Protein AF-A0A242KCY5-F1 (afdb_monomer_lite)

Foldseek 3Di:
DDDDDDDDDDDPDQPPDDDQADDDQQQEAEEEEQEEQAPVCCAFPVPPLLCVLVVLVLVVQACHRYWYWYFYDFLHTPDIGATDRSNDPVVSVVVVVVVVPDHHYHGALVLNSLVVRVVRCVVNVGPQLRYEYEYHELQDHDGDPPDPVDDPVVSVVSLVVSLVPDRHAYEYENGGQPDFPPDHPVQPRRVSRVGHYYYYNDSVRSSVVSVVRVVVSVVSSSVVVVVVVVVVQPPWDKDKDKDFDDPDDPFQWFKKKKKWFDPWFKDDKDWDDDPDDDDPVCVVQWDWDDDIGMIMIMGGRDDDRMTMMIITGPNSDGTDMDMDIDGDDDDDDDDDDDDDPPPVVVVVVVVVVCVVVVVVVVVVVCVVDPDPDPPFDQAAQFKKKKAWPDDPPPDGDDIQIGGRVVQVVDQKDFQLNSDPDPVVNVLCVLSRQWMWHGDTDNKIWIAGADQKWKAKSNDTDDHPDTDIADQVIWMWIQDPVSRIIMIMHTDGDDD

Organism: NCBI:txid1834193

Structure (mmCIF, N/CA/C/O backbone):
data_AF-A0A242KCY5-F1
#
_entry.id   AF-A0A242KCY5-F1
#
loop_
_atom_site.group_PDB
_atom_site.id
_atom_site.type_symbol
_atom_site.label_atom_id
_atom_site.label_alt_id
_atom_site.label_comp_id
_atom_site.label_asym_id
_atom_site.label_entity_id
_atom_site.label_seq_id
_atom_site.pdbx_PDB_ins_code
_atom_site.Cartn_x
_atom_site.Cartn_y
_atom_site.Cartn_z
_atom_site.occupancy
_atom_site.B_iso_or_equiv
_atom_site.auth_seq_id
_atom_site.auth_comp_id
_atom_site.auth_asym_id
_atom_site.auth_atom_id
_atom_site.pdbx_PDB_model_num
ATOM 1 N N . MET A 1 1 ? -29.462 -37.135 43.477 1.00 29.47 1 MET A N 1
ATOM 2 C CA . MET A 1 1 ? -29.437 -36.916 42.010 1.00 29.47 1 MET A CA 1
ATOM 3 C C . MET A 1 1 ? -29.716 -35.438 41.770 1.00 29.47 1 MET A C 1
ATOM 5 O O . MET A 1 1 ? -30.781 -34.978 42.136 1.00 29.47 1 MET A O 1
ATOM 9 N N . LYS A 1 2 ? -28.659 -34.639 41.597 1.00 31.64 2 LYS A N 1
ATOM 10 C CA . LYS A 1 2 ? -28.134 -34.128 40.311 1.00 31.64 2 LYS A CA 1
ATOM 11 C C . LYS A 1 2 ? -29.051 -33.088 39.645 1.00 31.64 2 LYS A C 1
ATOM 13 O O . LYS A 1 2 ? -30.009 -33.477 38.989 1.00 31.64 2 LYS A O 1
ATOM 18 N N . LYS A 1 3 ? -28.644 -31.813 39.755 1.00 28.11 3 LYS A N 1
ATOM 19 C CA . LYS A 1 3 ? -28.398 -30.801 38.691 1.00 28.11 3 LYS A CA 1
ATOM 20 C C . LYS A 1 3 ? -28.599 -29.400 39.303 1.00 28.11 3 LYS A C 1
ATOM 22 O O . LYS A 1 3 ? -29.671 -29.093 39.797 1.00 28.11 3 LYS A O 1
ATOM 27 N N . ALA A 1 4 ? -27.500 -28.702 39.589 1.00 28.86 4 ALA A N 1
ATOM 28 C CA . ALA A 1 4 ? -26.883 -27.696 38.714 1.00 28.86 4 ALA A CA 1
ATOM 29 C C . ALA A 1 4 ? -27.650 -26.361 38.760 1.00 28.86 4 ALA A C 1
ATOM 31 O O . ALA A 1 4 ? -28.629 -26.178 38.048 1.00 28.86 4 ALA A O 1
ATOM 32 N N . ILE A 1 5 ? -27.179 -25.442 39.609 1.00 29.22 5 ILE A N 1
ATOM 33 C CA . ILE A 1 5 ? -27.509 -24.015 39.544 1.00 29.22 5 ILE A CA 1
ATOM 34 C C . ILE A 1 5 ? -26.246 -23.332 39.023 1.00 29.22 5 ILE A C 1
ATOM 36 O O . ILE A 1 5 ? -25.302 -23.078 39.764 1.00 29.22 5 ILE A O 1
ATOM 40 N N . ILE A 1 6 ? -26.225 -23.147 37.706 1.00 34.53 6 ILE A N 1
ATOM 41 C CA . ILE A 1 6 ? -25.375 -22.191 37.003 1.00 34.53 6 ILE A CA 1
ATOM 42 C C . ILE A 1 6 ? -26.113 -20.861 37.116 1.00 34.53 6 ILE A C 1
ATOM 44 O O . ILE A 1 6 ? -27.207 -20.730 36.574 1.00 34.53 6 ILE A O 1
ATOM 48 N N . VAL A 1 7 ? -25.548 -19.902 37.844 1.00 28.92 7 VAL A N 1
ATOM 49 C CA . VAL A 1 7 ? -26.008 -18.512 37.844 1.00 28.92 7 VAL A CA 1
ATOM 50 C C . VAL A 1 7 ? -24.774 -17.613 37.795 1.00 28.92 7 VAL A C 1
ATOM 52 O O . VAL A 1 7 ? -23.987 -17.575 38.734 1.00 28.92 7 VAL A O 1
ATOM 55 N N . LEU A 1 8 ? -24.696 -16.887 36.676 1.00 32.69 8 LEU A N 1
ATOM 56 C CA . LEU A 1 8 ? -24.181 -15.524 36.538 1.00 32.69 8 LEU A CA 1
ATOM 57 C C . LEU A 1 8 ? -22.659 -15.315 36.459 1.00 32.69 8 LEU A C 1
ATOM 59 O O . LEU A 1 8 ? -22.007 -15.030 37.456 1.00 32.69 8 LEU A O 1
ATOM 63 N N . LEU A 1 9 ? -22.134 -15.341 35.227 1.00 29.08 9 LEU A N 1
ATOM 64 C CA . LEU A 1 9 ? -20.937 -14.594 34.805 1.00 29.08 9 LEU A CA 1
ATOM 65 C C . LEU A 1 9 ? -20.892 -14.499 33.264 1.00 29.08 9 LEU A C 1
ATOM 67 O O . LEU A 1 9 ? -20.033 -15.065 32.603 1.00 29.08 9 LEU A O 1
ATOM 71 N N . PHE A 1 10 ? -21.871 -13.811 32.676 1.00 30.55 10 PHE A N 1
ATOM 72 C CA . PHE A 1 10 ? -21.869 -13.445 31.254 1.00 30.55 10 PHE A CA 1
ATOM 73 C C . PHE A 1 10 ? -22.370 -12.007 31.130 1.00 30.55 10 PHE A C 1
ATOM 75 O O . PHE A 1 10 ? -23.494 -11.775 30.713 1.00 30.55 10 PHE A O 1
ATOM 82 N N . LEU A 1 11 ? -21.581 -11.038 31.604 1.00 29.25 11 LEU A N 1
ATOM 83 C CA . LEU A 1 11 ? -21.897 -9.614 31.435 1.00 29.25 11 LEU A CA 1
ATOM 84 C C . LEU A 1 11 ? -20.661 -8.702 31.551 1.00 29.25 11 LEU A C 1
ATOM 86 O O . LEU A 1 11 ? -20.764 -7.603 32.070 1.00 29.25 11 LEU A O 1
ATOM 90 N N . ILE A 1 12 ? -19.481 -9.128 31.077 1.00 30.86 12 ILE A N 1
ATOM 91 C CA . ILE A 1 12 ? -18.349 -8.207 30.833 1.00 30.86 12 ILE A CA 1
ATOM 92 C C . ILE A 1 12 ? -17.521 -8.712 29.638 1.00 30.86 12 ILE A C 1
ATOM 94 O O . ILE A 1 12 ? -16.420 -9.226 29.795 1.00 30.86 12 ILE A O 1
ATOM 98 N N . SER A 1 13 ? -18.055 -8.607 28.422 1.00 29.14 13 SER A N 1
ATOM 99 C CA . SER A 1 13 ? -17.234 -8.722 27.201 1.00 29.14 13 SER A CA 1
ATOM 100 C C . SER A 1 13 ? -17.679 -7.773 26.083 1.00 29.14 13 SER A C 1
ATOM 102 O O . SER A 1 13 ? -17.344 -7.989 24.925 1.00 29.14 13 SER A O 1
ATOM 104 N N . GLY A 1 14 ? -18.452 -6.732 26.409 1.00 29.77 14 GLY A N 1
ATOM 105 C CA . GLY A 1 14 ? -19.090 -5.858 25.417 1.00 29.77 14 GLY A CA 1
ATOM 106 C C . GLY A 1 14 ? -18.670 -4.388 25.431 1.00 29.77 14 GLY A C 1
ATOM 107 O O . GLY A 1 14 ? -19.328 -3.606 24.758 1.00 29.77 14 GLY A O 1
ATOM 108 N N . LEU A 1 15 ? -17.635 -3.987 26.183 1.00 29.45 15 LEU A N 1
ATOM 109 C CA . LEU A 1 15 ? -17.351 -2.563 26.454 1.00 29.45 15 LEU A CA 1
ATOM 110 C C . LEU A 1 15 ? -15.911 -2.097 26.170 1.00 29.45 15 LEU A C 1
ATOM 112 O O . LEU A 1 15 ? -15.441 -1.149 26.785 1.00 29.45 15 LEU A O 1
ATOM 116 N N . ILE A 1 16 ? -15.211 -2.710 25.211 1.00 31.08 16 ILE A N 1
ATOM 117 C CA . ILE A 1 16 ? -14.013 -2.090 24.609 1.00 31.08 16 ILE A CA 1
ATOM 118 C C . ILE A 1 16 ? -14.018 -2.351 23.100 1.00 31.08 16 ILE A C 1
ATOM 120 O O . ILE A 1 16 ? -13.174 -3.068 22.585 1.00 31.08 16 ILE A O 1
ATOM 124 N N . PHE A 1 17 ? -15.016 -1.837 22.385 1.00 35.50 17 PHE A N 1
ATOM 125 C CA . PHE A 1 17 ? -14.915 -1.682 20.932 1.00 35.50 17 PHE A CA 1
ATOM 126 C C . PHE A 1 17 ? -15.649 -0.410 20.521 1.00 35.50 17 PHE A C 1
ATOM 128 O O . PHE A 1 17 ? -16.877 -0.345 20.612 1.00 35.50 17 PHE A O 1
ATOM 135 N N . GLY A 1 18 ? -14.843 0.561 20.094 1.00 28.75 18 GLY A N 1
ATOM 136 C CA . GLY A 1 18 ? -15.222 1.882 19.605 1.00 28.75 18 GLY A CA 1
ATOM 137 C C . GLY A 1 18 ? -14.532 2.982 20.425 1.00 28.75 18 GLY A C 1
ATOM 138 O O . GLY A 1 18 ? -14.720 3.046 21.632 1.00 28.75 18 GLY A O 1
ATOM 139 N N . ASN A 1 19 ? -13.661 3.853 19.918 1.00 31.23 19 ASN A N 1
ATOM 140 C CA . ASN A 1 19 ? -13.266 4.190 18.557 1.00 31.23 19 ASN A CA 1
ATOM 141 C C . ASN A 1 19 ? -11.768 4.548 18.633 1.00 31.23 19 ASN A C 1
ATOM 143 O O . ASN A 1 19 ? -11.410 5.572 19.222 1.00 31.23 19 ASN A O 1
ATOM 147 N N . GLU A 1 20 ? -10.894 3.704 18.088 1.00 29.19 20 GLU A N 1
ATOM 148 C CA . GLU A 1 20 ? -9.458 3.976 17.953 1.00 29.19 20 GLU A CA 1
ATOM 149 C C . GLU A 1 20 ? -9.177 4.083 16.452 1.00 29.19 20 GLU A C 1
ATOM 151 O O . GLU A 1 20 ? -8.888 3.107 15.766 1.00 29.19 20 GLU A O 1
ATOM 156 N N . TRP A 1 21 ? -9.409 5.278 15.909 1.00 31.58 21 TRP A N 1
ATOM 157 C CA . TRP A 1 21 ? -9.176 5.569 14.502 1.00 31.58 21 TRP A CA 1
ATOM 158 C C . TRP A 1 21 ? -7.682 5.829 14.290 1.00 31.58 21 TRP A C 1
ATOM 160 O O . TRP A 1 21 ? -7.151 6.854 14.706 1.00 31.58 21 TRP A O 1
ATOM 170 N N . ALA A 1 22 ? -7.038 4.847 13.658 1.00 32.59 22 ALA A N 1
ATOM 171 C CA . ALA A 1 22 ? -5.852 4.931 12.808 1.00 32.59 22 ALA A CA 1
ATOM 172 C C . ALA A 1 22 ? -4.741 5.919 13.223 1.00 32.59 22 ALA A C 1
ATOM 174 O O . ALA A 1 22 ? -4.645 7.026 12.696 1.00 32.59 22 ALA A O 1
ATOM 175 N N . TYR A 1 23 ? -3.798 5.442 14.037 1.00 29.39 23 TYR A N 1
ATOM 176 C CA . TYR A 1 23 ? -2.428 5.961 14.034 1.00 29.39 23 TYR A CA 1
ATOM 177 C C . TYR A 1 23 ? -1.451 4.798 13.801 1.00 29.39 23 TYR A C 1
ATOM 179 O O . TYR A 1 23 ? -1.226 3.976 14.685 1.00 29.39 23 TYR A O 1
ATOM 187 N N . GLY A 1 24 ? -0.915 4.721 12.578 1.00 34.47 24 GLY A N 1
ATOM 188 C CA . GLY A 1 24 ? 0.384 4.104 12.296 1.00 34.47 24 GLY A CA 1
ATOM 189 C C . GLY A 1 24 ? 0.500 2.577 12.211 1.00 34.47 24 GLY A C 1
ATOM 190 O O . GLY A 1 24 ? 1.532 2.056 12.616 1.00 34.47 24 GLY A O 1
ATOM 191 N N . GLU A 1 25 ? -0.464 1.841 11.646 1.00 38.53 25 GLU A N 1
ATOM 192 C CA . GLU A 1 25 ? -0.026 0.655 10.891 1.00 38.53 25 GLU A CA 1
ATOM 193 C C . GLU A 1 25 ? 0.548 1.160 9.565 1.00 38.53 25 GLU A C 1
ATOM 195 O O . GLU A 1 25 ? -0.145 1.876 8.836 1.00 38.53 25 GLU A O 1
ATOM 200 N N . GLU A 1 26 ? 1.804 0.822 9.253 1.00 51.66 26 GLU A N 1
ATOM 201 C CA . GLU A 1 26 ? 2.276 0.928 7.874 1.00 51.66 26 GLU A CA 1
ATOM 202 C C . GLU A 1 26 ? 1.287 0.179 6.988 1.00 51.66 26 GLU A C 1
ATOM 204 O O . GLU A 1 26 ? 1.040 -1.019 7.165 1.00 51.66 26 GLU A O 1
ATOM 209 N N . LYS A 1 27 ? 0.637 0.932 6.101 1.00 66.44 27 LYS A N 1
ATOM 210 C CA . LYS A 1 27 ? -0.438 0.405 5.275 1.00 66.44 27 LYS A CA 1
ATOM 211 C C . LYS A 1 27 ? 0.188 -0.468 4.218 1.00 66.44 27 LYS A C 1
ATOM 213 O O . LYS A 1 27 ? 0.854 0.034 3.325 1.00 66.44 27 LYS A O 1
ATOM 218 N N . GLU A 1 28 ? -0.054 -1.758 4.361 1.00 86.00 28 GLU A N 1
ATOM 219 C CA . GLU A 1 28 ? 0.325 -2.768 3.393 1.00 86.00 28 GLU A CA 1
ATOM 220 C C . GLU A 1 28 ? -0.273 -2.445 2.021 1.00 86.00 28 GLU A C 1
ATOM 222 O O . GLU A 1 28 ? -1.485 -2.259 1.880 1.00 86.00 28 GLU A O 1
ATOM 227 N N . GLN A 1 29 ? 0.603 -2.364 1.023 1.00 91.00 29 GLN A N 1
ATOM 228 C CA . GLN A 1 29 ? 0.244 -2.203 -0.380 1.00 91.00 29 GLN A CA 1
ATOM 229 C C . GLN A 1 29 ? 0.784 -3.363 -1.202 1.00 91.00 29 GLN A C 1
ATOM 231 O O . GLN A 1 29 ? 1.897 -3.840 -0.970 1.00 91.00 29 GLN A O 1
ATOM 236 N N . ASP A 1 30 ? 0.010 -3.754 -2.210 1.00 95.12 30 ASP A N 1
ATOM 237 C CA . ASP A 1 30 ? 0.448 -4.689 -3.240 1.00 95.12 30 ASP A CA 1
ATOM 238 C C . ASP A 1 30 ? 0.868 -3.901 -4.478 1.00 95.12 30 ASP A C 1
ATOM 240 O O . ASP A 1 30 ? 0.030 -3.320 -5.168 1.00 95.12 30 ASP A O 1
ATOM 244 N N . ILE A 1 31 ? 2.167 -3.851 -4.753 1.00 96.19 31 ILE A N 1
ATOM 245 C CA . ILE A 1 31 ? 2.740 -2.998 -5.795 1.00 96.19 31 ILE A CA 1
ATOM 246 C C . ILE A 1 31 ? 3.339 -3.884 -6.878 1.00 96.19 31 ILE A C 1
ATOM 248 O O . ILE A 1 31 ? 4.342 -4.562 -6.657 1.00 96.19 31 ILE A O 1
ATOM 252 N N . LEU A 1 32 ? 2.732 -3.872 -8.061 1.00 98.00 32 LEU A N 1
ATOM 253 C CA . LEU A 1 32 ? 3.216 -4.645 -9.197 1.00 98.00 32 LEU A CA 1
ATOM 254 C C . LEU A 1 32 ? 3.741 -3.725 -10.294 1.00 98.00 32 LEU A C 1
ATOM 256 O O . LEU A 1 32 ? 2.988 -2.956 -10.891 1.00 98.00 32 LEU A O 1
ATOM 260 N N . PHE A 1 33 ? 5.033 -3.831 -10.579 1.00 98.38 33 PHE A N 1
ATOM 261 C CA . PHE A 1 33 ? 5.656 -3.121 -11.688 1.00 98.38 33 PHE A CA 1
ATOM 262 C C . PHE A 1 33 ? 5.494 -3.906 -12.986 1.00 98.38 33 PHE A C 1
ATOM 264 O O . PHE A 1 33 ? 5.706 -5.114 -13.021 1.00 98.38 33 PHE A O 1
ATOM 271 N N . VAL A 1 34 ? 5.145 -3.228 -14.069 1.00 97.81 34 VAL A N 1
ATOM 272 C CA . VAL A 1 34 ? 5.122 -3.801 -15.418 1.00 97.81 34 VAL A CA 1
ATOM 273 C C . VAL A 1 34 ? 6.062 -2.949 -16.239 1.00 97.81 34 VAL A C 1
ATOM 275 O O . VAL A 1 34 ? 5.734 -1.811 -16.537 1.00 97.81 34 VAL A O 1
ATOM 278 N N . ALA A 1 35 ? 7.255 -3.446 -16.526 1.00 96.50 35 ALA A N 1
ATOM 279 C CA . ALA A 1 35 ? 8.325 -2.635 -17.069 1.00 96.50 35 ALA A CA 1
ATOM 280 C C . ALA A 1 35 ? 8.751 -3.097 -18.457 1.00 96.50 35 ALA A C 1
ATOM 282 O O . ALA A 1 35 ? 9.028 -4.275 -18.694 1.00 96.50 35 ALA A O 1
ATOM 283 N N . ASP A 1 36 ? 8.778 -2.129 -19.358 1.00 93.62 36 ASP A N 1
ATOM 284 C CA . ASP A 1 36 ? 9.214 -2.269 -20.730 1.00 93.62 36 ASP A CA 1
ATOM 285 C C . ASP A 1 36 ? 10.736 -2.439 -20.774 1.00 93.62 36 ASP A C 1
ATOM 287 O O . ASP A 1 36 ? 11.491 -1.638 -20.221 1.00 93.62 36 ASP A O 1
ATOM 291 N N . VAL A 1 37 ? 11.183 -3.518 -21.409 1.00 92.75 37 VAL A N 1
ATOM 292 C CA . VAL A 1 37 ? 12.595 -3.818 -21.692 1.00 92.75 37 VAL A CA 1
ATOM 293 C C . VAL A 1 37 ? 12.823 -3.978 -23.197 1.00 92.75 37 VAL A C 1
ATOM 295 O O . VAL A 1 37 ? 13.724 -4.702 -23.630 1.00 92.75 37 VAL A O 1
ATOM 298 N N . SER A 1 38 ? 11.981 -3.344 -24.014 1.00 89.44 38 SER A N 1
ATOM 299 C CA . SER A 1 38 ? 12.097 -3.352 -25.469 1.00 89.44 38 SER A CA 1
ATOM 300 C C . SER A 1 38 ? 13.307 -2.556 -25.964 1.00 89.44 38 SER A C 1
ATOM 302 O O . SER A 1 38 ? 13.937 -1.774 -25.253 1.00 89.44 38 SER A O 1
ATOM 304 N N . TYR A 1 39 ? 13.663 -2.769 -27.228 1.00 88.19 39 TYR A N 1
ATOM 305 C CA . TYR A 1 39 ? 14.836 -2.161 -27.850 1.00 88.19 39 TYR A CA 1
ATOM 306 C C . TYR A 1 39 ? 14.817 -0.621 -27.850 1.00 88.19 39 TYR A C 1
ATOM 308 O O . TYR A 1 39 ? 15.882 -0.015 -27.752 1.00 88.19 39 TYR A O 1
ATOM 316 N N . SER A 1 40 ? 13.649 0.026 -27.933 1.00 84.88 40 SER A N 1
ATOM 317 C CA . SER A 1 40 ? 13.551 1.494 -27.912 1.00 84.88 40 SER A CA 1
ATOM 318 C C . SER A 1 40 ? 13.983 2.090 -26.569 1.00 84.88 40 SER A C 1
ATOM 320 O O . SER A 1 40 ? 14.586 3.168 -26.553 1.00 84.88 40 SER A O 1
ATOM 322 N N . MET A 1 41 ? 13.821 1.352 -25.466 1.00 87.50 41 MET A N 1
ATOM 323 C CA . MET A 1 41 ? 14.323 1.746 -24.146 1.00 87.50 41 MET A CA 1
ATOM 324 C C . MET A 1 41 ? 15.841 1.950 -24.141 1.00 87.50 41 MET A C 1
ATOM 326 O O . MET A 1 41 ? 16.329 2.834 -23.454 1.00 87.50 41 MET A O 1
ATOM 330 N N . ALA A 1 42 ? 16.598 1.224 -24.974 1.00 88.06 42 ALA A N 1
ATOM 331 C CA . ALA A 1 42 ? 18.045 1.425 -25.089 1.00 88.06 42 ALA A CA 1
ATOM 332 C C . ALA A 1 42 ? 18.428 2.816 -25.633 1.00 88.06 42 ALA A C 1
ATOM 334 O O . ALA A 1 42 ? 19.571 3.238 -25.476 1.00 88.06 42 ALA A O 1
ATOM 335 N N . SER A 1 43 ? 17.495 3.503 -26.303 1.00 86.31 43 SER A N 1
ATOM 336 C CA . SER A 1 43 ? 17.679 4.877 -26.783 1.00 86.31 43 SER A CA 1
ATOM 337 C C . SER A 1 43 ? 17.065 5.933 -25.865 1.00 86.31 43 SER A C 1
ATOM 339 O O . SER A 1 43 ? 17.657 6.995 -25.714 1.00 86.31 43 SER A O 1
ATOM 341 N N . HIS A 1 44 ? 15.903 5.659 -25.264 1.00 87.12 44 HIS A N 1
ATOM 342 C CA . HIS A 1 44 ? 15.191 6.616 -24.406 1.00 87.12 44 HIS A CA 1
ATOM 343 C C . HIS A 1 44 ? 15.668 6.612 -22.955 1.00 87.12 44 HIS A C 1
ATOM 345 O O . HIS A 1 44 ? 15.473 7.605 -22.262 1.00 87.12 44 HIS A O 1
ATOM 351 N N . ASP A 1 45 ? 16.255 5.506 -22.509 1.00 90.44 45 ASP A N 1
ATOM 352 C CA . ASP A 1 45 ? 16.731 5.289 -21.147 1.00 90.44 45 ASP A CA 1
ATOM 353 C C . ASP A 1 45 ? 17.998 4.403 -21.156 1.00 90.44 45 ASP A C 1
ATOM 355 O O . ASP A 1 45 ? 17.969 3.239 -20.732 1.00 90.44 45 ASP A O 1
ATOM 359 N N . PRO A 1 46 ? 19.119 4.900 -21.713 1.00 88.31 46 PRO A N 1
ATOM 360 C CA . PRO A 1 46 ? 20.351 4.122 -21.861 1.00 88.31 46 PRO A CA 1
ATOM 361 C C . PRO A 1 46 ? 20.911 3.622 -20.521 1.00 88.31 46 PRO A C 1
ATOM 363 O O . PRO A 1 46 ? 21.442 2.509 -20.453 1.00 88.31 46 PRO A O 1
ATOM 366 N N . GLU A 1 47 ? 20.753 4.409 -19.455 1.00 91.06 47 GLU A N 1
ATOM 367 C CA . GLU A 1 47 ? 21.237 4.101 -18.103 1.00 91.06 47 GLU A CA 1
ATOM 368 C C . GLU A 1 47 ? 20.210 3.330 -17.251 1.00 91.06 47 GLU A C 1
ATOM 370 O O . GLU A 1 47 ? 20.503 2.917 -16.122 1.00 91.06 47 GLU A O 1
ATOM 375 N N . LYS A 1 48 ? 19.024 3.047 -17.808 1.00 93.38 48 LYS A N 1
ATOM 376 C CA . LYS A 1 48 ? 17.943 2.283 -17.166 1.00 93.38 48 LYS A CA 1
ATOM 377 C C . LYS A 1 48 ? 17.420 2.945 -15.883 1.00 93.38 48 LYS A C 1
ATOM 379 O O . LYS A 1 48 ? 17.086 2.257 -14.905 1.00 93.38 48 LYS A O 1
ATOM 384 N N . HIS A 1 49 ? 17.361 4.272 -15.882 1.00 93.94 49 HIS A N 1
ATOM 385 C CA . HIS A 1 49 ? 16.835 5.118 -14.817 1.00 93.94 49 HIS A CA 1
ATOM 386 C C . HIS A 1 49 ? 15.381 4.804 -14.479 1.00 93.94 49 HIS A C 1
ATOM 388 O O . HIS A 1 49 ? 14.995 4.922 -13.317 1.00 93.94 49 HIS A O 1
ATOM 394 N N . ILE A 1 50 ? 14.575 4.317 -15.427 1.00 93.31 50 ILE A N 1
ATOM 395 C CA . ILE A 1 50 ? 13.175 3.963 -15.173 1.00 93.31 50 ILE A CA 1
ATOM 396 C C . ILE A 1 50 ? 13.029 2.924 -14.044 1.00 93.31 50 ILE A C 1
ATOM 398 O O . ILE A 1 50 ? 12.043 2.937 -13.302 1.00 93.31 50 ILE A O 1
ATOM 402 N N . PHE A 1 51 ? 14.033 2.057 -13.841 1.00 95.62 51 PHE A N 1
ATOM 403 C CA . PHE A 1 51 ? 14.034 1.069 -12.757 1.00 95.62 51 PHE A CA 1
ATOM 404 C C . PHE A 1 51 ? 14.335 1.659 -11.376 1.00 95.62 51 PHE A C 1
ATOM 406 O O . PHE A 1 51 ? 14.110 0.981 -10.370 1.00 95.62 51 PHE A O 1
ATOM 413 N N . GLU A 1 52 ? 14.760 2.920 -11.277 1.00 94.75 52 GLU A N 1
ATOM 414 C CA . GLU A 1 52 ? 14.840 3.625 -9.993 1.00 94.75 52 GLU A CA 1
ATOM 415 C C . GLU A 1 52 ? 13.467 3.724 -9.319 1.00 94.75 52 GLU A C 1
ATOM 417 O O . GLU A 1 52 ? 13.393 3.753 -8.093 1.00 94.75 52 GLU A O 1
ATOM 422 N N . ALA A 1 53 ? 12.368 3.675 -10.082 1.00 95.88 53 ALA A N 1
ATOM 423 C CA . ALA A 1 53 ? 11.022 3.562 -9.523 1.00 95.88 53 ALA A CA 1
ATOM 424 C C . ALA A 1 53 ? 10.852 2.297 -8.661 1.00 95.88 53 ALA A C 1
ATOM 426 O O . ALA A 1 53 ? 10.293 2.355 -7.561 1.00 95.88 53 ALA A O 1
ATOM 427 N N . ILE A 1 54 ? 11.375 1.164 -9.144 1.00 96.00 54 ILE A N 1
ATOM 428 C CA . ILE A 1 54 ? 11.363 -0.120 -8.431 1.00 96.00 54 ILE A CA 1
ATOM 429 C C . ILE A 1 54 ? 12.258 -0.023 -7.198 1.00 96.00 54 ILE A C 1
ATOM 431 O O . ILE A 1 54 ? 11.835 -0.388 -6.102 1.00 96.00 54 ILE A O 1
ATOM 435 N N . GLN A 1 55 ? 13.463 0.530 -7.357 1.00 95.62 55 GLN A N 1
ATOM 436 C CA . GLN A 1 55 ? 14.407 0.707 -6.257 1.00 95.62 55 GLN A CA 1
ATOM 437 C C . GLN A 1 55 ? 13.841 1.605 -5.149 1.00 95.62 55 GLN A C 1
ATOM 439 O O . GLN A 1 55 ? 13.968 1.278 -3.970 1.00 95.62 55 GLN A O 1
ATOM 444 N N . LEU A 1 56 ? 13.181 2.708 -5.504 1.00 94.62 56 LEU A N 1
ATOM 445 C CA . LEU A 1 56 ? 12.620 3.664 -4.555 1.00 94.62 56 LEU A CA 1
ATOM 446 C C . LEU A 1 56 ? 11.487 3.049 -3.725 1.00 94.62 56 LEU A C 1
ATOM 448 O O . LEU A 1 56 ? 11.533 3.111 -2.493 1.00 94.62 56 LEU A O 1
ATOM 452 N N . LEU A 1 57 ? 10.483 2.431 -4.362 1.00 94.06 57 LEU A N 1
ATOM 453 C CA . LEU A 1 57 ? 9.392 1.793 -3.608 1.00 94.06 57 LEU A CA 1
ATOM 454 C C . LEU A 1 57 ? 9.855 0.522 -2.898 1.00 94.06 57 LEU A C 1
ATOM 456 O O . LEU A 1 57 ? 9.379 0.243 -1.798 1.00 94.06 57 LEU A O 1
ATOM 460 N N . GLY A 1 58 ? 10.811 -0.209 -3.472 1.00 92.94 58 GLY A N 1
ATOM 461 C CA . GLY A 1 58 ? 11.483 -1.320 -2.805 1.00 92.94 58 GLY A CA 1
ATOM 462 C C . GLY A 1 58 ? 12.150 -0.872 -1.512 1.00 92.94 58 GLY A C 1
ATOM 463 O O . GLY A 1 58 ? 11.888 -1.449 -0.462 1.00 92.94 58 GLY A O 1
ATOM 464 N N . SER A 1 59 ? 12.910 0.223 -1.558 1.00 92.31 59 SER A N 1
ATOM 465 C CA . SER A 1 59 ? 13.603 0.778 -0.390 1.00 92.31 59 SER A CA 1
ATOM 466 C C . SER A 1 59 ? 12.629 1.231 0.697 1.00 92.31 59 SER A C 1
ATOM 468 O O . SER A 1 59 ? 12.855 0.965 1.873 1.00 92.31 59 SER A O 1
ATOM 470 N N . LYS A 1 60 ? 11.507 1.856 0.313 1.00 88.75 60 LYS A N 1
ATOM 471 C CA . LYS A 1 60 ? 10.423 2.225 1.245 1.00 88.75 60 LYS A CA 1
ATOM 472 C C . LYS A 1 60 ? 9.704 1.027 1.861 1.00 88.75 60 LYS A C 1
ATOM 474 O O . LYS A 1 60 ? 9.010 1.191 2.855 1.00 88.75 60 LYS A O 1
ATOM 479 N N . SER A 1 61 ? 9.815 -0.141 1.239 1.00 89.19 61 SER A N 1
ATOM 480 C CA . SER A 1 61 ? 9.136 -1.360 1.675 1.00 89.19 61 SER A CA 1
ATOM 481 C C . SER A 1 61 ? 9.993 -2.211 2.609 1.00 89.19 61 SER A C 1
ATOM 483 O O . SER A 1 61 ? 9.467 -3.114 3.259 1.00 89.19 61 SER A O 1
ATOM 485 N N . ILE A 1 62 ? 11.287 -1.891 2.734 1.00 86.38 62 ILE A N 1
ATOM 486 C CA . ILE A 1 62 ? 12.186 -2.517 3.704 1.00 86.38 62 ILE A CA 1
ATOM 487 C C . ILE A 1 62 ? 11.664 -2.239 5.116 1.00 86.38 62 ILE A C 1
ATOM 489 O O . ILE A 1 62 ? 11.343 -1.105 5.458 1.00 86.38 62 ILE A O 1
ATOM 493 N N . ASN A 1 63 ? 11.607 -3.285 5.944 1.00 77.62 63 ASN A N 1
ATOM 494 C CA . ASN A 1 63 ? 11.002 -3.281 7.284 1.00 77.62 63 ASN A CA 1
ATOM 495 C C . ASN A 1 63 ? 9.494 -2.978 7.329 1.00 77.62 63 ASN A C 1
ATOM 497 O O . ASN A 1 63 ? 8.934 -2.921 8.426 1.00 77.62 63 ASN A O 1
ATOM 501 N N . GLY A 1 64 ? 8.845 -2.849 6.171 1.00 81.38 64 GLY A N 1
ATOM 502 C CA . GLY A 1 64 ? 7.410 -2.657 6.063 1.00 81.38 64 GLY A CA 1
ATOM 503 C C . GLY A 1 64 ? 6.645 -3.914 5.682 1.00 81.38 64 GLY A C 1
ATOM 504 O O . GLY A 1 64 ? 7.188 -5.018 5.622 1.00 81.38 64 GLY A O 1
ATOM 505 N N . LYS A 1 65 ? 5.342 -3.741 5.443 1.00 85.50 65 LYS A N 1
ATOM 506 C CA . LYS A 1 65 ? 4.423 -4.831 5.065 1.00 85.50 65 LYS A CA 1
ATOM 507 C C . LYS A 1 65 ? 4.108 -4.886 3.569 1.00 85.50 65 LYS A C 1
ATOM 509 O O . LYS A 1 65 ? 3.347 -5.747 3.150 1.00 85.50 65 LYS A O 1
ATOM 514 N N . ASN A 1 66 ? 4.641 -3.968 2.765 1.00 90.69 66 ASN A N 1
ATOM 515 C CA . ASN A 1 66 ? 4.339 -3.923 1.335 1.00 90.69 66 ASN A CA 1
ATOM 516 C C . ASN A 1 66 ? 4.819 -5.196 0.631 1.00 90.69 66 ASN A C 1
ATOM 518 O O . ASN A 1 66 ? 5.933 -5.676 0.868 1.00 90.69 66 ASN A O 1
ATOM 522 N N . ARG A 1 67 ? 3.996 -5.704 -0.288 1.00 93.81 67 ARG A N 1
ATOM 523 C CA . ARG A 1 67 ? 4.373 -6.795 -1.186 1.00 93.81 67 ARG A CA 1
ATOM 524 C C . ARG A 1 67 ? 4.636 -6.225 -2.565 1.00 93.81 67 ARG A C 1
ATOM 526 O O . ARG A 1 67 ? 3.786 -5.548 -3.139 1.00 93.81 67 ARG A O 1
ATOM 533 N N . LEU A 1 68 ? 5.819 -6.493 -3.093 1.00 95.50 68 LEU A N 1
ATOM 534 C CA . LEU A 1 68 ? 6.242 -6.018 -4.401 1.00 95.50 68 LEU A CA 1
ATOM 535 C C . LEU A 1 68 ? 6.335 -7.190 -5.366 1.00 95.50 68 LEU A C 1
ATOM 537 O O . LEU A 1 68 ? 6.623 -8.315 -4.964 1.00 95.50 68 LEU A O 1
ATOM 541 N N . GLY A 1 69 ? 6.114 -6.919 -6.641 1.00 96.75 69 GLY A N 1
ATOM 542 C CA . GLY A 1 69 ? 6.371 -7.843 -7.737 1.00 96.75 69 GLY A CA 1
ATOM 543 C C . GLY A 1 69 ? 6.722 -7.066 -8.996 1.00 96.75 69 GLY A C 1
ATOM 544 O O . GLY A 1 69 ? 6.540 -5.846 -9.055 1.00 96.75 69 GLY A O 1
ATOM 545 N N . TYR A 1 70 ? 7.203 -7.765 -10.018 1.00 97.75 70 TYR A N 1
ATOM 546 C CA . TYR A 1 70 ? 7.498 -7.143 -11.303 1.00 97.75 70 TYR A CA 1
ATOM 547 C C . TYR A 1 70 ? 7.204 -8.078 -12.479 1.00 97.75 70 TYR A C 1
ATOM 549 O O . TYR A 1 70 ? 7.210 -9.300 -12.345 1.00 97.75 70 TYR A O 1
ATOM 557 N N . VAL A 1 71 ? 6.981 -7.486 -13.647 1.00 98.12 71 VAL A N 1
ATOM 558 C CA . VAL A 1 71 ? 6.906 -8.137 -14.955 1.00 98.12 71 VAL A CA 1
ATOM 559 C C . VAL A 1 71 ? 7.791 -7.336 -15.896 1.00 98.12 71 VAL A C 1
ATOM 561 O O . VAL A 1 71 ? 7.529 -6.159 -16.110 1.00 98.12 71 VAL A O 1
ATOM 564 N N . LEU A 1 72 ? 8.820 -7.957 -16.458 1.00 96.62 72 LEU A N 1
ATOM 565 C CA . LEU A 1 72 ? 9.653 -7.381 -17.509 1.00 96.62 72 LEU A CA 1
ATOM 566 C C . LEU A 1 72 ? 9.178 -7.931 -18.851 1.00 96.62 72 LEU A C 1
ATOM 568 O O . LEU A 1 72 ? 9.149 -9.155 -19.036 1.00 96.62 72 LEU A O 1
ATOM 572 N N . TYR A 1 73 ? 8.800 -7.050 -19.771 1.00 93.81 73 TYR A N 1
ATOM 573 C CA . TYR A 1 73 ? 8.226 -7.444 -21.054 1.00 93.81 73 TYR A CA 1
ATOM 574 C C . TYR A 1 73 ? 8.885 -6.734 -22.241 1.00 93.81 73 TYR A C 1
ATOM 576 O O . TYR A 1 73 ? 9.342 -5.599 -22.149 1.00 93.81 73 TYR A O 1
ATOM 584 N N . ASN A 1 74 ? 8.909 -7.437 -23.363 1.00 90.75 74 ASN A N 1
ATOM 585 C CA . ASN A 1 74 ? 9.182 -6.933 -24.706 1.00 90.75 74 ASN A CA 1
ATOM 586 C C . ASN A 1 74 ? 8.067 -7.487 -25.614 1.00 90.75 74 ASN A C 1
ATOM 588 O O . ASN A 1 74 ? 6.899 -7.372 -25.252 1.00 90.75 74 ASN A O 1
ATOM 592 N N . ASP A 1 75 ? 8.367 -8.154 -26.730 1.00 87.38 75 ASP A N 1
ATOM 593 C CA . ASP A 1 75 ? 7.396 -8.964 -27.483 1.00 87.38 75 ASP A CA 1
ATOM 594 C C . ASP A 1 75 ? 6.972 -10.270 -26.766 1.00 87.38 75 ASP A C 1
ATOM 596 O O . ASP A 1 75 ? 6.084 -10.993 -27.226 1.00 87.38 75 ASP A O 1
ATOM 600 N N . SER A 1 76 ? 7.595 -10.562 -25.624 1.00 89.56 76 SER A N 1
ATOM 601 C CA . SER A 1 76 ? 7.370 -11.702 -24.742 1.00 89.56 76 SER A CA 1
ATOM 602 C C . SER A 1 76 ? 7.525 -11.295 -23.265 1.00 89.56 76 SER A C 1
ATOM 604 O O . SER A 1 76 ? 7.881 -10.160 -22.943 1.00 89.56 76 SER A O 1
ATOM 606 N N . ILE A 1 77 ? 7.252 -12.216 -22.336 1.00 93.12 77 ILE A N 1
ATOM 607 C CA . ILE A 1 77 ? 7.614 -12.020 -20.925 1.00 93.12 77 ILE A CA 1
ATOM 608 C C . ILE A 1 77 ? 9.051 -12.491 -20.735 1.00 93.12 77 ILE A C 1
ATOM 610 O O . ILE A 1 77 ? 9.326 -13.689 -20.808 1.00 93.12 77 ILE A O 1
ATOM 614 N N . VAL A 1 78 ? 9.954 -11.546 -20.477 1.00 94.56 78 VAL A N 1
ATOM 615 C CA . VAL A 1 78 ? 11.373 -11.829 -20.228 1.00 94.56 78 VAL A CA 1
ATOM 616 C C . VAL A 1 78 ? 11.535 -12.446 -18.845 1.00 94.56 78 VAL A C 1
ATOM 618 O O . VAL A 1 78 ? 12.234 -13.446 -18.677 1.00 94.56 78 VAL A O 1
ATOM 621 N N . LYS A 1 79 ? 10.892 -11.838 -17.845 1.00 95.38 79 LYS A N 1
ATOM 622 C CA . LYS A 1 79 ? 10.938 -12.298 -16.460 1.00 95.38 79 LYS A CA 1
ATOM 623 C C . LYS A 1 79 ? 9.757 -11.756 -15.675 1.00 95.38 79 LYS A C 1
ATOM 625 O O . LYS A 1 79 ? 9.343 -10.621 -15.887 1.00 95.38 79 LYS A O 1
ATOM 630 N N . ASP A 1 80 ? 9.256 -12.536 -14.733 1.00 96.69 80 ASP A N 1
ATOM 631 C CA . ASP A 1 80 ? 8.235 -12.096 -13.798 1.00 96.69 80 ASP A CA 1
ATOM 632 C C . ASP A 1 80 ? 8.496 -12.615 -12.386 1.00 96.69 80 ASP A C 1
ATOM 634 O O . ASP A 1 80 ? 9.125 -13.654 -12.181 1.00 96.69 80 ASP A O 1
ATOM 638 N N . GLN A 1 81 ? 8.000 -11.862 -11.413 1.00 95.50 81 GLN A N 1
ATOM 639 C CA . GLN A 1 81 ? 8.120 -12.149 -9.997 1.00 95.50 81 GLN A CA 1
ATOM 640 C C . GLN A 1 81 ? 6.781 -11.865 -9.321 1.00 95.50 81 GLN A C 1
ATOM 642 O O . GLN A 1 81 ? 6.251 -10.753 -9.387 1.00 95.50 81 GLN A O 1
ATOM 647 N N . ASN A 1 82 ? 6.239 -12.887 -8.656 1.00 96.62 82 ASN A N 1
ATOM 648 C CA . ASN A 1 82 ? 5.006 -12.761 -7.885 1.00 96.62 82 ASN A CA 1
ATOM 649 C C . ASN A 1 82 ? 5.179 -11.779 -6.718 1.00 96.62 82 ASN A C 1
ATOM 651 O O . ASN A 1 82 ? 6.292 -11.598 -6.219 1.00 96.62 82 ASN A O 1
ATOM 655 N N . LEU A 1 83 ? 4.058 -11.224 -6.236 1.00 95.62 83 LEU A N 1
ATOM 656 C CA . LEU A 1 83 ? 4.062 -10.354 -5.061 1.00 95.62 83 LEU A CA 1
ATOM 657 C C . LEU A 1 83 ? 4.685 -11.073 -3.858 1.00 95.62 83 LEU A C 1
ATOM 659 O O . LEU A 1 83 ? 4.216 -12.144 -3.460 1.00 95.62 83 LEU A O 1
ATOM 663 N N . THR A 1 84 ? 5.710 -10.464 -3.274 1.00 93.12 84 THR A N 1
ATOM 664 C CA . THR A 1 84 ? 6.392 -10.934 -2.067 1.00 93.12 84 THR A CA 1
ATOM 665 C C . THR A 1 84 ? 6.765 -9.755 -1.183 1.00 93.12 84 THR A C 1
ATOM 667 O O . THR A 1 84 ? 7.014 -8.655 -1.673 1.00 93.12 84 THR A O 1
ATOM 670 N N . GLU A 1 85 ? 6.823 -9.981 0.124 1.00 90.25 85 GLU A N 1
ATOM 671 C CA . GLU A 1 85 ? 7.349 -8.990 1.060 1.00 90.25 85 GLU A CA 1
ATOM 672 C C . GLU A 1 85 ? 8.829 -8.747 0.767 1.00 90.25 85 GLU A C 1
ATOM 674 O O . GLU A 1 85 ? 9.634 -9.685 0.751 1.00 90.25 85 GLU A O 1
ATOM 679 N N . LEU A 1 86 ? 9.183 -7.484 0.543 1.00 83.00 86 LEU A N 1
ATOM 680 C CA . LEU A 1 86 ? 10.565 -7.064 0.361 1.00 83.00 86 LEU A CA 1
ATOM 681 C C . LEU A 1 86 ? 11.063 -6.457 1.675 1.00 83.00 86 LEU A C 1
ATOM 683 O O . LEU A 1 86 ? 11.165 -5.247 1.831 1.00 83.00 86 LEU A O 1
ATOM 687 N N . ASN A 1 87 ? 11.347 -7.323 2.647 1.00 78.56 87 ASN A N 1
ATOM 688 C CA . ASN A 1 87 ? 11.705 -6.921 4.011 1.00 78.56 87 ASN A CA 1
ATOM 689 C C . ASN A 1 87 ? 13.220 -6.840 4.269 1.00 78.56 87 ASN A C 1
ATOM 691 O O . ASN A 1 87 ? 13.629 -6.524 5.385 1.00 78.56 87 ASN A O 1
ATOM 695 N N . LYS A 1 88 ? 14.047 -7.126 3.258 1.00 85.31 88 LYS A N 1
ATOM 696 C CA . LYS A 1 88 ? 15.510 -7.175 3.355 1.00 85.31 88 LYS A CA 1
ATOM 697 C C . LYS A 1 88 ? 16.169 -6.390 2.220 1.00 85.31 88 LYS A C 1
ATOM 699 O O . LYS A 1 88 ? 15.803 -6.634 1.068 1.00 85.31 88 LYS A O 1
ATOM 704 N N . PRO A 1 89 ? 17.155 -5.522 2.513 1.00 90.38 89 PRO A N 1
ATOM 705 C CA . PRO A 1 89 ? 17.904 -4.798 1.486 1.00 90.38 89 PRO A CA 1
ATOM 706 C C . PRO A 1 89 ? 18.549 -5.726 0.450 1.00 90.38 89 PRO A C 1
ATOM 708 O O . PRO A 1 89 ? 18.471 -5.461 -0.742 1.00 90.38 89 PRO A O 1
ATOM 711 N N . GLU A 1 90 ? 19.086 -6.871 0.879 1.00 92.44 90 GLU A N 1
ATOM 712 C CA . GLU A 1 90 ? 19.818 -7.784 -0.007 1.00 92.44 90 GLU A CA 1
ATOM 713 C C . GLU A 1 90 ? 18.919 -8.392 -1.095 1.00 92.44 90 GLU A C 1
ATOM 715 O O . GLU A 1 90 ? 19.375 -8.688 -2.198 1.00 92.44 90 GLU A O 1
ATOM 720 N N . LEU A 1 91 ? 17.625 -8.570 -0.798 1.00 90.25 91 LEU A N 1
ATOM 721 C CA . LEU A 1 91 ? 16.655 -9.057 -1.778 1.00 90.25 91 LEU A CA 1
ATOM 722 C C . LEU A 1 91 ? 16.349 -7.986 -2.834 1.00 90.25 91 LEU A C 1
ATOM 724 O O . LEU A 1 91 ? 16.170 -8.325 -4.003 1.00 90.25 91 LEU A O 1
ATOM 728 N N . LEU A 1 92 ? 16.312 -6.709 -2.431 1.00 93.62 92 LEU A N 1
ATOM 729 C CA . LEU A 1 92 ? 16.161 -5.592 -3.363 1.00 93.62 92 LEU A CA 1
ATOM 730 C C . LEU A 1 92 ? 17.364 -5.515 -4.295 1.00 93.62 92 LEU A C 1
ATOM 732 O O . LEU A 1 92 ? 17.184 -5.420 -5.505 1.00 93.62 92 LEU A O 1
ATOM 736 N N . ASP A 1 93 ? 18.570 -5.598 -3.738 1.00 94.38 93 ASP A N 1
ATOM 737 C CA . ASP A 1 93 ? 19.807 -5.538 -4.514 1.00 94.38 93 ASP A CA 1
ATOM 738 C C . ASP A 1 93 ? 19.851 -6.664 -5.553 1.00 94.38 93 ASP A C 1
ATOM 740 O O . ASP A 1 93 ? 20.078 -6.399 -6.734 1.00 94.38 93 ASP A O 1
ATOM 744 N N . GLN A 1 94 ? 19.500 -7.895 -5.158 1.00 93.62 94 GLN A N 1
ATOM 745 C CA . GLN A 1 94 ? 19.396 -9.024 -6.085 1.00 93.62 94 GLN A CA 1
ATOM 746 C C . GLN A 1 94 ? 18.389 -8.753 -7.215 1.00 93.62 94 GLN A C 1
ATOM 748 O O . GLN A 1 94 ? 18.679 -9.015 -8.383 1.00 93.62 94 GLN A O 1
ATOM 753 N N . TRP A 1 95 ? 17.202 -8.227 -6.898 1.00 94.31 95 TRP A N 1
ATOM 754 C CA . TRP A 1 95 ? 16.214 -7.887 -7.926 1.00 94.31 95 TRP A CA 1
ATOM 755 C C . TRP A 1 95 ? 16.749 -6.837 -8.889 1.00 94.31 95 TRP A C 1
ATOM 757 O O . TRP A 1 95 ? 16.590 -6.980 -10.100 1.00 94.31 95 TRP A O 1
ATOM 767 N N . MET A 1 96 ? 17.397 -5.798 -8.366 1.00 95.44 96 MET A N 1
ATOM 768 C CA . MET A 1 96 ? 17.931 -4.716 -9.182 1.00 95.44 96 MET A CA 1
ATOM 769 C C . MET A 1 96 ? 19.069 -5.191 -10.088 1.00 95.44 96 MET A C 1
ATOM 771 O O . MET A 1 96 ? 19.106 -4.787 -11.250 1.00 95.44 96 MET A O 1
ATOM 775 N N . GLU A 1 97 ? 19.948 -6.074 -9.611 1.00 94.50 97 GLU A N 1
ATOM 776 C CA . GLU A 1 97 ? 20.966 -6.723 -10.446 1.00 94.50 97 GLU A CA 1
ATOM 777 C C . GLU A 1 97 ? 20.325 -7.535 -11.579 1.00 94.50 97 GLU A C 1
ATOM 779 O O . GLU A 1 97 ? 20.694 -7.383 -12.745 1.00 94.50 97 GLU A O 1
ATOM 784 N N . GLU A 1 98 ? 19.321 -8.354 -11.260 1.00 92.50 98 GLU A N 1
ATOM 785 C CA . GLU A 1 98 ? 18.625 -9.195 -12.235 1.00 92.50 98 GLU A CA 1
ATOM 786 C C . GLU A 1 98 ? 17.864 -8.376 -13.287 1.00 92.50 98 GLU A C 1
ATOM 788 O O . GLU A 1 98 ? 17.927 -8.696 -14.476 1.00 92.50 98 GLU A O 1
ATOM 793 N N . ILE A 1 99 ? 17.164 -7.317 -12.870 1.00 93.00 99 ILE A N 1
ATOM 794 C CA . ILE A 1 99 ? 16.409 -6.423 -13.758 1.00 93.00 99 ILE A CA 1
ATOM 795 C C . ILE A 1 99 ? 17.374 -5.658 -14.673 1.00 93.00 99 ILE A C 1
ATOM 797 O O . ILE A 1 99 ? 17.189 -5.626 -15.893 1.00 93.00 99 ILE A O 1
ATOM 801 N N . LYS A 1 100 ? 18.447 -5.083 -14.114 1.00 91.00 100 LYS A N 1
ATOM 802 C CA . LYS A 1 100 ? 19.423 -4.304 -14.890 1.00 91.00 100 LYS A CA 1
ATOM 803 C C . LYS A 1 100 ? 20.277 -5.171 -15.818 1.00 91.00 100 LYS A C 1
ATOM 805 O O . LYS A 1 100 ? 20.762 -4.652 -16.824 1.00 91.00 100 LYS A O 1
ATOM 810 N N . ALA A 1 101 ? 20.415 -6.471 -15.560 1.00 91.06 101 ALA A N 1
ATOM 811 C CA . ALA A 1 101 ? 21.120 -7.399 -16.446 1.00 91.06 101 ALA A CA 1
ATOM 812 C C . ALA A 1 101 ? 20.348 -7.748 -17.737 1.00 91.06 101 ALA A C 1
ATOM 814 O O . ALA A 1 101 ? 20.938 -8.294 -18.673 1.00 91.06 101 ALA A O 1
ATOM 815 N N . VAL A 1 102 ? 19.048 -7.435 -17.827 1.00 89.00 102 VAL A N 1
ATOM 816 C CA . VAL A 1 102 ? 18.244 -7.750 -19.018 1.00 89.00 102 VAL A CA 1
ATOM 817 C C . VAL A 1 102 ? 18.746 -6.977 -20.239 1.00 89.00 102 VAL A C 1
ATOM 819 O O . VAL A 1 102 ? 18.954 -5.762 -20.194 1.00 89.00 102 VAL A O 1
ATOM 822 N N . THR A 1 103 ? 18.942 -7.701 -21.343 1.00 83.19 103 THR A N 1
ATOM 823 C CA . THR A 1 103 ? 19.334 -7.130 -22.637 1.00 83.19 103 THR A CA 1
ATOM 824 C C . THR A 1 103 ? 18.085 -6.763 -23.441 1.00 83.19 103 THR A C 1
ATOM 826 O O . THR A 1 103 ? 17.236 -7.637 -23.627 1.00 83.19 103 THR A O 1
ATOM 829 N N . PRO A 1 104 ? 17.970 -5.522 -23.947 1.00 82.38 104 PRO A N 1
ATOM 830 C CA . PRO A 1 104 ? 16.826 -5.113 -24.754 1.00 82.38 104 PRO A CA 1
ATOM 831 C C . PRO A 1 104 ? 16.697 -5.902 -26.064 1.00 82.38 104 PRO A C 1
ATOM 833 O O . PRO A 1 104 ? 17.679 -6.088 -26.788 1.00 82.38 104 PRO A O 1
ATOM 836 N N . ILE A 1 105 ? 15.478 -6.336 -26.391 1.00 80.81 105 ILE A N 1
ATOM 837 C CA . ILE A 1 105 ? 15.134 -7.031 -27.648 1.00 80.81 105 ILE A CA 1
ATOM 838 C C . ILE A 1 105 ? 13.991 -6.271 -28.330 1.00 80.81 105 ILE A C 1
ATOM 840 O O . ILE A 1 105 ? 13.256 -5.531 -27.684 1.00 80.81 105 ILE A O 1
ATOM 844 N N . LYS A 1 106 ? 13.872 -6.394 -29.655 1.00 81.62 106 LYS A N 1
ATOM 845 C CA . LYS A 1 106 ? 12.829 -5.717 -30.434 1.00 81.62 106 LYS A CA 1
ATOM 846 C C . LYS A 1 106 ? 11.414 -6.163 -30.049 1.00 81.62 106 LYS A C 1
ATOM 848 O O . LYS A 1 106 ? 11.203 -7.309 -29.672 1.00 81.62 106 LYS A O 1
ATOM 853 N N . GLY A 1 107 ? 10.470 -5.246 -30.256 1.00 81.00 107 GLY A N 1
ATOM 854 C CA . GLY A 1 107 ? 9.034 -5.449 -30.085 1.00 81.00 107 GLY A CA 1
ATOM 855 C C . GLY A 1 107 ? 8.530 -5.156 -28.672 1.00 81.00 107 GLY A C 1
ATOM 856 O O . GLY A 1 107 ? 9.246 -5.354 -27.689 1.00 81.00 107 GLY A O 1
ATOM 857 N N . THR A 1 108 ? 7.277 -4.699 -28.600 1.00 86.81 108 THR A N 1
ATOM 858 C CA . THR A 1 108 ? 6.630 -4.249 -27.360 1.00 86.81 108 THR A CA 1
ATOM 859 C C . THR A 1 108 ? 5.190 -4.780 -27.277 1.00 86.81 108 THR A C 1
ATOM 861 O O . THR A 1 108 ? 4.255 -4.188 -27.812 1.00 86.81 108 THR A O 1
ATOM 864 N N . ASP A 1 109 ? 4.973 -5.910 -26.591 1.00 90.50 109 ASP A N 1
ATOM 865 C CA . ASP A 1 109 ? 3.648 -6.486 -26.298 1.00 90.50 109 ASP A CA 1
ATOM 866 C C . ASP A 1 109 ? 3.203 -6.166 -24.865 1.00 90.50 109 ASP A C 1
ATOM 868 O O . ASP A 1 109 ? 3.166 -7.004 -23.959 1.00 90.50 109 ASP A O 1
ATOM 872 N N . VAL A 1 110 ? 2.802 -4.913 -24.670 1.00 91.81 110 VAL A N 1
ATOM 873 C CA . VAL A 1 110 ? 2.248 -4.440 -23.394 1.00 91.81 110 VAL A CA 1
ATOM 874 C C . VAL A 1 110 ? 0.946 -5.146 -23.006 1.00 91.81 110 VAL A C 1
ATOM 876 O O . VAL A 1 110 ? 0.654 -5.297 -21.820 1.00 91.81 110 VAL A O 1
ATOM 879 N N . GLY A 1 111 ? 0.176 -5.652 -23.975 1.00 92.69 111 GLY A N 1
ATOM 880 C CA . GLY A 1 111 ? -1.016 -6.456 -23.701 1.00 92.69 111 GLY A CA 1
ATOM 881 C C . GLY A 1 111 ? -0.667 -7.751 -22.966 1.00 92.69 111 GLY A C 1
ATOM 882 O O . GLY A 1 111 ? -1.333 -8.124 -21.997 1.00 92.69 111 GLY A O 1
ATOM 883 N N . LEU A 1 112 ? 0.411 -8.421 -23.378 1.00 93.06 112 LEU A N 1
ATOM 884 C CA . LEU A 1 112 ? 0.950 -9.585 -22.679 1.00 93.06 112 LEU A CA 1
ATOM 885 C C . LEU A 1 112 ? 1.486 -9.218 -21.287 1.00 93.06 112 LEU A C 1
ATOM 887 O O . LEU A 1 112 ? 1.209 -9.945 -20.325 1.00 93.06 112 LEU A O 1
ATOM 891 N N . GLY A 1 113 ? 2.187 -8.086 -21.166 1.00 95.38 113 GLY A N 1
ATOM 892 C CA . GLY A 1 113 ? 2.656 -7.548 -19.885 1.00 95.38 113 GLY A CA 1
ATOM 893 C C . GLY A 1 113 ? 1.512 -7.339 -18.886 1.00 95.38 113 GLY A C 1
ATOM 894 O O . GLY A 1 113 ? 1.538 -7.890 -17.784 1.00 95.38 113 GLY A O 1
ATOM 895 N N . LEU A 1 114 ? 0.451 -6.636 -19.297 1.00 95.94 114 LEU A N 1
ATOM 896 C CA . LEU A 1 114 ? -0.719 -6.362 -18.455 1.00 95.94 114 LEU A CA 1
ATOM 897 C C . LEU A 1 114 ? -1.496 -7.634 -18.090 1.00 95.94 114 LEU A C 1
ATOM 899 O O . LEU A 1 114 ? -1.835 -7.820 -16.922 1.00 95.94 114 LEU A O 1
ATOM 903 N N . LYS A 1 115 ? -1.723 -8.562 -19.030 1.00 95.75 115 LYS A N 1
ATOM 904 C CA . LYS A 1 115 ? -2.364 -9.857 -18.715 1.00 95.75 115 LYS A CA 1
ATOM 905 C C . LYS A 1 115 ? -1.554 -10.675 -17.710 1.00 95.75 115 LYS A C 1
ATOM 907 O O . LYS A 1 115 ? -2.116 -11.315 -16.817 1.00 95.75 115 LYS A O 1
ATOM 912 N N . THR A 1 116 ? -0.229 -10.650 -17.834 1.00 97.38 116 THR A N 1
ATOM 913 C CA . THR A 1 116 ? 0.669 -11.307 -16.876 1.00 97.38 116 THR A CA 1
ATOM 914 C C . THR A 1 116 ? 0.573 -10.642 -15.511 1.00 97.38 116 THR A C 1
ATOM 916 O O . THR A 1 116 ? 0.479 -11.339 -14.500 1.00 97.38 116 THR A O 1
ATOM 919 N N . ALA A 1 117 ? 0.490 -9.313 -15.480 1.00 97.25 117 ALA A N 1
ATOM 920 C CA . ALA A 1 117 ? 0.318 -8.569 -14.247 1.00 97.25 117 ALA A CA 1
ATOM 921 C C . ALA A 1 117 ? -0.986 -8.951 -13.528 1.00 97.25 117 ALA A C 1
ATOM 923 O O . ALA A 1 117 ? -0.977 -9.283 -12.344 1.00 97.25 117 ALA A O 1
ATOM 924 N N . GLN A 1 118 ? -2.102 -9.031 -14.255 1.00 95.00 118 GLN A N 1
ATOM 925 C CA . GLN A 1 118 ? -3.379 -9.492 -13.702 1.00 95.00 118 GLN A CA 1
ATOM 926 C C . GLN A 1 118 ? -3.310 -10.918 -13.150 1.00 95.00 118 GLN A C 1
ATOM 928 O O . GLN A 1 118 ? -3.835 -11.196 -12.069 1.00 95.00 118 GLN A O 1
ATOM 933 N N . ARG A 1 119 ? -2.642 -11.830 -13.871 1.00 95.69 119 ARG A N 1
ATOM 934 C CA . ARG A 1 119 ? -2.402 -13.196 -13.388 1.00 95.69 119 ARG A CA 1
ATOM 935 C C . ARG A 1 119 ? -1.659 -13.168 -12.054 1.00 95.69 119 ARG A C 1
ATOM 937 O O . ARG A 1 119 ? -2.072 -13.881 -11.142 1.00 95.69 119 ARG A O 1
ATOM 944 N N . ILE A 1 120 ? -0.600 -12.368 -11.937 1.00 96.81 120 ILE A N 1
ATOM 945 C CA . ILE A 1 120 ? 0.186 -12.242 -10.703 1.00 96.81 120 ILE A CA 1
ATOM 946 C C . ILE A 1 120 ? -0.675 -11.687 -9.571 1.00 96.81 120 ILE A C 1
ATOM 948 O O . ILE A 1 120 ? -0.754 -12.326 -8.526 1.00 96.81 120 ILE A O 1
ATOM 952 N N . MET A 1 121 ? -1.393 -10.581 -9.793 1.00 94.06 121 MET A N 1
ATOM 953 C CA . MET A 1 121 ? -2.295 -10.003 -8.787 1.00 94.06 121 MET A CA 1
ATOM 954 C C . MET A 1 121 ? -3.305 -11.040 -8.277 1.00 94.06 121 MET A C 1
ATOM 956 O O . MET A 1 121 ? -3.527 -11.164 -7.073 1.00 94.06 121 MET A O 1
ATOM 960 N N . LYS A 1 122 ? -3.869 -11.854 -9.177 1.00 92.62 122 LYS A N 1
ATOM 961 C CA . LYS A 1 122 ? -4.823 -12.911 -8.820 1.00 92.62 122 LYS A CA 1
ATOM 962 C C . LYS A 1 122 ? -4.176 -14.070 -8.056 1.00 92.62 122 LYS A C 1
ATOM 964 O O . LYS A 1 122 ? -4.708 -14.497 -7.035 1.00 92.62 122 LYS A O 1
ATOM 969 N N . VAL A 1 123 ? -3.052 -14.600 -8.545 1.00 93.25 123 VAL A N 1
ATOM 970 C CA . VAL A 1 123 ? -2.362 -15.757 -7.939 1.00 93.25 123 VAL A CA 1
ATOM 971 C C . VAL A 1 123 ? -1.778 -15.403 -6.573 1.00 93.25 123 VAL A C 1
ATOM 973 O O . VAL A 1 123 ? -1.868 -16.205 -5.646 1.00 93.25 123 VAL A O 1
ATOM 976 N N . SER A 1 124 ? -1.247 -14.191 -6.424 1.00 91.50 124 SER A N 1
ATOM 977 C CA . SER A 1 124 ? -0.734 -13.668 -5.157 1.00 91.50 124 SER A CA 1
ATOM 978 C C . SER A 1 124 ? -1.826 -13.235 -4.174 1.00 91.50 124 SER A C 1
ATOM 980 O O . SER A 1 124 ? -1.498 -12.800 -3.067 1.00 91.50 124 SER A O 1
ATOM 982 N N . GLN A 1 125 ? -3.105 -13.352 -4.557 1.00 90.69 125 GLN A N 1
ATOM 983 C CA . GLN A 1 125 ? -4.252 -12.922 -3.755 1.00 90.69 125 GLN A CA 1
ATOM 984 C C . GLN A 1 125 ? -4.078 -11.465 -3.312 1.00 90.69 125 GLN A C 1
ATOM 986 O O . GLN A 1 125 ? -4.035 -11.155 -2.117 1.00 90.69 125 GLN A O 1
ATOM 991 N N . ALA A 1 126 ? -3.883 -10.578 -4.291 1.00 87.56 126 ALA A N 1
ATOM 992 C CA . ALA A 1 126 ? -3.743 -9.157 -4.033 1.00 87.56 126 ALA A CA 1
ATOM 993 C C . ALA A 1 126 ? -4.971 -8.646 -3.268 1.00 87.56 126 ALA A C 1
ATOM 995 O O . ALA A 1 126 ? -6.117 -8.956 -3.610 1.00 87.56 126 ALA A O 1
ATOM 996 N N . LYS A 1 127 ? -4.731 -7.889 -2.202 1.00 80.81 127 LYS A N 1
ATOM 997 C CA . LYS A 1 127 ? -5.779 -7.418 -1.305 1.00 80.81 127 LYS A CA 1
ATOM 998 C C . LYS A 1 127 ? -6.625 -6.375 -2.027 1.00 80.81 127 LYS A C 1
ATOM 1000 O O . LYS A 1 127 ? -6.130 -5.345 -2.494 1.00 80.81 127 LYS A O 1
ATOM 1005 N N . THR A 1 128 ? -7.928 -6.637 -2.116 1.00 76.81 128 THR A N 1
ATOM 1006 C CA . THR A 1 128 ? -8.867 -5.780 -2.845 1.00 76.81 128 THR A CA 1
ATOM 1007 C C . THR A 1 128 ? -8.856 -4.353 -2.293 1.00 76.81 128 THR A C 1
ATOM 1009 O O . THR A 1 128 ? -9.210 -4.094 -1.139 1.00 76.81 128 THR A O 1
ATOM 1012 N N . GLY A 1 129 ? -8.495 -3.394 -3.146 1.00 80.31 129 GLY A N 1
ATOM 1013 C CA . GLY A 1 129 ? -8.383 -1.977 -2.791 1.00 80.31 129 GLY A CA 1
ATOM 1014 C C . GLY A 1 129 ? -7.069 -1.565 -2.122 1.00 80.31 129 GLY A C 1
ATOM 1015 O O . GLY A 1 129 ? -6.962 -0.409 -1.734 1.00 80.31 129 GLY A O 1
ATOM 1016 N N . GLN A 1 130 ? -6.090 -2.466 -1.998 1.00 87.12 130 GLN A N 1
ATOM 1017 C CA . GLN A 1 130 ? -4.726 -2.153 -1.539 1.00 87.12 130 GLN A CA 1
ATOM 1018 C C . GLN A 1 130 ? -3.675 -2.320 -2.640 1.00 87.12 130 GLN A C 1
ATOM 1020 O O . GLN A 1 130 ? -2.540 -1.878 -2.485 1.00 87.12 130 GLN A O 1
ATOM 1025 N N . GLY A 1 131 ? -4.053 -2.935 -3.761 1.00 92.25 131 GLY A N 1
ATOM 1026 C CA . GLY A 1 131 ? -3.171 -3.113 -4.904 1.00 92.25 131 GLY A CA 1
ATOM 1027 C C . GLY A 1 131 ? -3.064 -1.890 -5.806 1.00 92.25 131 GLY A C 1
ATOM 1028 O O . GLY A 1 131 ? -4.013 -1.115 -5.926 1.00 92.25 131 GLY A O 1
ATOM 1029 N N . MET A 1 132 ? -1.929 -1.767 -6.486 1.00 96.06 132 MET A N 1
ATOM 1030 C CA . MET A 1 132 ? -1.714 -0.886 -7.631 1.00 96.06 132 MET A CA 1
ATOM 1031 C C . MET A 1 132 ? -0.777 -1.543 -8.648 1.00 96.06 132 MET A C 1
ATOM 1033 O O . MET A 1 132 ? 0.089 -2.344 -8.288 1.00 96.06 132 MET A O 1
ATOM 1037 N N . ILE A 1 133 ? -0.945 -1.186 -9.920 1.00 97.69 133 ILE A N 1
ATOM 1038 C CA . ILE A 1 133 ? -0.007 -1.541 -10.989 1.00 97.69 133 ILE A CA 1
ATOM 1039 C C . ILE A 1 133 ? 0.690 -0.271 -11.462 1.00 97.69 133 ILE A C 1
ATOM 1041 O O . ILE A 1 133 ? 0.030 0.742 -11.687 1.00 97.69 133 ILE A O 1
ATOM 1045 N N . ILE A 1 134 ? 2.009 -0.328 -11.632 1.00 97.94 134 ILE A N 1
ATOM 1046 C CA . ILE A 1 134 ? 2.811 0.762 -12.194 1.00 97.94 134 ILE A CA 1
ATOM 1047 C C . ILE A 1 134 ? 3.441 0.266 -13.498 1.00 97.94 134 ILE A C 1
ATOM 1049 O O . ILE A 1 134 ? 4.370 -0.540 -13.480 1.00 97.94 134 ILE A O 1
ATOM 1053 N N . LEU A 1 135 ? 2.913 0.732 -14.629 1.00 97.00 135 LEU A N 1
ATOM 1054 C CA . LEU A 1 135 ? 3.468 0.505 -15.959 1.00 97.00 135 LEU A CA 1
ATOM 1055 C C . LEU A 1 135 ? 4.601 1.501 -16.214 1.00 97.00 135 LEU A C 1
ATOM 1057 O O . LEU A 1 135 ? 4.388 2.709 -16.152 1.00 97.00 135 LEU A O 1
ATOM 1061 N N . LEU A 1 136 ? 5.783 0.980 -16.510 1.00 95.56 136 LEU A N 1
ATOM 1062 C CA . LEU A 1 136 ? 7.004 1.709 -16.822 1.00 95.56 136 LEU A CA 1
ATOM 1063 C C . LEU A 1 136 ? 7.326 1.460 -18.302 1.00 95.56 136 LEU A C 1
ATOM 1065 O O . LEU A 1 136 ? 7.517 0.308 -18.686 1.00 95.56 136 LEU A O 1
ATOM 1069 N N . SER A 1 137 ? 7.334 2.493 -19.142 1.00 92.25 137 SER A N 1
ATOM 1070 C CA . SER A 1 137 ? 7.640 2.383 -20.582 1.00 92.25 137 SER A CA 1
ATOM 1071 C C . SER A 1 137 ? 8.166 3.715 -21.122 1.00 92.25 137 SER A C 1
ATOM 1073 O O . SER A 1 137 ? 8.096 4.726 -20.430 1.00 92.25 137 SER A O 1
ATOM 1075 N N . ASP A 1 138 ? 8.671 3.748 -22.352 1.00 86.62 138 ASP A N 1
ATOM 1076 C CA . ASP A 1 138 ? 8.930 4.987 -23.097 1.00 86.62 138 ASP A CA 1
ATOM 1077 C C . ASP A 1 138 ? 7.666 5.526 -23.803 1.00 86.62 138 ASP A C 1
ATOM 1079 O O . ASP A 1 138 ? 7.684 6.614 -24.380 1.00 86.62 138 ASP A O 1
ATOM 1083 N N . GLY A 1 139 ? 6.540 4.805 -23.708 1.00 74.75 139 GLY A N 1
ATOM 1084 C CA . GLY A 1 139 ? 5.225 5.223 -24.201 1.00 74.75 139 GLY A CA 1
ATOM 1085 C C . GLY A 1 139 ? 4.852 4.665 -25.574 1.00 74.75 139 GLY A C 1
ATOM 1086 O O . GLY A 1 139 ? 3.767 4.988 -26.075 1.00 74.75 139 GLY A O 1
ATOM 1087 N N . ASP A 1 140 ? 5.711 3.834 -26.166 1.00 73.50 140 ASP A N 1
ATOM 1088 C CA . ASP A 1 140 ? 5.440 3.160 -27.431 1.00 73.50 140 ASP A CA 1
ATOM 1089 C C . ASP A 1 140 ? 4.804 1.772 -27.234 1.00 73.50 140 ASP A C 1
ATOM 1091 O O . ASP A 1 140 ? 4.895 1.148 -26.181 1.00 73.50 140 ASP A O 1
ATOM 1095 N N . THR A 1 141 ? 4.094 1.289 -28.251 1.00 69.50 141 THR A N 1
ATOM 1096 C CA . THR A 1 141 ? 3.407 -0.019 -28.222 1.00 69.50 141 THR A CA 1
ATOM 1097 C C . THR A 1 141 ? 3.615 -0.809 -29.511 1.00 69.50 141 THR A C 1
ATOM 1099 O O . THR A 1 141 ? 2.819 -1.692 -29.837 1.00 69.50 141 THR A O 1
ATOM 1102 N N . GLU A 1 142 ? 4.650 -0.447 -30.272 1.00 68.94 142 GLU A N 1
ATOM 1103 C CA . GLU A 1 142 ? 4.925 -1.001 -31.590 1.00 68.94 142 GLU A CA 1
ATOM 1104 C C . GLU A 1 142 ? 5.297 -2.492 -31.533 1.00 68.94 142 GLU A C 1
ATOM 1106 O O . GLU A 1 142 ? 6.222 -2.937 -30.845 1.00 68.94 142 GLU A O 1
ATOM 1111 N N . VAL A 1 143 ? 4.569 -3.288 -32.320 1.00 68.69 143 VAL A N 1
ATOM 1112 C CA . VAL A 1 143 ? 4.915 -4.693 -32.570 1.00 68.69 143 VAL A CA 1
ATOM 1113 C C . VAL A 1 143 ? 6.136 -4.748 -33.474 1.00 68.69 143 VAL A C 1
ATOM 1115 O O . VAL A 1 143 ? 6.219 -4.001 -34.451 1.00 68.69 143 VAL A O 1
ATOM 1118 N N . ASP A 1 144 ? 7.039 -5.700 -33.232 1.00 69.12 144 ASP A N 1
ATOM 1119 C CA . ASP A 1 144 ? 8.021 -6.040 -34.256 1.00 69.12 144 ASP A CA 1
ATOM 1120 C C . ASP A 1 144 ? 7.281 -6.522 -35.515 1.00 69.12 144 ASP A C 1
ATOM 1122 O O . ASP A 1 144 ? 6.622 -7.565 -35.514 1.00 69.12 144 ASP A O 1
ATOM 1126 N N . SER A 1 145 ? 7.403 -5.751 -36.598 1.00 59.47 145 SER A N 1
ATOM 1127 C CA . SER A 1 145 ? 6.823 -6.027 -37.920 1.00 59.47 145 SER A CA 1
ATOM 1128 C C . SER A 1 145 ? 7.111 -7.437 -38.464 1.00 59.47 145 SER A C 1
ATOM 1130 O O . SER A 1 145 ? 6.427 -7.890 -39.382 1.00 59.47 145 SER A O 1
ATOM 1132 N N . GLY A 1 146 ? 8.107 -8.138 -37.908 1.00 62.56 146 GLY A N 1
ATOM 1133 C CA . GLY A 1 146 ? 8.456 -9.514 -38.247 1.00 62.56 146 GLY A CA 1
ATOM 1134 C C . GLY A 1 146 ? 7.751 -10.619 -37.449 1.00 62.56 146 GLY A C 1
ATOM 1135 O O . GLY A 1 146 ? 7.986 -11.782 -37.768 1.00 62.56 146 GLY A O 1
ATOM 1136 N N . ASN A 1 147 ? 6.922 -10.326 -36.436 1.00 71.19 147 ASN A N 1
ATOM 1137 C CA . ASN A 1 147 ? 6.286 -11.360 -35.605 1.00 71.19 147 ASN A CA 1
ATOM 1138 C C . ASN A 1 147 ? 5.035 -11.959 -36.297 1.00 71.19 147 ASN A C 1
ATOM 1140 O O . ASN A 1 147 ? 3.997 -11.302 -36.363 1.00 71.19 147 ASN A O 1
ATOM 1144 N N . PRO A 1 148 ? 5.065 -13.217 -36.788 1.00 71.31 148 PRO A N 1
ATOM 1145 C CA . PRO A 1 148 ? 3.936 -13.798 -37.522 1.00 71.31 148 PRO A CA 1
ATOM 1146 C C . PRO A 1 148 ? 2.778 -14.232 -36.612 1.00 71.31 148 PRO A C 1
ATOM 1148 O O . PRO A 1 148 ? 1.682 -14.505 -37.098 1.00 71.31 148 PRO A O 1
ATOM 1151 N N . ASN A 1 149 ? 3.012 -14.328 -35.301 1.00 78.31 149 ASN A N 1
ATOM 1152 C CA . ASN A 1 149 ? 2.044 -14.853 -34.338 1.00 78.31 149 ASN A CA 1
ATOM 1153 C C . ASN A 1 149 ? 1.243 -13.744 -33.649 1.00 78.31 149 ASN A C 1
ATOM 1155 O O . ASN A 1 149 ? 0.308 -14.034 -32.898 1.00 78.31 149 ASN A O 1
ATOM 1159 N N . ARG A 1 150 ? 1.623 -12.480 -33.863 1.00 84.19 150 ARG A N 1
ATOM 1160 C CA . ARG A 1 150 ? 1.111 -11.360 -33.087 1.00 84.19 150 ARG A CA 1
ATOM 1161 C C . ARG A 1 150 ? 1.031 -10.088 -33.920 1.00 84.19 150 ARG A C 1
ATOM 1163 O O . ARG A 1 150 ? 1.974 -9.743 -34.613 1.00 84.19 150 ARG A O 1
ATOM 1170 N N . ASN A 1 151 ? -0.097 -9.386 -33.839 1.00 87.31 151 ASN A N 1
ATOM 1171 C CA . ASN A 1 151 ? -0.317 -8.117 -34.530 1.00 87.31 151 ASN A CA 1
ATOM 1172 C C . ASN A 1 151 ? -0.847 -7.044 -33.563 1.00 87.31 151 ASN A C 1
ATOM 1174 O O . ASN A 1 151 ? -1.277 -7.356 -32.449 1.00 87.31 151 ASN A O 1
ATOM 1178 N N . GLN A 1 152 ? -0.846 -5.782 -34.002 1.00 86.44 152 GLN A N 1
ATOM 1179 C CA . GLN A 1 152 ? -1.252 -4.646 -33.165 1.00 86.44 152 GLN A CA 1
ATOM 1180 C C . GLN A 1 152 ? -2.706 -4.750 -32.679 1.00 86.44 152 GLN A C 1
ATOM 1182 O O . GLN A 1 152 ? -3.011 -4.389 -31.545 1.00 86.44 152 GLN A O 1
ATOM 1187 N N . GLU A 1 153 ? -3.620 -5.258 -33.509 1.00 88.75 153 GLU A N 1
ATOM 1188 C CA . GLU A 1 153 ? -5.033 -5.405 -33.135 1.00 88.75 153 GLU A CA 1
ATOM 1189 C C . GLU A 1 153 ? -5.218 -6.366 -31.959 1.00 88.75 153 GLU A C 1
ATOM 1191 O O . GLU A 1 153 ? -6.001 -6.086 -31.047 1.00 88.75 153 GLU A O 1
ATOM 1196 N N . ALA A 1 154 ? -4.475 -7.474 -31.951 1.00 90.06 154 ALA A N 1
ATOM 1197 C CA . ALA A 1 154 ? -4.525 -8.460 -30.885 1.00 90.06 154 ALA A CA 1
ATOM 1198 C C . ALA A 1 154 ? -3.926 -7.916 -29.575 1.00 90.06 154 ALA A C 1
ATOM 1200 O O . ALA A 1 154 ? -4.475 -8.176 -28.504 1.00 90.06 154 ALA A O 1
ATOM 1201 N N . ILE A 1 155 ? -2.867 -7.101 -29.651 1.00 89.31 155 ILE A N 1
ATOM 1202 C CA . ILE A 1 155 ? -2.313 -6.388 -28.486 1.00 89.31 155 ILE A CA 1
ATOM 1203 C C . ILE A 1 155 ? -3.332 -5.392 -27.940 1.00 89.31 155 ILE A C 1
ATOM 1205 O O . ILE A 1 155 ? -3.642 -5.419 -26.754 1.00 89.31 155 ILE A O 1
ATOM 1209 N N . ASN A 1 156 ? -3.928 -4.570 -28.804 1.00 90.12 156 ASN A N 1
ATOM 1210 C CA . ASN A 1 156 ? -4.934 -3.587 -28.401 1.00 90.12 156 ASN A CA 1
ATOM 1211 C C . ASN A 1 156 ? -6.190 -4.247 -27.806 1.00 90.12 156 ASN A C 1
ATOM 1213 O O . ASN A 1 156 ? -6.850 -3.671 -26.939 1.00 90.12 156 ASN A O 1
ATOM 1217 N N . LEU A 1 157 ? -6.567 -5.440 -28.279 1.00 92.12 157 LEU A N 1
ATOM 1218 C CA . LEU A 1 157 ? -7.639 -6.231 -27.675 1.00 92.12 157 LEU A CA 1
ATOM 1219 C C . LEU A 1 157 ? -7.256 -6.699 -26.269 1.00 92.12 157 LEU A C 1
ATOM 1221 O O . LEU A 1 157 ? -8.049 -6.535 -25.347 1.00 92.12 157 LEU A O 1
ATOM 1225 N N . ASP A 1 158 ? -6.050 -7.232 -26.104 1.00 93.56 158 ASP A N 1
ATOM 1226 C CA . ASP A 1 158 ? -5.568 -7.720 -24.814 1.00 93.56 158 ASP A CA 1
ATOM 1227 C C . ASP A 1 158 ? -5.402 -6.607 -23.783 1.00 93.56 158 ASP A C 1
ATOM 1229 O O . ASP A 1 158 ? -5.783 -6.789 -22.630 1.00 93.56 158 ASP A O 1
ATOM 1233 N N . VAL A 1 159 ? -4.904 -5.439 -24.198 1.00 92.94 159 VAL A N 1
ATOM 1234 C CA . VAL A 1 159 ? -4.848 -4.248 -23.344 1.00 92.94 159 VAL A CA 1
ATOM 1235 C C . VAL A 1 159 ? -6.251 -3.879 -22.873 1.00 92.94 159 VAL A C 1
ATOM 1237 O O . VAL A 1 159 ? -6.466 -3.754 -21.674 1.00 92.94 159 VAL A O 1
ATOM 1240 N N . ARG A 1 160 ? -7.229 -3.763 -23.783 1.00 92.75 160 ARG A N 1
ATOM 1241 C CA . ARG A 1 160 ? -8.616 -3.437 -23.405 1.00 92.75 160 ARG A CA 1
ATOM 1242 C C . ARG A 1 160 ? -9.197 -4.453 -22.427 1.00 92.75 160 ARG A C 1
ATOM 1244 O O . ARG A 1 160 ? -9.709 -4.060 -21.388 1.00 92.75 160 ARG A O 1
ATOM 1251 N N . GLN A 1 161 ? -9.051 -5.747 -22.713 1.00 93.94 161 GLN A N 1
ATOM 1252 C CA . GLN A 1 161 ? -9.532 -6.807 -21.823 1.00 93.94 161 GLN A CA 1
ATOM 1253 C C . GLN A 1 161 ? -8.868 -6.756 -20.443 1.00 93.94 161 GLN A C 1
ATOM 1255 O O . GLN A 1 161 ? -9.539 -6.979 -19.433 1.00 93.94 161 GLN A O 1
ATOM 1260 N N . ALA A 1 162 ? -7.569 -6.452 -20.393 1.00 93.44 162 ALA A N 1
ATOM 1261 C CA . ALA A 1 162 ? -6.856 -6.299 -19.136 1.00 93.44 162 ALA A CA 1
ATOM 1262 C C . ALA A 1 162 ? -7.356 -5.075 -18.352 1.00 93.44 162 ALA A C 1
ATOM 1264 O O . ALA A 1 162 ? -7.615 -5.180 -17.158 1.00 93.44 162 ALA A O 1
ATOM 1265 N N . LEU A 1 163 ? -7.559 -3.930 -19.003 1.00 92.94 163 LEU A N 1
ATOM 1266 C CA . LEU A 1 163 ? -8.070 -2.727 -18.339 1.00 92.94 163 LEU A CA 1
ATOM 1267 C C . LEU A 1 163 ? -9.504 -2.915 -17.823 1.00 92.94 163 LEU A C 1
ATOM 1269 O O . LEU A 1 163 ? -9.779 -2.562 -16.679 1.00 92.94 163 LEU A O 1
ATOM 1273 N N . ASP A 1 164 ? -10.382 -3.540 -18.614 1.00 91.81 164 ASP A N 1
ATOM 1274 C CA . ASP A 1 164 ? -11.793 -3.779 -18.262 1.00 91.81 164 ASP A CA 1
ATOM 1275 C C . ASP A 1 164 ? -11.963 -4.669 -17.021 1.00 91.81 164 ASP A C 1
ATOM 1277 O O . ASP A 1 164 ? -12.979 -4.608 -16.329 1.00 91.81 164 ASP A O 1
ATOM 1281 N N . THR A 1 165 ? -10.985 -5.534 -16.752 1.00 89.38 165 THR A N 1
ATOM 1282 C CA . THR A 1 165 ? -11.037 -6.516 -15.660 1.00 89.38 165 THR A CA 1
ATOM 1283 C C . THR A 1 165 ? -10.111 -6.163 -14.498 1.00 89.38 165 THR A C 1
ATOM 1285 O O . THR A 1 165 ? -9.987 -6.945 -13.554 1.00 89.38 165 THR A O 1
ATOM 1288 N N . LEU A 1 166 ? -9.444 -5.006 -14.545 1.00 89.12 166 LEU A N 1
ATOM 1289 C CA . LEU A 1 166 ? -8.507 -4.598 -13.509 1.00 89.12 166 LEU A CA 1
ATOM 1290 C C . LEU A 1 166 ? -9.238 -4.041 -12.279 1.00 89.12 166 LEU A C 1
ATOM 1292 O O . LEU A 1 166 ? -9.940 -3.038 -12.350 1.00 89.12 166 LEU A O 1
ATOM 1296 N N . GLU A 1 167 ? -9.029 -4.672 -11.122 1.00 88.62 167 GLU A N 1
ATOM 1297 C CA . GLU A 1 167 ? -9.646 -4.273 -9.843 1.00 88.62 167 GLU A CA 1
ATOM 1298 C C . GLU A 1 167 ? -8.790 -3.280 -9.028 1.00 88.62 167 GLU A C 1
ATOM 1300 O O . GLU A 1 167 ? -9.084 -2.989 -7.865 1.00 88.62 167 GLU A O 1
ATOM 1305 N N . CYS A 1 168 ? -7.705 -2.769 -9.610 1.00 91.44 168 CYS A N 1
ATOM 1306 C CA . CYS A 1 168 ? -6.785 -1.826 -8.983 1.00 91.44 168 CYS A CA 1
ATOM 1307 C C . CYS A 1 168 ? -6.384 -0.703 -9.954 1.00 91.44 168 CYS A C 1
ATOM 1309 O O . CYS A 1 168 ? -6.476 -0.881 -11.168 1.00 91.44 168 CYS A O 1
ATOM 1311 N N . PRO A 1 169 ? -5.929 0.458 -9.449 1.00 94.69 169 PRO A N 1
ATOM 1312 C CA . PRO A 1 169 ? -5.445 1.527 -10.311 1.00 94.69 169 PRO A CA 1
ATOM 1313 C C . PRO A 1 169 ? -4.174 1.124 -11.066 1.00 94.69 169 PRO A C 1
ATOM 1315 O O . PRO A 1 169 ? -3.212 0.627 -10.475 1.00 94.69 169 PRO A O 1
ATOM 1318 N N . LEU A 1 170 ? -4.172 1.407 -12.370 1.00 95.81 170 LEU A N 1
ATOM 1319 C CA . LEU A 1 170 ? -3.005 1.403 -13.243 1.00 95.81 170 LEU A CA 1
ATOM 1320 C C . LEU A 1 170 ? -2.427 2.817 -13.313 1.00 95.81 170 LEU A C 1
ATOM 1322 O O . LEU A 1 170 ? -3.062 3.735 -13.832 1.00 95.81 170 LEU A O 1
ATOM 1326 N N . TYR A 1 171 ? -1.202 2.979 -12.839 1.00 96.31 171 TYR A N 1
ATOM 1327 C CA . TYR A 1 171 ? -0.393 4.168 -13.060 1.00 96.31 171 TYR A CA 1
ATOM 1328 C C . TYR A 1 171 ? 0.557 3.920 -14.223 1.00 96.31 171 TYR A C 1
ATOM 1330 O O . TYR A 1 171 ? 1.118 2.834 -14.339 1.00 96.31 171 TYR A O 1
ATOM 1338 N N . VAL A 1 172 ? 0.732 4.914 -15.086 1.00 94.88 172 VAL A N 1
ATOM 1339 C CA . VAL A 1 172 ? 1.635 4.827 -16.238 1.00 94.88 172 VAL A CA 1
ATOM 1340 C C . VAL A 1 172 ? 2.713 5.885 -16.075 1.00 94.88 172 VAL A C 1
ATOM 1342 O O . VAL A 1 172 ? 2.393 7.061 -15.924 1.00 94.88 172 VAL A O 1
ATOM 1345 N N . ILE A 1 173 ? 3.974 5.475 -16.105 1.00 94.12 173 ILE A N 1
ATOM 1346 C CA . ILE A 1 173 ? 5.134 6.359 -16.136 1.00 94.12 173 ILE A CA 1
ATOM 1347 C C . ILE A 1 173 ? 5.813 6.165 -17.486 1.00 94.12 173 ILE A C 1
ATOM 1349 O O . ILE A 1 173 ? 6.351 5.096 -17.777 1.00 94.12 173 ILE A O 1
ATOM 1353 N N . GLN A 1 174 ? 5.760 7.214 -18.296 1.00 91.94 174 GLN A N 1
ATOM 1354 C CA . GLN A 1 174 ? 6.487 7.335 -19.547 1.00 91.94 174 GLN A CA 1
ATOM 1355 C C . GLN A 1 174 ? 7.812 8.030 -19.271 1.00 91.94 174 GLN A C 1
ATOM 1357 O O . GLN A 1 174 ? 7.807 9.197 -18.880 1.00 91.94 174 GLN A O 1
ATOM 1362 N N . TYR A 1 175 ? 8.924 7.322 -19.439 1.00 91.12 175 TYR A N 1
ATOM 1363 C CA . TYR A 1 175 ? 10.261 7.864 -19.216 1.00 91.12 175 TYR A CA 1
ATOM 1364 C C . TYR A 1 175 ? 11.043 7.933 -20.529 1.00 91.12 175 TYR A C 1
ATOM 1366 O O . TYR A 1 175 ? 11.125 6.947 -21.259 1.00 91.12 175 TYR A O 1
ATOM 1374 N N . SER A 1 176 ? 11.603 9.103 -20.836 1.00 88.44 176 SER A N 1
ATOM 1375 C CA . SER A 1 176 ? 12.435 9.311 -22.023 1.00 88.44 176 SER A CA 1
ATOM 1376 C C . SER A 1 176 ? 13.343 10.528 -21.850 1.00 88.44 176 SER A C 1
ATOM 1378 O O . SER A 1 176 ? 12.857 11.644 -21.656 1.00 88.44 176 SER A O 1
ATOM 1380 N N . GLU A 1 177 ? 14.655 10.323 -21.988 1.00 86.75 177 GLU A N 1
ATOM 1381 C CA . GLU A 1 177 ? 15.674 11.384 -21.969 1.00 86.75 177 GLU A CA 1
ATOM 1382 C C . GLU A 1 177 ? 15.677 12.239 -23.249 1.00 86.75 177 GLU A C 1
ATOM 1384 O O . GLU A 1 177 ? 16.166 13.367 -23.247 1.00 86.75 177 GLU A O 1
ATOM 1389 N N . LEU A 1 178 ? 15.155 11.707 -24.362 1.00 78.94 178 LEU A N 1
ATOM 1390 C CA . LEU A 1 178 ? 15.313 12.319 -25.685 1.00 78.94 178 LEU A CA 1
ATOM 1391 C C . LEU A 1 178 ? 14.267 13.403 -25.968 1.00 78.94 178 LEU A C 1
ATOM 1393 O O . LEU A 1 178 ? 14.633 14.507 -26.354 1.00 78.94 178 LEU A O 1
ATOM 1397 N N . GLU A 1 179 ? 12.976 13.111 -25.778 1.00 70.19 179 GLU A N 1
ATOM 1398 C CA . GLU A 1 179 ? 11.864 14.062 -25.958 1.00 70.19 179 GLU A CA 1
ATOM 1399 C C . GLU A 1 179 ? 10.619 13.648 -25.146 1.00 70.19 179 GLU A C 1
ATOM 1401 O O . GLU A 1 179 ? 10.471 12.491 -24.743 1.00 70.19 179 GLU A O 1
ATOM 1406 N N . TYR A 1 180 ? 9.705 14.603 -24.918 1.00 57.84 180 TYR A N 1
ATOM 1407 C CA . TYR A 1 180 ? 8.426 14.410 -24.220 1.00 57.84 180 TYR A CA 1
ATOM 1408 C C . TYR A 1 180 ? 7.419 13.673 -25.121 1.00 57.84 180 TYR A C 1
ATOM 1410 O O . TYR A 1 180 ? 6.949 14.229 -26.119 1.00 57.84 180 TYR A O 1
ATOM 1418 N N . ARG A 1 181 ? 7.058 12.429 -24.773 1.00 61.19 181 ARG A N 1
ATOM 1419 C CA . ARG A 1 181 ? 6.136 11.581 -25.555 1.00 61.19 181 ARG A CA 1
ATOM 1420 C C . ARG A 1 181 ? 4.714 11.525 -24.975 1.00 61.19 181 ARG A C 1
ATOM 1422 O O . ARG A 1 181 ? 4.185 10.459 -24.705 1.00 61.19 181 ARG A O 1
ATOM 1429 N N . ASP A 1 182 ? 4.008 12.651 -24.910 1.00 59.59 182 ASP A N 1
ATOM 1430 C CA . ASP A 1 182 ? 2.570 12.669 -24.555 1.00 59.59 182 ASP A CA 1
ATOM 1431 C C . ASP A 1 182 ? 1.645 12.383 -25.758 1.00 59.59 182 ASP A C 1
ATOM 1433 O O . ASP A 1 182 ? 0.700 13.117 -26.044 1.00 59.59 182 ASP A O 1
ATOM 1437 N N . LYS A 1 183 ? 1.953 11.351 -26.553 1.00 58.81 183 LYS A N 1
ATOM 1438 C CA . LYS A 1 183 ? 1.169 11.028 -27.766 1.00 58.81 183 LYS A CA 1
ATOM 1439 C C . LYS A 1 183 ? 0.830 9.548 -27.939 1.00 58.81 183 LYS A C 1
ATOM 1441 O O . LYS A 1 183 ? 0.167 9.197 -28.914 1.00 58.81 183 LYS A O 1
ATOM 1446 N N . GLY A 1 184 ? 1.261 8.688 -27.019 1.00 68.00 184 GLY A N 1
ATOM 1447 C CA . GLY A 1 184 ? 0.999 7.252 -27.087 1.00 68.00 184 GLY A CA 1
ATOM 1448 C C . GLY A 1 184 ? -0.434 6.881 -26.674 1.00 68.00 184 GLY A C 1
ATOM 1449 O O . GLY A 1 184 ? -1.059 7.585 -25.873 1.00 68.00 184 GLY A O 1
ATOM 1450 N N . PRO A 1 185 ? -0.964 5.735 -27.144 1.00 74.81 185 PRO A N 1
ATOM 1451 C CA . PRO A 1 185 ? -2.271 5.228 -26.711 1.00 74.81 185 PRO A CA 1
ATOM 1452 C C . PRO A 1 185 ? -2.335 4.976 -25.193 1.00 74.81 185 PRO A C 1
ATOM 1454 O O . PRO A 1 185 ? -3.421 5.015 -24.613 1.00 74.81 185 PRO A O 1
ATOM 1457 N N . MET A 1 186 ? -1.178 4.795 -24.540 1.00 81.75 186 MET A N 1
ATOM 1458 C CA . MET A 1 186 ? -1.049 4.593 -23.095 1.00 81.75 186 MET A CA 1
ATOM 1459 C C . MET A 1 186 ? -1.648 5.724 -22.242 1.00 81.75 186 MET A C 1
ATOM 1461 O O . MET A 1 186 ? -2.069 5.484 -21.108 1.00 81.75 186 MET A O 1
ATOM 1465 N N . ASN A 1 187 ? -1.758 6.945 -22.780 1.00 79.81 187 ASN A N 1
ATOM 1466 C CA . ASN A 1 187 ? -2.245 8.116 -22.031 1.00 79.81 187 ASN A CA 1
ATOM 1467 C C . ASN A 1 187 ? -3.724 8.002 -21.656 1.00 79.81 187 ASN A C 1
ATOM 1469 O O . ASN A 1 187 ? -4.193 8.660 -20.731 1.00 79.81 187 ASN A O 1
ATOM 1473 N N . GLN A 1 188 ? -4.460 7.129 -22.344 1.00 83.81 188 GLN A N 1
ATOM 1474 C CA . GLN A 1 188 ? -5.883 6.918 -22.108 1.00 83.81 188 GLN A CA 1
ATOM 1475 C C . GLN A 1 188 ? -6.176 5.755 -21.153 1.00 83.81 188 GLN A C 1
ATOM 1477 O O . GLN A 1 188 ? -7.326 5.588 -20.748 1.00 83.81 188 GLN A O 1
ATOM 1482 N N . TRP A 1 189 ? -5.181 4.937 -20.797 1.00 89.38 189 TRP A N 1
ATOM 1483 C CA . TRP A 1 189 ? -5.409 3.687 -20.061 1.00 89.38 189 TRP A CA 1
ATOM 1484 C C . TRP A 1 189 ? -5.541 3.902 -18.559 1.00 89.38 189 TRP A C 1
ATOM 1486 O O . TRP A 1 189 ? -6.475 3.397 -17.939 1.00 89.38 189 TRP A O 1
ATOM 1496 N N . ALA A 1 190 ? -4.645 4.698 -17.972 1.00 89.88 190 ALA A N 1
ATOM 1497 C CA . ALA A 1 190 ? -4.605 4.919 -16.529 1.00 89.88 190 ALA A CA 1
ATOM 1498 C C . ALA A 1 190 ? -5.935 5.474 -15.985 1.00 89.88 190 ALA A C 1
ATOM 1500 O O . ALA A 1 190 ? -6.453 5.003 -14.970 1.00 89.88 190 ALA A O 1
ATOM 1501 N N . GLY A 1 191 ? -6.545 6.415 -16.716 1.00 87.38 191 GLY A N 1
ATOM 1502 C CA . GLY A 1 191 ? -7.814 7.038 -16.337 1.00 87.38 191 GLY A CA 1
ATOM 1503 C C . GLY A 1 191 ? -8.996 6.065 -16.247 1.00 87.38 191 GLY A C 1
ATOM 1504 O O . GLY A 1 191 ? -9.900 6.295 -15.448 1.00 87.38 191 GLY A O 1
ATOM 1505 N N . GLN A 1 192 ? -8.977 4.955 -16.995 1.00 89.75 192 GLN A N 1
ATOM 1506 C CA . GLN A 1 192 ? -10.051 3.945 -16.980 1.00 89.75 192 GLN A CA 1
ATOM 1507 C C . GLN A 1 192 ? -10.082 3.135 -15.678 1.00 89.75 192 GLN A C 1
ATOM 1509 O O . GLN A 1 192 ? -11.118 2.600 -15.304 1.00 89.75 192 GLN A O 1
ATOM 1514 N N . THR A 1 193 ? -8.956 3.083 -14.966 1.00 90.94 193 THR A N 1
ATOM 1515 C CA . THR A 1 193 ? -8.763 2.253 -13.764 1.00 90.94 193 THR A CA 1
ATOM 1516 C C . THR A 1 193 ? -8.677 3.093 -12.481 1.00 90.94 193 THR A C 1
ATOM 1518 O O . THR A 1 193 ? -8.445 2.576 -11.391 1.00 90.94 193 THR A O 1
ATOM 1521 N N . GLY A 1 194 ? -8.844 4.418 -12.589 1.00 89.00 194 GLY A N 1
ATOM 1522 C CA . GLY A 1 194 ? -8.690 5.355 -11.470 1.00 89.00 194 GLY A CA 1
ATOM 1523 C C . GLY A 1 194 ? -7.234 5.690 -11.110 1.00 89.00 194 GLY A C 1
ATOM 1524 O O . GLY A 1 194 ? -6.988 6.251 -10.032 1.00 89.00 194 GLY A O 1
ATOM 1525 N N . GLY A 1 195 ? -6.280 5.343 -11.980 1.00 92.94 195 GLY A N 1
ATOM 1526 C CA . GLY A 1 195 ? -4.883 5.769 -11.908 1.00 92.94 195 GLY A CA 1
ATOM 1527 C C . GLY A 1 195 ? -4.598 7.025 -12.741 1.00 92.94 195 GLY A C 1
ATOM 1528 O O . GLY A 1 195 ? -5.513 7.748 -13.144 1.00 92.94 195 GLY A O 1
ATOM 1529 N N . ARG A 1 196 ? -3.312 7.325 -12.955 1.00 93.69 196 ARG A N 1
ATOM 1530 C CA . ARG A 1 196 ? -2.835 8.511 -13.693 1.00 93.69 196 ARG A CA 1
ATOM 1531 C C . ARG A 1 196 ? -1.654 8.175 -14.597 1.00 93.69 196 ARG A C 1
ATOM 1533 O O . ARG A 1 196 ? -0.891 7.260 -14.291 1.00 93.69 196 ARG A O 1
ATOM 1540 N N . THR A 1 197 ? -1.508 8.946 -15.669 1.00 92.75 197 THR A N 1
ATOM 1541 C CA . THR A 1 197 ? -0.343 8.896 -16.554 1.00 92.75 197 THR A CA 1
ATOM 1542 C C . THR A 1 197 ? 0.588 10.062 -16.251 1.00 92.75 197 THR A C 1
ATOM 1544 O O . THR A 1 197 ? 0.134 11.186 -16.035 1.00 92.75 197 THR A O 1
ATOM 1547 N N . TYR A 1 198 ? 1.882 9.778 -16.254 1.00 92.31 198 TYR A N 1
ATOM 1548 C CA . TYR A 1 198 ? 2.963 10.718 -16.022 1.00 92.31 198 TYR A CA 1
ATOM 1549 C C . TYR A 1 198 ? 3.967 10.590 -17.159 1.00 92.31 198 TYR A C 1
ATOM 1551 O O . TYR A 1 198 ? 4.298 9.478 -17.558 1.00 92.31 198 TYR A O 1
ATOM 1559 N N . SER A 1 199 ? 4.469 11.719 -17.643 1.00 90.56 199 SER A N 1
ATOM 1560 C CA . SER A 1 199 ? 5.599 11.761 -18.566 1.00 90.56 199 SER A CA 1
ATOM 1561 C C . SER A 1 199 ? 6.753 12.455 -17.859 1.00 90.56 199 SER A C 1
ATOM 1563 O O . SER A 1 199 ? 6.560 13.506 -17.247 1.00 90.56 199 SER A O 1
ATOM 1565 N N . VAL A 1 200 ? 7.919 11.826 -17.913 1.00 90.69 200 VAL A N 1
ATOM 1566 C CA . VAL A 1 200 ? 9.078 12.094 -17.065 1.00 90.69 200 VAL A CA 1
ATOM 1567 C C . VAL A 1 200 ? 10.330 12.101 -17.935 1.00 90.69 200 VAL A C 1
ATOM 1569 O O . VAL A 1 200 ? 10.482 11.237 -18.798 1.00 90.69 200 VAL A O 1
ATOM 1572 N N . GLN A 1 201 ? 11.222 13.065 -17.707 1.00 89.44 201 GLN A N 1
ATOM 1573 C CA . GLN A 1 201 ? 12.478 13.175 -18.464 1.00 89.44 201 GLN A CA 1
ATOM 1574 C C . GLN A 1 201 ? 13.727 13.056 -17.592 1.00 89.44 201 GLN A C 1
ATOM 1576 O O . GLN A 1 201 ? 14.806 12.788 -18.110 1.00 89.44 201 GLN A O 1
ATOM 1581 N N . THR A 1 202 ? 13.598 13.255 -16.278 1.00 90.38 202 THR A N 1
ATOM 1582 C CA . THR A 1 202 ? 14.729 13.194 -15.345 1.00 90.38 202 THR A CA 1
ATOM 1583 C C . THR A 1 202 ? 14.459 12.237 -14.192 1.00 90.38 202 THR A C 1
ATOM 1585 O O . THR A 1 202 ? 13.313 11.906 -13.871 1.00 90.38 202 THR A O 1
ATOM 1588 N N . THR A 1 203 ? 15.525 11.779 -13.545 1.00 90.69 203 THR A N 1
ATOM 1589 C CA . THR A 1 203 ? 15.454 10.931 -12.349 1.00 90.69 203 THR A CA 1
ATOM 1590 C C . THR A 1 203 ? 14.805 11.654 -11.169 1.00 90.69 203 THR A C 1
ATOM 1592 O O . THR A 1 203 ? 14.044 11.044 -10.420 1.00 90.69 203 THR A O 1
ATOM 1595 N N . GLU A 1 204 ? 15.001 12.966 -11.017 1.00 94.19 204 GLU A N 1
ATOM 1596 C CA . GLU A 1 204 ? 14.345 13.750 -9.962 1.00 94.19 204 GLU A CA 1
ATOM 1597 C C . GLU A 1 204 ? 12.825 13.803 -10.160 1.00 94.19 204 GLU A C 1
ATOM 1599 O O . GLU A 1 204 ? 12.051 13.630 -9.211 1.00 94.19 204 GLU A O 1
ATOM 1604 N N . GLU A 1 205 ? 12.377 14.008 -11.401 1.00 94.56 205 GLU A N 1
ATOM 1605 C CA . GLU A 1 205 ? 10.958 13.949 -11.743 1.00 94.56 205 GLU A CA 1
ATOM 1606 C C . GLU A 1 205 ? 10.387 12.546 -11.529 1.00 94.56 205 GLU A C 1
ATOM 1608 O O . GLU A 1 205 ? 9.283 12.419 -10.989 1.00 94.56 205 GLU A O 1
ATOM 1613 N N . LEU A 1 206 ? 11.145 11.504 -11.889 1.00 94.88 206 LEU A N 1
ATOM 1614 C CA . LEU A 1 206 ? 10.767 10.110 -11.671 1.00 94.88 206 LEU A CA 1
ATOM 1615 C C . LEU A 1 206 ? 10.540 9.836 -10.185 1.00 94.88 206 LEU A C 1
ATOM 1617 O O . LEU A 1 206 ? 9.476 9.350 -9.802 1.00 94.88 206 LEU A O 1
ATOM 1621 N N . GLN A 1 207 ? 11.498 10.207 -9.335 1.00 95.50 207 GLN A N 1
ATOM 1622 C CA . GLN A 1 207 ? 11.394 10.045 -7.886 1.00 95.50 207 GLN A CA 1
ATOM 1623 C C . GLN A 1 207 ? 10.181 10.790 -7.324 1.00 95.50 207 GLN A C 1
ATOM 1625 O O . GLN A 1 207 ? 9.427 10.234 -6.520 1.00 95.50 207 GLN A O 1
ATOM 1630 N N . ARG A 1 208 ? 9.948 12.032 -7.768 1.00 96.94 208 ARG A N 1
ATOM 1631 C CA . ARG A 1 208 ? 8.779 12.823 -7.362 1.00 96.94 208 ARG A CA 1
ATOM 1632 C C . ARG A 1 208 ? 7.470 12.121 -7.730 1.00 96.94 208 ARG A C 1
ATOM 1634 O O . ARG A 1 208 ? 6.598 11.994 -6.875 1.00 96.94 208 ARG A O 1
ATOM 1641 N N . VAL A 1 209 ? 7.337 11.658 -8.973 1.00 96.69 209 VAL A N 1
ATOM 1642 C CA . VAL A 1 209 ? 6.135 10.966 -9.467 1.00 96.69 209 VAL A CA 1
ATOM 1643 C C . VAL A 1 209 ? 5.898 9.655 -8.722 1.00 96.69 209 VAL A C 1
ATOM 1645 O O . VAL A 1 209 ? 4.775 9.370 -8.312 1.00 96.69 209 VAL A O 1
ATOM 1648 N N . VAL A 1 210 ? 6.945 8.865 -8.496 1.00 96.56 210 VAL A N 1
ATOM 1649 C CA . VAL A 1 210 ? 6.843 7.586 -7.783 1.00 96.56 210 VAL A CA 1
ATOM 1650 C C . VAL A 1 210 ? 6.408 7.795 -6.329 1.00 96.56 210 VAL A C 1
ATOM 1652 O O . VAL A 1 210 ? 5.542 7.068 -5.836 1.00 96.56 210 VAL A O 1
ATOM 1655 N N . ASN A 1 211 ? 6.941 8.820 -5.657 1.00 95.25 211 ASN A N 1
ATOM 1656 C CA . ASN A 1 211 ? 6.484 9.215 -4.322 1.00 95.25 211 ASN A CA 1
ATOM 1657 C C . ASN A 1 211 ? 5.015 9.668 -4.335 1.00 95.25 211 ASN A C 1
ATOM 1659 O O . ASN A 1 211 ? 4.237 9.218 -3.495 1.00 95.25 211 ASN A O 1
ATOM 1663 N N . GLU A 1 212 ? 4.614 10.489 -5.312 1.00 95.88 212 GLU A N 1
ATOM 1664 C CA . GLU A 1 212 ? 3.222 10.933 -5.469 1.00 95.88 212 GLU A CA 1
ATOM 1665 C C . GLU A 1 212 ? 2.268 9.737 -5.622 1.00 95.88 212 GLU A C 1
ATOM 1667 O O . GLU A 1 212 ? 1.249 9.668 -4.934 1.00 95.88 212 GLU A O 1
ATOM 1672 N N . ILE A 1 213 ? 2.600 8.768 -6.483 1.00 95.31 213 ILE A N 1
ATOM 1673 C CA . ILE A 1 213 ? 1.799 7.552 -6.689 1.00 95.31 213 ILE A CA 1
ATOM 1674 C C . ILE A 1 213 ? 1.621 6.793 -5.369 1.00 95.31 213 ILE A C 1
ATOM 1676 O O . ILE A 1 213 ? 0.495 6.442 -5.004 1.00 95.31 213 ILE A O 1
ATOM 1680 N N . TYR A 1 214 ? 2.715 6.585 -4.631 1.00 93.50 214 TYR A N 1
ATOM 1681 C CA . TYR A 1 214 ? 2.696 5.879 -3.351 1.00 93.50 214 TYR A CA 1
ATOM 1682 C C . TYR A 1 214 ? 1.818 6.582 -2.306 1.00 93.50 214 TYR A C 1
ATOM 1684 O O . TYR A 1 214 ? 1.008 5.945 -1.625 1.00 93.50 214 TYR A O 1
ATOM 1692 N N . GLU A 1 215 ? 1.932 7.904 -2.187 1.00 91.81 215 GLU A N 1
ATOM 1693 C CA . GLU A 1 215 ? 1.140 8.704 -1.248 1.00 91.81 215 GLU A CA 1
ATOM 1694 C C . GLU A 1 215 ? -0.346 8.725 -1.619 1.00 91.81 215 GLU A C 1
ATOM 1696 O O . GLU A 1 215 ? -1.205 8.534 -0.751 1.00 91.81 215 GLU A O 1
ATOM 1701 N N . LEU A 1 216 ? -0.665 8.893 -2.907 1.00 91.50 216 LEU A N 1
ATOM 1702 C CA . LEU A 1 216 ? -2.039 8.842 -3.410 1.00 91.50 216 LEU A CA 1
ATOM 1703 C C . LEU A 1 216 ? -2.702 7.508 -3.067 1.00 91.50 216 LEU A C 1
ATOM 1705 O O . LEU A 1 216 ? -3.846 7.490 -2.603 1.00 91.50 216 LEU A O 1
ATOM 1709 N N . GLN A 1 217 ? -1.987 6.402 -3.265 1.00 90.44 217 GLN A N 1
ATOM 1710 C CA . GLN A 1 217 ? -2.507 5.078 -2.952 1.00 90.44 217 GLN A CA 1
ATOM 1711 C C . GLN A 1 217 ? -2.664 4.877 -1.440 1.00 90.44 217 GLN A C 1
ATOM 1713 O O . GLN A 1 217 ? -3.722 4.438 -0.981 1.00 90.44 217 GLN A O 1
ATOM 1718 N N . THR A 1 218 ? -1.676 5.301 -0.648 1.00 89.69 218 THR A N 1
ATOM 1719 C CA . THR A 1 218 ? -1.742 5.278 0.825 1.00 89.69 218 THR A CA 1
ATOM 1720 C C . THR A 1 218 ? -2.977 6.019 1.346 1.00 89.69 218 THR A C 1
ATOM 1722 O O . THR A 1 218 ? -3.666 5.547 2.261 1.00 89.69 218 THR A O 1
ATOM 1725 N N . LYS A 1 219 ? -3.276 7.182 0.755 1.00 90.06 219 LYS A N 1
ATOM 1726 C CA . LYS A 1 219 ? -4.431 8.011 1.102 1.00 90.06 219 LYS A CA 1
ATOM 1727 C C . LYS A 1 219 ? -5.752 7.338 0.727 1.00 90.06 219 LYS A C 1
ATOM 1729 O O . LYS A 1 219 ? -6.626 7.247 1.583 1.00 90.06 219 LYS A O 1
ATOM 1734 N N . LYS A 1 220 ? -5.880 6.796 -0.489 1.00 88.25 220 LYS A N 1
ATOM 1735 C CA . LYS A 1 220 ? -7.085 6.055 -0.917 1.00 88.25 220 LYS A CA 1
ATOM 1736 C C . LYS A 1 220 ? -7.390 4.877 0.012 1.00 88.25 220 LYS A C 1
ATOM 1738 O O . LYS A 1 220 ? -8.534 4.689 0.422 1.00 88.25 220 LYS A O 1
ATOM 1743 N N . ILE A 1 221 ? -6.360 4.118 0.391 1.00 86.69 221 ILE A N 1
ATOM 1744 C CA . ILE A 1 221 ? -6.492 3.017 1.353 1.00 86.69 221 ILE A CA 1
ATOM 1745 C C . ILE A 1 221 ? -6.983 3.558 2.706 1.00 86.69 221 ILE A C 1
ATOM 1747 O O . ILE A 1 221 ? -7.889 2.982 3.303 1.00 86.69 221 ILE A O 1
ATOM 1751 N N . ALA A 1 222 ? -6.438 4.689 3.175 1.00 84.69 222 ALA A N 1
ATOM 1752 C CA . ALA A 1 222 ? -6.886 5.359 4.401 1.00 84.69 222 ALA A CA 1
ATOM 1753 C C . ALA A 1 222 ? -8.383 5.674 4.402 1.00 84.69 222 ALA A C 1
ATOM 1755 O O . ALA A 1 222 ? -9.082 5.336 5.354 1.00 84.69 222 ALA A O 1
ATOM 1756 N N . GLU A 1 223 ? -8.842 6.333 3.343 1.00 85.50 223 GLU A N 1
ATOM 1757 C CA . GLU A 1 223 ? -10.216 6.808 3.203 1.00 85.50 223 GLU A CA 1
ATOM 1758 C C . GLU A 1 223 ? -11.193 5.630 3.155 1.00 85.50 223 GLU A C 1
ATOM 1760 O O . GLU A 1 223 ? -12.224 5.659 3.824 1.00 85.50 223 GLU A O 1
ATOM 1765 N N . LYS A 1 224 ? -10.833 4.550 2.447 1.00 82.06 224 LYS A N 1
ATOM 1766 C CA . LYS A 1 224 ? -11.627 3.316 2.415 1.00 82.06 224 LYS A CA 1
ATOM 1767 C C . LYS A 1 224 ? -11.779 2.702 3.808 1.00 82.06 224 LYS A C 1
ATOM 1769 O O . LYS A 1 224 ? -12.895 2.397 4.219 1.00 82.06 224 LYS A O 1
ATOM 1774 N N . TYR A 1 225 ? -10.681 2.569 4.553 1.00 80.81 225 TYR A N 1
ATOM 1775 C CA . TYR A 1 225 ? -10.730 2.054 5.925 1.00 80.81 225 TYR A CA 1
ATOM 1776 C C . TYR A 1 225 ? -11.612 2.911 6.837 1.00 80.81 225 TYR A C 1
ATOM 1778 O O . TYR A 1 225 ? -12.390 2.375 7.619 1.00 80.81 225 TYR A O 1
ATOM 1786 N N . GLN A 1 226 ? -11.518 4.237 6.727 1.00 76.38 226 GLN A N 1
ATOM 1787 C CA . GLN A 1 226 ? -12.356 5.161 7.490 1.00 76.38 226 GLN A CA 1
ATOM 1788 C C . GLN A 1 226 ? -13.846 4.969 7.184 1.00 76.38 226 GLN A C 1
ATOM 1790 O O . GLN A 1 226 ? -14.653 4.860 8.104 1.00 76.38 226 GLN A O 1
ATOM 1795 N N . GLN A 1 227 ? -14.205 4.844 5.905 1.00 76.06 227 GLN A N 1
ATOM 1796 C CA . GLN A 1 227 ? -15.586 4.586 5.489 1.00 76.06 227 GLN A CA 1
ATOM 1797 C C . GLN A 1 227 ? -16.106 3.237 6.000 1.00 76.06 227 GLN A C 1
ATOM 1799 O O . GLN A 1 227 ? -17.252 3.147 6.438 1.00 76.06 227 GLN A O 1
ATOM 1804 N N . GLU A 1 228 ? -15.278 2.190 5.976 1.00 76.31 228 GLU A N 1
ATOM 1805 C CA . GLU A 1 228 ? -15.644 0.875 6.512 1.00 76.31 228 GLU A CA 1
ATOM 1806 C C . GLU A 1 228 ? -15.891 0.929 8.028 1.00 76.31 228 GLU A C 1
ATOM 1808 O O . GLU A 1 228 ? -16.876 0.367 8.510 1.00 76.31 228 GLU A O 1
ATOM 1813 N N . VAL A 1 229 ? -15.050 1.645 8.783 1.00 72.75 229 VAL A N 1
ATOM 1814 C CA . VAL A 1 229 ? -15.238 1.824 10.233 1.00 72.75 229 VAL A CA 1
ATOM 1815 C C . VAL A 1 229 ? -16.499 2.639 10.531 1.00 72.75 229 VAL A C 1
ATOM 1817 O O . VAL A 1 229 ? -17.285 2.233 11.386 1.00 72.75 229 VAL A O 1
ATOM 1820 N N . GLU A 1 230 ? -16.758 3.724 9.797 1.00 70.69 230 GLU A N 1
ATOM 1821 C CA . GLU A 1 230 ? -17.969 4.538 9.974 1.00 70.69 230 GLU A CA 1
ATOM 1822 C C . GLU A 1 230 ? -19.252 3.727 9.725 1.00 70.69 230 GLU A C 1
ATOM 1824 O O . GLU A 1 230 ? -20.202 3.786 10.508 1.00 70.69 230 GLU A O 1
ATOM 1829 N N . GLN A 1 231 ? -19.268 2.898 8.678 1.00 69.31 231 GLN A N 1
ATOM 1830 C CA . GLN A 1 231 ? -20.401 2.016 8.379 1.00 69.31 231 GLN A CA 1
ATOM 1831 C C . GLN A 1 231 ? -20.628 0.958 9.469 1.00 69.31 231 GLN A C 1
ATOM 1833 O O . GLN A 1 231 ? -21.773 0.595 9.755 1.00 69.31 231 GLN A O 1
ATOM 1838 N N . LEU A 1 232 ? -19.556 0.461 10.093 1.00 62.47 232 LEU A N 1
ATOM 1839 C CA . LEU A 1 232 ? -19.649 -0.475 11.215 1.00 62.47 232 LEU A CA 1
ATOM 1840 C C . LEU A 1 232 ? -20.158 0.206 12.491 1.00 62.47 232 LEU A C 1
ATOM 1842 O O . LEU A 1 232 ? -20.964 -0.390 13.208 1.00 62.47 232 LEU A O 1
ATOM 1846 N N . GLU A 1 233 ? -19.740 1.445 12.758 1.00 59.31 233 GLU A N 1
ATOM 1847 C CA . GLU A 1 233 ? -20.206 2.237 13.905 1.00 59.31 233 GLU A CA 1
ATOM 1848 C C . GLU A 1 233 ? -21.693 2.624 13.781 1.00 59.31 233 GLU A C 1
ATOM 1850 O O . GLU A 1 233 ? -22.422 2.611 14.775 1.00 59.31 233 GLU A O 1
ATOM 1855 N N . GLN A 1 234 ? -22.187 2.877 12.564 1.00 56.94 234 GLN A N 1
ATOM 1856 C CA . GLN A 1 234 ? -23.594 3.223 12.310 1.00 56.94 234 GLN A CA 1
ATOM 1857 C C . GLN A 1 234 ? -24.574 2.037 12.440 1.00 56.94 234 GLN A C 1
ATOM 1859 O O . GLN A 1 234 ? -25.794 2.231 12.491 1.00 56.94 234 GLN A O 1
ATOM 1864 N N . LYS A 1 235 ? -24.091 0.791 12.528 1.00 60.22 235 LYS A N 1
ATOM 1865 C CA . LYS A 1 235 ? -24.954 -0.389 12.688 1.00 60.22 235 LYS A CA 1
ATOM 1866 C C . LYS A 1 235 ? -25.421 -0.524 14.148 1.00 60.22 235 LYS A C 1
ATOM 1868 O O . LYS A 1 235 ? -24.692 -1.047 14.988 1.00 60.22 235 LYS A O 1
ATOM 1873 N N . LYS A 1 236 ? -26.659 -0.093 14.447 1.00 63.25 236 LYS A N 1
ATOM 1874 C CA . LYS A 1 236 ? -27.277 -0.187 15.791 1.00 63.25 236 LYS A CA 1
ATOM 1875 C C . LYS A 1 236 ? -27.166 -1.601 16.385 1.00 63.25 236 LYS A C 1
ATOM 1877 O O . LYS A 1 236 ? -27.670 -2.570 15.807 1.00 63.25 236 LYS A O 1
ATOM 1882 N N . LYS A 1 237 ? -26.529 -1.722 17.553 1.00 70.31 237 LYS A N 1
ATOM 1883 C CA . LYS A 1 237 ? -26.395 -2.979 18.304 1.00 70.31 237 LYS A CA 1
ATOM 1884 C C . LYS A 1 237 ? -27.748 -3.350 18.918 1.00 70.31 237 LYS A C 1
ATOM 1886 O O . LYS A 1 237 ? -28.392 -2.533 19.567 1.00 70.31 237 LYS A O 1
ATOM 1891 N N . VAL A 1 238 ? -28.173 -4.598 18.716 1.00 75.31 238 VAL A N 1
ATOM 1892 C CA . VAL A 1 238 ? -29.372 -5.163 19.354 1.00 75.31 238 VAL A CA 1
ATOM 1893 C C . VAL A 1 238 ? -28.960 -5.859 20.643 1.00 75.31 238 VAL A C 1
ATOM 1895 O O . VAL A 1 238 ? -28.110 -6.749 20.625 1.00 75.31 238 VAL A O 1
ATOM 1898 N N . PHE A 1 239 ? -29.586 -5.475 21.748 1.00 79.12 239 PHE A N 1
ATOM 1899 C CA . PHE A 1 239 ? -29.408 -6.091 23.055 1.00 79.12 239 PHE A CA 1
ATOM 1900 C C . PHE A 1 239 ? -30.566 -7.025 23.374 1.00 79.12 239 PHE A C 1
ATOM 1902 O O . PHE A 1 239 ? -31.716 -6.741 23.042 1.00 79.12 239 PHE A O 1
ATOM 1909 N N . THR A 1 240 ? -30.266 -8.116 24.074 1.00 79.50 240 THR A N 1
ATOM 1910 C CA . THR A 1 240 ? -31.259 -9.102 24.504 1.00 79.50 240 THR A CA 1
ATOM 1911 C C . THR A 1 240 ? -31.388 -9.096 26.024 1.00 79.50 240 THR A C 1
ATOM 1913 O O . THR A 1 240 ? -30.411 -9.285 26.746 1.00 79.50 240 THR A O 1
ATOM 1916 N N . LEU A 1 241 ? -32.611 -8.908 26.514 1.00 81.81 241 LEU A N 1
ATOM 1917 C CA . LEU A 1 241 ? -32.995 -9.023 27.915 1.00 81.81 241 LEU A CA 1
ATOM 1918 C C . LEU A 1 241 ? -33.743 -10.340 28.134 1.00 81.81 241 LEU A C 1
ATOM 1920 O O . LEU A 1 241 ? -34.849 -10.519 27.624 1.00 81.81 241 LEU A O 1
ATOM 1924 N N . ALA A 1 242 ? -33.168 -11.222 28.948 1.00 81.25 242 ALA A N 1
ATOM 1925 C CA . ALA A 1 242 ? -33.829 -12.429 29.428 1.00 81.25 242 ALA A CA 1
ATOM 1926 C C . ALA A 1 242 ? -34.421 -12.195 30.827 1.00 81.25 242 ALA A C 1
ATOM 1928 O O . ALA A 1 242 ? -33.712 -11.809 31.760 1.00 81.25 242 ALA A O 1
ATOM 1929 N N . VAL A 1 243 ? -35.725 -12.429 30.975 1.00 80.19 243 VAL A N 1
ATOM 1930 C CA . VAL A 1 243 ? -36.464 -12.294 32.236 1.00 80.19 243 VAL A CA 1
ATOM 1931 C C . VAL A 1 243 ? -36.890 -13.688 32.711 1.00 80.19 243 VAL A C 1
ATOM 1933 O O . VAL A 1 243 ? -37.921 -14.201 32.264 1.00 80.19 243 VAL A O 1
ATOM 1936 N N . PRO A 1 244 ? -36.119 -14.332 33.606 1.00 78.75 244 PRO A N 1
ATOM 1937 C CA . PRO A 1 244 ? -36.449 -15.660 34.104 1.00 78.75 244 PRO A CA 1
ATOM 1938 C C . PRO A 1 244 ? -37.608 -15.609 35.106 1.00 78.75 244 PRO A C 1
ATOM 1940 O O . PRO A 1 244 ? -37.666 -14.737 35.978 1.00 78.75 244 PRO A O 1
ATOM 1943 N N . VAL A 1 245 ? -38.507 -16.593 35.038 1.00 80.31 245 VAL A N 1
ATOM 1944 C CA . VAL A 1 245 ? -39.617 -16.748 35.990 1.00 80.31 245 VAL A CA 1
ATOM 1945 C C . VAL A 1 245 ? -39.216 -17.766 37.070 1.00 80.31 245 VAL A C 1
ATOM 1947 O O . VAL A 1 245 ? -39.016 -18.944 36.756 1.00 80.31 245 VAL A O 1
ATOM 1950 N N . PRO A 1 246 ? -39.072 -17.365 38.353 1.00 73.62 246 PRO A N 1
ATOM 1951 C CA . PRO A 1 246 ? -38.580 -18.265 39.395 1.00 73.62 246 PRO A CA 1
ATOM 1952 C C . PRO A 1 246 ? -39.497 -19.471 39.624 1.00 73.62 246 PRO A C 1
ATOM 1954 O O . PRO A 1 246 ? -40.680 -19.321 39.932 1.00 73.62 246 PRO A O 1
ATOM 1957 N N . LYS A 1 247 ? -38.931 -20.680 39.553 1.00 63.59 247 LYS A N 1
ATOM 1958 C CA . LYS A 1 247 ? -39.636 -21.930 39.872 1.00 63.59 247 LYS A CA 1
ATOM 1959 C C . LYS A 1 247 ? -39.631 -22.167 41.393 1.00 63.59 247 LYS A C 1
ATOM 1961 O O . LYS A 1 247 ? -38.639 -21.874 42.054 1.00 63.59 247 LYS A O 1
ATOM 1966 N N . ASN A 1 248 ? -40.717 -22.739 41.929 1.00 60.00 248 ASN A N 1
ATOM 1967 C CA . ASN A 1 248 ? -40.916 -23.146 43.341 1.00 60.00 248 ASN A CA 1
ATOM 1968 C C . ASN A 1 248 ? -41.403 -22.075 44.339 1.00 60.00 248 ASN A C 1
ATOM 1970 O O . ASN A 1 248 ? -41.118 -22.160 45.536 1.00 60.00 248 ASN A O 1
ATOM 1974 N N . GLN A 1 249 ? -42.184 -21.092 43.894 1.00 62.19 249 GLN A N 1
ATOM 1975 C CA . GLN A 1 249 ? -42.850 -20.176 44.823 1.00 62.19 249 GLN A CA 1
ATOM 1976 C C . GLN A 1 249 ? -44.048 -20.869 45.498 1.00 62.19 249 GLN A C 1
ATOM 1978 O O . GLN A 1 249 ? -44.844 -21.532 44.839 1.00 62.19 249 GLN A O 1
ATOM 1983 N N . LYS A 1 250 ? -44.201 -20.708 46.822 1.00 63.00 250 LYS A N 1
ATOM 1984 C CA . LYS A 1 250 ? -45.344 -21.267 47.583 1.00 63.00 250 LYS A CA 1
ATOM 1985 C C . LYS A 1 250 ? -46.696 -20.668 47.167 1.00 63.00 250 LYS A C 1
ATOM 1987 O O . LYS A 1 250 ? -47.736 -21.217 47.514 1.00 63.00 250 LYS A O 1
ATOM 1992 N N . GLN A 1 251 ? -46.671 -19.530 46.479 1.00 68.62 251 GLN A N 1
ATOM 1993 C CA . GLN A 1 251 ? -47.826 -18.825 45.934 1.00 68.62 251 GLN A CA 1
ATOM 1994 C C . GLN A 1 251 ? -47.555 -18.508 44.459 1.00 68.62 251 GLN A C 1
ATOM 1996 O O . GLN A 1 251 ? -46.402 -18.234 44.115 1.00 68.62 251 GLN A O 1
ATOM 2001 N N . PRO A 1 252 ? -48.583 -18.526 43.592 1.00 75.25 252 PRO A N 1
ATOM 2002 C CA . PRO A 1 252 ? -48.414 -18.147 42.196 1.00 75.25 252 PRO A CA 1
ATOM 2003 C C . PRO A 1 252 ? -47.975 -16.680 42.079 1.00 75.25 252 PRO A C 1
ATOM 2005 O O . PRO A 1 252 ? -48.382 -15.821 42.872 1.00 75.25 252 PRO A O 1
ATOM 2008 N N . ILE A 1 253 ? -47.122 -16.404 41.091 1.00 78.81 253 ILE A N 1
ATOM 2009 C CA . ILE A 1 253 ? -46.635 -15.056 40.786 1.00 78.81 253 ILE A CA 1
ATOM 2010 C C . ILE A 1 253 ? -47.770 -14.271 40.136 1.00 78.81 253 ILE A C 1
ATOM 2012 O O . ILE A 1 253 ? -48.315 -14.690 39.122 1.00 78.81 253 ILE A O 1
ATOM 2016 N N . LYS A 1 254 ? -48.108 -13.127 40.731 1.00 81.31 254 LYS A N 1
ATOM 2017 C CA . LYS A 1 254 ? -49.126 -12.205 40.222 1.00 81.31 254 LYS A CA 1
ATOM 2018 C C . LYS A 1 254 ? -48.549 -11.284 39.147 1.00 81.31 254 LYS A C 1
ATOM 2020 O O . LYS A 1 254 ? -49.209 -10.993 38.157 1.00 81.31 254 LYS A O 1
ATOM 2025 N N . GLU A 1 255 ? -47.335 -10.783 39.362 1.00 84.88 255 GLU A N 1
ATOM 2026 C CA . GLU A 1 255 ? -46.723 -9.768 38.501 1.00 84.88 255 GLU A CA 1
ATOM 2027 C C . GLU A 1 255 ? -45.192 -9.791 38.623 1.00 84.88 255 GLU A C 1
ATOM 2029 O O . GLU A 1 255 ? -44.663 -9.907 39.731 1.00 84.88 255 GLU A O 1
ATOM 2034 N N . ILE A 1 256 ? -44.488 -9.631 37.503 1.00 80.62 256 ILE A N 1
ATOM 2035 C CA . ILE A 1 256 ? -43.058 -9.316 37.434 1.00 80.62 256 ILE A CA 1
ATOM 2036 C C . ILE A 1 256 ? -42.922 -7.962 36.740 1.00 80.62 256 ILE A C 1
ATOM 2038 O O . ILE A 1 256 ? -43.409 -7.793 35.628 1.00 80.62 256 ILE A O 1
ATOM 2042 N N . VAL A 1 257 ? -42.255 -7.008 37.383 1.00 82.06 257 VAL A N 1
ATOM 2043 C CA . VAL A 1 257 ? -41.954 -5.690 36.812 1.00 82.06 257 VAL A CA 1
ATOM 2044 C C . VAL A 1 257 ? -40.457 -5.591 36.595 1.00 82.06 257 VAL A C 1
ATOM 2046 O O . VAL A 1 257 ? -39.691 -5.703 37.555 1.00 82.06 257 VAL A O 1
ATOM 2049 N N . VAL A 1 258 ? -40.049 -5.362 35.354 1.00 83.75 258 VAL A N 1
ATOM 2050 C CA . VAL A 1 258 ? -38.665 -5.105 34.968 1.00 83.75 258 VAL A CA 1
ATOM 2051 C C . VAL A 1 258 ? -38.542 -3.655 34.531 1.00 83.75 258 VAL A C 1
ATOM 2053 O O . VAL A 1 258 ? -39.286 -3.198 33.672 1.00 83.75 258 VAL A O 1
ATOM 2056 N N . THR A 1 259 ? -37.615 -2.919 35.128 1.00 83.81 259 THR A N 1
ATOM 2057 C CA . THR A 1 259 ? -37.287 -1.547 34.736 1.00 83.81 259 THR A CA 1
ATOM 2058 C C . THR A 1 259 ? -35.923 -1.546 34.072 1.00 83.81 259 THR A C 1
ATOM 2060 O O . THR A 1 259 ? -34.941 -1.917 34.713 1.00 83.81 259 THR A O 1
ATOM 2063 N N . LEU A 1 260 ? -35.890 -1.133 32.809 1.00 81.44 260 LEU A N 1
ATOM 2064 C CA . LEU A 1 260 ? -34.685 -0.816 32.062 1.00 81.44 260 LEU A CA 1
ATOM 2065 C C . LEU A 1 260 ? -34.394 0.675 32.190 1.00 81.44 260 LEU A C 1
ATOM 2067 O O . LEU A 1 260 ? -35.295 1.503 32.024 1.00 81.44 260 LEU A O 1
ATOM 2071 N N . LYS A 1 261 ? -33.139 1.006 32.471 1.00 85.19 261 LYS A N 1
ATOM 2072 C CA . LYS A 1 261 ? -32.638 2.376 32.463 1.00 85.19 261 LYS A CA 1
ATOM 2073 C C . LYS A 1 261 ? -31.354 2.426 31.645 1.00 85.19 261 LYS A C 1
ATOM 2075 O O . LYS A 1 261 ? -30.408 1.708 31.955 1.00 85.19 261 LYS A O 1
ATOM 2080 N N . ALA A 1 262 ? -31.352 3.247 30.607 1.00 83.44 262 ALA A N 1
ATOM 2081 C CA . ALA A 1 262 ? -30.173 3.552 29.810 1.00 83.44 262 ALA A CA 1
ATOM 2082 C C . ALA A 1 262 ? -29.707 4.985 30.104 1.00 83.44 262 ALA A C 1
ATOM 2084 O O . ALA A 1 262 ? -30.412 5.765 30.756 1.00 83.44 262 ALA A O 1
ATOM 2085 N N . ASP A 1 263 ? -28.516 5.327 29.624 1.00 79.44 263 ASP A N 1
ATOM 2086 C CA . ASP A 1 263 ? -28.016 6.702 29.675 1.00 79.44 263 ASP A CA 1
ATOM 2087 C C . ASP A 1 263 ? -28.750 7.610 28.668 1.00 79.44 263 ASP A C 1
ATOM 2089 O O . ASP A 1 263 ? -28.823 8.824 28.861 1.00 79.44 263 ASP A O 1
ATOM 2093 N N . ASP A 1 264 ? -29.368 7.016 27.645 1.00 79.88 264 ASP A N 1
ATOM 2094 C CA . ASP A 1 264 ? -30.020 7.661 26.506 1.00 79.88 264 ASP A CA 1
ATOM 2095 C C . ASP A 1 264 ? -31.300 6.929 26.055 1.00 79.88 264 ASP A C 1
ATOM 2097 O O . ASP A 1 264 ? -31.808 6.053 26.754 1.00 79.88 264 ASP A O 1
ATOM 2101 N N . GLU A 1 265 ? -31.886 7.334 24.922 1.00 82.06 265 GLU A N 1
ATOM 2102 C CA . GLU A 1 265 ? -33.189 6.837 24.482 1.00 82.06 265 GLU A CA 1
ATOM 2103 C C . GLU A 1 265 ? -33.170 5.342 24.118 1.00 82.06 265 GLU A C 1
ATOM 2105 O O . GLU A 1 265 ? -32.354 4.860 23.326 1.00 82.06 265 GLU A O 1
ATOM 2110 N N . ILE A 1 266 ? -34.125 4.602 24.688 1.00 77.88 266 ILE A N 1
ATOM 2111 C CA . ILE A 1 266 ? -34.344 3.188 24.380 1.00 77.88 266 ILE A CA 1
ATOM 2112 C C . ILE A 1 266 ? -35.321 3.111 23.205 1.00 77.88 266 ILE A C 1
ATOM 2114 O O . ILE A 1 266 ? -36.483 3.500 23.326 1.00 77.88 266 ILE A O 1
ATOM 2118 N N . SER A 1 267 ? -34.863 2.568 22.078 1.00 65.19 267 SER A N 1
ATOM 2119 C CA . SER A 1 267 ? -35.653 2.421 20.850 1.00 65.19 267 SER A CA 1
ATOM 2120 C C . SER A 1 267 ? -36.013 0.957 20.572 1.00 65.19 267 SER A C 1
ATOM 2122 O O . SER A 1 267 ? -35.275 0.044 20.938 1.00 65.19 267 SER A O 1
ATOM 2124 N N . GLU A 1 268 ? -37.186 0.759 19.955 1.00 60.50 268 GLU A N 1
ATOM 2125 C CA . GLU A 1 268 ? -37.773 -0.521 19.522 1.00 60.50 268 GLU A CA 1
ATOM 2126 C C . GLU A 1 268 ? -37.565 -1.707 20.474 1.00 60.50 268 GLU A C 1
ATOM 2128 O O . GLU A 1 268 ? -36.601 -2.459 20.347 1.00 60.50 268 GLU A O 1
ATOM 2133 N N . ILE A 1 269 ? -38.538 -1.956 21.358 1.00 63.41 269 ILE A N 1
ATOM 2134 C CA . ILE A 1 269 ? -38.585 -3.215 22.100 1.00 63.41 269 ILE A CA 1
ATOM 2135 C C . ILE A 1 269 ? -39.577 -4.179 21.455 1.00 63.41 269 ILE A C 1
ATOM 2137 O O . ILE A 1 269 ? -40.750 -3.856 21.252 1.00 63.41 269 ILE A O 1
ATOM 2141 N N . LYS A 1 270 ? -39.105 -5.378 21.121 1.00 67.69 270 LYS A N 1
ATOM 2142 C CA . LYS A 1 270 ? -39.956 -6.456 20.608 1.00 67.69 270 LYS A CA 1
ATOM 2143 C C . LYS A 1 270 ? -39.741 -7.686 21.469 1.00 67.69 270 LYS A C 1
ATOM 2145 O O . LYS A 1 270 ? -38.608 -8.113 21.695 1.00 67.69 270 LYS A O 1
ATOM 2150 N N . GLN A 1 271 ? -40.839 -8.243 21.968 1.00 67.06 271 GLN A N 1
ATOM 2151 C CA . GLN A 1 271 ? -40.814 -9.567 22.568 1.00 67.06 271 GLN A CA 1
ATOM 2152 C C . GLN A 1 271 ? -40.564 -10.580 21.452 1.00 67.06 271 GLN A C 1
ATOM 2154 O O . GLN A 1 271 ? -41.258 -10.567 20.434 1.00 67.06 271 GLN A O 1
ATOM 2159 N N . THR A 1 272 ? -39.574 -11.450 21.622 1.00 61.00 272 THR A N 1
ATOM 2160 C CA . THR A 1 272 ? -39.318 -12.511 20.646 1.00 61.00 272 THR A CA 1
ATOM 2161 C C . THR A 1 272 ? -40.467 -13.518 20.723 1.00 61.00 272 THR A C 1
ATOM 2163 O O . THR A 1 272 ? -40.661 -14.158 21.757 1.00 61.00 272 THR A O 1
ATOM 2166 N N . ALA A 1 273 ? -41.254 -13.643 19.652 1.00 53.44 273 ALA A N 1
ATOM 2167 C CA . ALA A 1 273 ? -42.265 -14.688 19.546 1.00 53.44 273 ALA A CA 1
ATOM 2168 C C . ALA A 1 273 ? -41.561 -16.033 19.320 1.00 53.44 273 ALA A C 1
ATOM 2170 O O . ALA A 1 273 ? -40.877 -16.218 18.314 1.00 53.44 273 ALA A O 1
ATOM 2171 N N . GLU A 1 274 ? -41.703 -16.973 20.254 1.00 43.12 274 GLU A N 1
ATOM 2172 C CA . GLU A 1 274 ? -41.318 -18.360 19.995 1.00 43.12 274 GLU A CA 1
ATOM 2173 C C . GLU A 1 274 ? -42.294 -18.966 18.982 1.00 43.12 274 GLU A C 1
ATOM 2175 O O . GLU A 1 274 ? -43.509 -18.785 19.079 1.00 43.12 274 GLU A O 1
ATOM 2180 N N . ALA A 1 275 ? -41.755 -19.680 17.995 1.00 33.97 275 ALA A N 1
ATOM 2181 C CA . ALA A 1 275 ? -42.526 -20.372 16.974 1.00 33.97 275 ALA A CA 1
ATOM 2182 C C . ALA A 1 275 ? -43.331 -21.535 17.584 1.00 33.97 275 ALA A C 1
ATOM 2184 O O . ALA A 1 275 ? -42.888 -22.679 17.572 1.00 33.97 275 ALA A O 1
ATOM 2185 N N . SER A 1 276 ? -44.519 -21.241 18.110 1.00 30.16 276 SER A N 1
ATOM 2186 C CA . SER A 1 276 ? -45.646 -22.177 18.179 1.00 30.16 276 SER A CA 1
ATOM 2187 C C . SER A 1 276 ? -46.954 -21.417 18.438 1.00 30.16 276 SER A C 1
ATOM 2189 O O . SER A 1 276 ? -47.122 -20.781 19.467 1.00 30.16 276 SER A O 1
ATOM 2191 N N . GLU A 1 277 ? -47.814 -21.456 17.418 1.00 35.44 277 GLU A N 1
ATOM 2192 C CA . GLU A 1 277 ? -49.282 -21.361 17.388 1.00 35.44 277 GLU A CA 1
ATOM 2193 C C . GLU A 1 277 ? -50.048 -20.474 18.399 1.00 35.44 277 GLU A C 1
ATOM 2195 O O . GLU A 1 277 ? -50.121 -20.737 19.593 1.00 35.44 277 GLU A O 1
ATOM 2200 N N . GLN A 1 278 ? -50.740 -19.481 17.819 1.00 38.72 278 GLN A N 1
ATOM 2201 C CA . GLN A 1 278 ? -52.031 -18.890 18.210 1.00 38.72 278 GLN A CA 1
ATOM 2202 C C . GLN A 1 278 ? -52.420 -18.924 19.701 1.00 38.72 278 GLN A C 1
ATOM 2204 O O . GLN A 1 278 ? -53.019 -19.887 20.176 1.00 38.72 278 GLN A O 1
ATOM 2209 N N . ASN A 1 279 ? -52.300 -17.779 20.389 1.00 34.94 279 ASN A N 1
ATOM 2210 C CA . ASN A 1 279 ? -53.283 -17.434 21.419 1.00 34.94 279 ASN A CA 1
ATOM 2211 C C . ASN A 1 279 ? -53.417 -15.922 21.668 1.00 34.94 279 ASN A C 1
ATOM 2213 O O . ASN A 1 279 ? -52.544 -15.265 22.225 1.00 34.94 279 ASN A O 1
ATOM 2217 N N . THR A 1 280 ? -54.596 -15.389 21.347 1.00 39.91 280 THR A N 1
ATOM 2218 C CA . THR A 1 280 ? -55.063 -14.001 21.545 1.00 39.91 280 THR A CA 1
ATOM 2219 C C . THR A 1 280 ? -55.152 -13.542 23.017 1.00 39.91 280 THR A C 1
ATOM 2221 O O . THR A 1 280 ? -55.636 -12.446 23.296 1.00 39.91 280 THR A O 1
ATOM 2224 N N . GLN A 1 281 ? -54.714 -14.365 23.980 1.00 43.72 281 GLN A N 1
ATOM 2225 C CA . GLN A 1 281 ? -54.568 -13.998 25.397 1.00 43.72 281 GLN A CA 1
ATOM 2226 C C . GLN A 1 281 ? -53.145 -13.539 25.764 1.00 43.72 281 GLN A C 1
ATOM 2228 O O . GLN A 1 281 ? -53.003 -12.806 26.740 1.00 43.72 281 GLN A O 1
ATOM 2233 N N . GLU A 1 282 ? -52.112 -13.896 24.987 1.00 48.31 282 GLU A N 1
ATOM 2234 C CA . GLU A 1 282 ? -50.706 -13.605 25.328 1.00 48.31 282 GLU A CA 1
ATOM 2235 C C . GLU A 1 282 ? -50.359 -12.105 25.288 1.00 48.31 282 GLU A C 1
ATOM 2237 O O . GLU A 1 282 ? -49.489 -11.650 26.028 1.00 48.31 282 GLU A O 1
ATOM 2242 N N . GLU A 1 283 ? -51.083 -11.315 24.490 1.00 48.38 283 GLU A N 1
ATOM 2243 C CA . GLU A 1 283 ? -50.849 -9.872 24.322 1.00 48.38 283 GLU A CA 1
ATOM 2244 C C . GLU A 1 283 ? -51.370 -9.023 25.501 1.00 48.38 283 GLU A C 1
ATOM 2246 O O . GLU A 1 283 ? -50.972 -7.873 25.666 1.00 48.38 283 GLU A O 1
ATOM 2251 N N . LYS A 1 284 ? -52.255 -9.568 26.356 1.00 51.97 284 LYS A N 1
ATOM 2252 C CA . LYS A 1 284 ? -52.840 -8.828 27.498 1.00 51.97 284 LYS A CA 1
ATOM 2253 C C . LYS A 1 284 ? -52.016 -8.903 28.786 1.00 51.97 284 LYS A C 1
ATOM 2255 O O . LYS A 1 284 ? -52.204 -8.066 29.676 1.00 51.97 284 LYS A O 1
ATOM 2260 N N . ASP A 1 285 ? -51.113 -9.874 28.880 1.00 67.69 285 ASP A N 1
ATOM 2261 C CA . ASP A 1 285 ? -50.341 -10.162 30.090 1.00 67.69 285 ASP A CA 1
ATOM 2262 C C . ASP A 1 285 ? -48.938 -9.539 30.081 1.00 67.69 285 ASP A C 1
ATOM 2264 O O . ASP A 1 285 ? -48.307 -9.451 31.131 1.00 67.69 285 ASP A O 1
ATOM 2268 N N . VAL A 1 286 ? -48.465 -9.023 28.944 1.00 75.62 286 VAL A N 1
ATOM 2269 C CA . VAL A 1 286 ? -47.215 -8.257 28.852 1.00 75.62 286 VAL A CA 1
ATOM 2270 C C . VAL A 1 286 ? -47.546 -6.814 28.497 1.00 75.62 286 VAL A C 1
ATOM 2272 O O . VAL A 1 286 ? -48.052 -6.539 27.417 1.00 75.62 286 VAL A O 1
ATOM 2275 N N . SER A 1 287 ? -47.265 -5.871 29.398 1.00 79.94 287 SER A N 1
ATOM 2276 C CA . SER A 1 287 ? -47.366 -4.441 29.091 1.00 79.94 287 SER A CA 1
ATOM 2277 C C . SER A 1 287 ? -46.000 -3.786 29.139 1.00 79.94 287 SER A C 1
ATOM 2279 O O . SER A 1 287 ? -45.281 -3.918 30.130 1.00 79.94 287 SER A O 1
ATOM 2281 N N . ILE A 1 288 ? -45.679 -3.050 28.086 1.00 78.19 288 ILE A N 1
ATOM 2282 C CA . ILE A 1 288 ? -44.437 -2.305 27.942 1.00 78.19 288 ILE A CA 1
ATOM 2283 C C . ILE A 1 288 ? -44.808 -0.826 27.939 1.00 78.19 288 ILE A C 1
ATOM 2285 O O . ILE A 1 288 ? -45.571 -0.386 27.083 1.00 78.19 288 ILE A O 1
ATOM 2289 N N . ASP A 1 289 ? -44.299 -0.083 28.913 1.00 76.50 289 ASP A N 1
ATOM 2290 C CA . ASP A 1 289 ? -44.524 1.353 29.060 1.00 76.50 289 ASP A CA 1
ATOM 2291 C C . ASP A 1 289 ? -43.177 2.048 29.260 1.00 76.50 289 ASP A C 1
ATOM 2293 O O . ASP A 1 289 ? -42.363 1.610 30.070 1.00 76.50 289 ASP A O 1
ATOM 2297 N N . GLY A 1 290 ? -42.896 3.099 28.502 1.00 66.62 290 GLY A N 1
ATOM 2298 C CA . GLY A 1 290 ? -41.589 3.744 28.517 1.00 66.62 290 GLY A CA 1
ATOM 2299 C C . GLY A 1 290 ? -41.562 5.019 27.693 1.00 66.62 290 GLY A C 1
ATOM 2300 O O . GLY A 1 290 ? -42.269 5.144 26.693 1.00 66.62 290 GLY A O 1
ATOM 2301 N N . LYS A 1 291 ? -40.745 5.980 28.129 1.00 60.47 291 LYS A N 1
ATOM 2302 C CA . LYS A 1 291 ? -40.535 7.255 27.439 1.00 60.47 291 LYS A CA 1
ATOM 2303 C C . LYS A 1 291 ? -39.098 7.719 27.677 1.00 60.47 291 LYS A C 1
ATOM 2305 O O . LYS A 1 291 ? -38.692 7.871 28.828 1.00 60.47 291 LYS A O 1
ATOM 2310 N N . GLY A 1 292 ? -38.346 7.963 26.605 1.00 74.12 292 GLY A N 1
ATOM 2311 C CA . GLY A 1 292 ? -36.948 8.391 26.684 1.00 74.12 292 GLY A CA 1
ATOM 2312 C C . GLY A 1 292 ? -36.015 7.279 27.176 1.00 74.12 292 GLY A C 1
ATOM 2313 O O . GLY A 1 292 ? -35.987 6.188 26.612 1.00 74.12 292 GLY A O 1
ATOM 2314 N N . ASN A 1 293 ? -35.251 7.548 28.236 1.00 83.12 293 ASN A N 1
ATOM 2315 C CA . ASN A 1 293 ? -34.181 6.668 28.726 1.00 83.12 293 ASN A CA 1
ATOM 2316 C C . ASN A 1 293 ? -34.614 5.613 29.756 1.00 83.12 293 ASN A C 1
ATOM 2318 O O . ASN A 1 293 ? -33.782 4.914 30.343 1.00 83.12 293 ASN A O 1
ATOM 2322 N N . GLN A 1 294 ? -35.918 5.506 30.009 1.00 82.88 294 GLN A N 1
ATOM 2323 C CA . GLN A 1 294 ? -36.470 4.554 30.957 1.00 82.88 294 GLN A CA 1
ATOM 2324 C C . GLN A 1 294 ? -37.656 3.811 30.351 1.00 82.88 294 GLN A C 1
ATOM 2326 O O . GLN A 1 294 ? -38.583 4.408 29.796 1.00 82.88 294 GLN A O 1
ATOM 2331 N N . LEU A 1 295 ? -37.638 2.492 30.521 1.00 83.31 295 LEU A N 1
ATOM 2332 C CA . LEU A 1 295 ? -38.669 1.595 30.026 1.00 83.31 295 LEU A CA 1
ATOM 2333 C C . LEU A 1 295 ? -39.034 0.565 31.099 1.00 83.31 295 LEU A C 1
ATOM 2335 O O . LEU A 1 295 ? -38.187 0.073 31.841 1.00 83.31 295 LEU A O 1
ATOM 2339 N N . VAL A 1 296 ? -40.317 0.248 31.206 1.00 83.81 296 VAL A N 1
ATOM 2340 C CA . VAL A 1 296 ? -40.893 -0.647 32.206 1.00 83.81 296 VAL A CA 1
ATOM 2341 C C . VAL A 1 296 ? -41.675 -1.749 31.501 1.00 83.81 296 VAL A C 1
ATOM 2343 O O . VAL A 1 296 ? -42.674 -1.503 30.832 1.00 83.81 296 VAL A O 1
ATOM 2346 N N . ILE A 1 297 ? -41.238 -2.989 31.694 1.00 84.81 297 ILE A N 1
ATOM 2347 C CA . ILE A 1 297 ? -41.910 -4.199 31.224 1.00 84.81 297 ILE A CA 1
ATOM 2348 C C . ILE A 1 297 ? -42.643 -4.811 32.412 1.00 84.81 297 ILE A C 1
ATOM 2350 O O . ILE A 1 297 ? -42.047 -5.076 33.453 1.00 84.81 297 ILE A O 1
ATOM 2354 N N . THR A 1 298 ? -43.936 -5.063 32.266 1.00 84.12 298 THR A N 1
ATOM 2355 C CA . THR A 1 298 ? -44.761 -5.705 33.290 1.00 84.12 298 THR A CA 1
ATOM 2356 C C . THR A 1 298 ? -45.333 -7.000 32.736 1.00 84.12 298 THR A C 1
ATOM 2358 O O . THR A 1 298 ? -46.124 -6.970 31.799 1.00 84.12 298 THR A O 1
ATOM 2361 N N . LEU A 1 299 ? -44.956 -8.126 33.339 1.00 83.81 299 LEU A N 1
ATOM 2362 C CA . LEU A 1 299 ? -45.495 -9.457 33.068 1.00 83.81 299 LEU A CA 1
ATOM 2363 C C . LEU A 1 299 ? -46.536 -9.787 34.142 1.00 83.81 299 LEU A C 1
ATOM 2365 O O . LEU A 1 299 ? -46.192 -9.936 35.314 1.00 83.81 299 LEU A O 1
ATOM 2369 N N . ARG A 1 300 ? -47.807 -9.898 33.776 1.00 84.12 300 ARG A N 1
ATOM 2370 C CA . ARG A 1 300 ? -48.915 -10.276 34.661 1.00 84.12 300 ARG A CA 1
ATOM 2371 C C . ARG A 1 300 ? -49.150 -11.775 34.535 1.00 84.12 300 ARG A C 1
ATOM 2373 O O . ARG A 1 300 ? -49.175 -12.296 33.432 1.00 84.12 300 ARG A O 1
ATOM 2380 N N . ASN A 1 301 ? -49.286 -12.462 35.668 1.00 81.50 301 ASN A N 1
ATOM 2381 C CA . ASN A 1 301 ? -49.505 -13.913 35.736 1.00 81.50 301 ASN A CA 1
ATOM 2382 C C . ASN A 1 301 ? -48.602 -14.729 34.780 1.00 81.50 301 ASN A C 1
ATOM 2384 O O . ASN A 1 301 ? -49.114 -15.508 33.977 1.00 81.50 301 ASN A O 1
ATOM 2388 N N . PRO A 1 302 ? -47.267 -14.553 34.828 1.00 80.56 302 PRO A N 1
ATOM 2389 C CA . PRO A 1 302 ? -46.371 -15.141 33.837 1.00 80.56 302 PRO A CA 1
ATOM 2390 C C . PRO A 1 302 ? -46.466 -16.673 33.826 1.00 80.56 302 PRO A C 1
ATOM 2392 O O . PRO A 1 302 ? -46.354 -17.322 34.868 1.00 80.56 302 PRO A O 1
ATOM 2395 N N . THR A 1 303 ? -46.644 -17.245 32.635 1.00 74.25 303 THR A N 1
ATOM 2396 C CA . THR A 1 303 ? -46.837 -18.689 32.414 1.00 74.25 303 THR A CA 1
ATOM 2397 C C . THR A 1 303 ? -45.606 -19.374 31.822 1.00 74.25 303 THR A C 1
ATOM 2399 O O . THR A 1 303 ? -45.424 -20.578 32.018 1.00 74.25 303 THR A O 1
ATOM 2402 N N . LYS A 1 304 ? -44.741 -18.623 31.127 1.00 75.06 304 LYS A N 1
ATOM 2403 C CA . LYS A 1 304 ? -43.501 -19.137 30.524 1.00 75.06 304 LYS A CA 1
ATOM 2404 C C . LYS A 1 304 ? -42.378 -19.209 31.555 1.00 75.06 304 LYS A C 1
ATOM 2406 O O . LYS A 1 304 ? -42.411 -18.555 32.594 1.00 75.06 304 LYS A O 1
ATOM 2411 N N . THR A 1 305 ? -41.367 -20.027 31.275 1.00 70.56 305 THR A N 1
ATOM 2412 C CA . THR A 1 305 ? -40.195 -20.163 32.154 1.00 70.56 305 THR A CA 1
ATOM 2413 C C . THR A 1 305 ? -39.225 -18.993 32.030 1.00 70.56 305 THR A C 1
ATOM 2415 O O . THR A 1 305 ? -38.475 -18.721 32.966 1.00 70.56 305 THR A O 1
ATOM 2418 N N . GLU A 1 306 ? -39.252 -18.313 30.889 1.00 76.50 306 GLU A N 1
ATOM 2419 C CA . GLU A 1 306 ? -38.427 -17.160 30.558 1.00 76.50 306 GLU A CA 1
ATOM 2420 C C . GLU A 1 306 ? -39.153 -16.314 29.505 1.00 76.50 306 GLU A C 1
ATOM 2422 O O . GLU A 1 306 ? -39.895 -16.851 28.681 1.00 76.50 306 GLU A O 1
ATOM 2427 N N . TYR A 1 307 ? -38.962 -14.998 29.557 1.00 75.06 307 TYR A N 1
ATOM 2428 C CA . TYR A 1 307 ? -39.422 -14.058 28.536 1.00 75.06 307 TYR A CA 1
ATOM 2429 C C . TYR A 1 307 ? -38.212 -13.312 27.979 1.00 75.06 307 TYR A C 1
ATOM 2431 O O . TYR A 1 307 ? -37.401 -12.802 28.752 1.00 75.06 307 TYR A O 1
ATOM 2439 N N . VAL A 1 308 ? -38.097 -13.242 26.652 1.00 73.88 308 VAL A N 1
ATOM 2440 C CA . VAL A 1 308 ? -36.954 -12.629 25.966 1.00 73.88 308 VAL A CA 1
ATOM 2441 C C . VAL A 1 308 ? -37.403 -11.397 25.188 1.00 73.88 308 VAL A C 1
ATOM 2443 O O . VAL A 1 308 ? -38.335 -11.461 24.382 1.00 73.88 308 VAL A O 1
ATOM 2446 N N . PHE A 1 309 ? -36.717 -10.281 25.419 1.00 77.94 309 PHE A N 1
ATOM 2447 C CA . PHE A 1 309 ? -36.969 -9.004 24.759 1.00 77.94 309 PHE A CA 1
ATOM 2448 C C . PHE A 1 309 ? -35.710 -8.523 24.055 1.00 77.94 309 PHE A C 1
ATOM 2450 O O . PHE A 1 309 ? -34.631 -8.547 24.642 1.00 77.94 309 PHE A O 1
ATOM 2457 N N . ASN A 1 310 ? -35.856 -8.043 22.825 1.00 78.88 310 ASN A N 1
ATOM 2458 C CA . ASN A 1 310 ? -34.780 -7.367 22.112 1.00 78.88 310 ASN A CA 1
ATOM 2459 C C . ASN A 1 310 ? -35.028 -5.862 22.119 1.00 78.88 310 ASN A C 1
ATOM 2461 O O . ASN A 1 310 ? -36.161 -5.450 21.874 1.00 78.88 310 ASN A O 1
ATOM 2465 N N . TYR A 1 311 ? -33.990 -5.072 22.395 1.00 78.81 311 TYR A N 1
ATOM 2466 C CA . TYR A 1 311 ? -34.037 -3.608 22.427 1.00 78.81 311 TYR A CA 1
ATOM 2467 C C . TYR A 1 311 ? -32.772 -2.989 21.823 1.00 78.81 311 TYR A C 1
ATOM 2469 O O . TYR A 1 311 ? -31.742 -3.656 21.697 1.00 78.81 311 TYR A O 1
ATOM 2477 N N . GLN A 1 312 ? -32.842 -1.711 21.459 1.00 80.38 312 GLN A N 1
ATOM 2478 C CA . GLN A 1 312 ? -31.706 -0.917 20.987 1.00 80.38 312 GLN A CA 1
ATOM 2479 C C . GLN A 1 312 ? -31.582 0.379 21.801 1.00 80.38 312 GLN A C 1
ATOM 2481 O O . GLN A 1 312 ? -32.565 0.875 22.353 1.00 80.38 312 GLN A O 1
ATOM 2486 N N . THR A 1 313 ? -30.378 0.942 21.858 1.00 78.44 313 THR A N 1
ATOM 2487 C CA . THR A 1 313 ? -30.079 2.251 22.468 1.00 78.44 313 THR A CA 1
ATOM 2488 C C . THR A 1 313 ? -29.329 3.117 21.459 1.00 78.44 313 THR A C 1
ATOM 2490 O O . THR A 1 313 ? -28.698 2.583 20.543 1.00 78.44 313 THR A O 1
ATOM 2493 N N . GLU A 1 314 ? -29.414 4.443 21.570 1.00 75.19 314 GLU A N 1
ATOM 2494 C CA . GLU A 1 314 ? -28.732 5.348 20.625 1.00 75.19 314 GLU A CA 1
ATOM 2495 C C . GLU A 1 314 ? -27.201 5.270 20.728 1.00 75.19 314 GLU A C 1
ATOM 2497 O O . GLU A 1 314 ? -26.505 5.268 19.715 1.00 75.19 314 GLU A O 1
ATOM 2502 N N . SER A 1 315 ? -26.676 5.111 21.939 1.00 72.31 315 SER A N 1
ATOM 2503 C CA . SER A 1 315 ? -25.251 5.010 22.268 1.00 72.31 315 SER A CA 1
ATOM 2504 C C . SER A 1 315 ? -24.677 3.620 22.049 1.00 72.31 315 SER A C 1
ATOM 2506 O O . SER A 1 315 ? -23.483 3.420 22.268 1.00 72.31 315 SER A O 1
ATOM 2508 N N . ASN A 1 316 ? -25.495 2.643 21.636 1.00 74.81 316 ASN A N 1
ATOM 2509 C CA . ASN A 1 316 ? -25.084 1.246 21.510 1.00 74.81 316 ASN A CA 1
ATOM 2510 C C . ASN A 1 316 ? -24.472 0.679 22.809 1.00 74.81 316 ASN A C 1
ATOM 2512 O O . ASN A 1 316 ? -23.574 -0.171 22.752 1.00 74.81 316 ASN A O 1
ATOM 2516 N N . ASN A 1 317 ? -24.981 1.116 23.966 1.00 79.75 317 ASN A N 1
ATOM 2517 C CA . ASN A 1 317 ? -24.660 0.585 25.293 1.00 79.75 317 ASN A CA 1
ATOM 2518 C C . ASN A 1 317 ? -25.869 -0.150 25.904 1.00 79.75 317 ASN A C 1
ATOM 2520 O O . ASN A 1 317 ? -27.010 0.269 25.690 1.00 79.75 317 ASN A O 1
ATOM 2524 N N . PRO A 1 318 ? -25.663 -1.243 26.663 1.00 79.38 318 PRO A N 1
ATOM 2525 C CA . PRO A 1 318 ? -26.765 -1.980 27.276 1.00 79.38 318 PRO A CA 1
ATOM 2526 C C . PRO A 1 318 ? -27.423 -1.175 28.405 1.00 79.38 318 PRO A C 1
ATOM 2528 O O . PRO A 1 318 ? -26.746 -0.517 29.189 1.00 79.38 318 PRO A O 1
ATOM 2531 N N . ALA A 1 319 ? -28.745 -1.290 28.528 1.00 81.62 319 ALA A N 1
ATOM 2532 C CA . ALA A 1 319 ? -29.505 -0.712 29.630 1.00 81.62 319 ALA A CA 1
ATOM 2533 C C . ALA A 1 319 ? -29.369 -1.564 30.904 1.00 81.62 319 ALA A C 1
ATOM 2535 O O . ALA A 1 319 ? -29.377 -2.799 30.854 1.00 81.62 319 ALA A O 1
ATOM 2536 N N . GLU A 1 320 ? -29.323 -0.915 32.066 1.00 84.00 320 GLU A N 1
ATOM 2537 C CA . GLU A 1 320 ? -29.364 -1.595 33.359 1.00 84.00 320 GLU A CA 1
ATOM 2538 C C . GLU A 1 320 ? -30.786 -2.080 33.670 1.00 84.00 320 GLU A C 1
ATOM 2540 O O . GLU A 1 320 ? -31.752 -1.320 33.568 1.00 84.00 320 GLU A O 1
ATOM 2545 N N . ALA A 1 321 ? -30.924 -3.343 34.089 1.00 81.38 321 ALA A N 1
ATOM 2546 C CA . ALA A 1 321 ? -32.214 -3.967 34.375 1.00 81.38 321 ALA A CA 1
ATOM 2547 C C . ALA A 1 321 ? -32.418 -4.221 35.876 1.00 81.38 321 ALA A C 1
ATOM 2549 O O . ALA A 1 321 ? -31.620 -4.896 36.525 1.00 81.38 321 ALA A O 1
ATOM 2550 N N . THR A 1 322 ? -33.544 -3.761 36.426 1.00 75.62 322 THR A N 1
ATOM 2551 C CA . THR A 1 322 ? -33.982 -4.077 37.798 1.00 75.62 322 THR A CA 1
ATOM 2552 C C . THR A 1 322 ? -35.298 -4.846 37.776 1.00 75.62 322 THR A C 1
ATOM 2554 O O . THR A 1 322 ? -36.238 -4.419 37.114 1.00 75.62 322 THR A O 1
ATOM 2557 N N . THR A 1 323 ? -35.407 -5.942 38.538 1.00 79.88 323 THR A N 1
ATOM 2558 C CA . THR A 1 323 ? -36.607 -6.806 38.567 1.00 79.88 323 THR A CA 1
ATOM 2559 C C . THR A 1 323 ? -37.288 -6.813 39.939 1.00 79.88 323 THR A C 1
ATOM 2561 O O . THR A 1 323 ? -36.633 -6.976 40.968 1.00 79.88 323 THR A O 1
ATOM 2564 N N . LYS A 1 324 ? -38.621 -6.692 39.965 1.00 80.19 324 LYS A N 1
ATOM 2565 C CA . LYS A 1 324 ? -39.475 -6.821 41.161 1.00 80.19 324 LYS A CA 1
ATOM 2566 C C . LYS A 1 324 ? -40.572 -7.860 40.924 1.00 80.19 324 LYS A C 1
ATOM 2568 O O . LYS A 1 324 ? -41.200 -7.852 39.873 1.00 80.19 324 LYS A O 1
ATOM 2573 N N . ILE A 1 325 ? -40.845 -8.717 41.911 1.00 78.75 325 ILE A N 1
ATOM 2574 C CA . ILE A 1 325 ? -41.835 -9.807 41.808 1.00 78.75 325 ILE A CA 1
ATOM 2575 C C . ILE A 1 325 ? -42.916 -9.635 42.881 1.00 78.75 325 ILE A C 1
ATOM 2577 O O . ILE A 1 325 ? -42.596 -9.468 44.058 1.00 78.75 325 ILE A O 1
ATOM 2581 N N . LYS A 1 326 ? -44.194 -9.706 42.492 1.00 80.69 326 LYS A N 1
ATOM 2582 C CA . LYS A 1 326 ? -45.353 -9.711 43.401 1.00 80.69 326 LYS A CA 1
ATOM 2583 C C . LYS A 1 326 ? -46.056 -11.068 43.360 1.00 80.69 326 LYS A C 1
ATOM 2585 O O . LYS A 1 326 ? -46.307 -11.611 42.286 1.00 80.69 326 LYS A O 1
ATOM 2590 N N . LEU A 1 327 ? -46.424 -11.590 44.529 1.00 79.75 327 LEU A N 1
ATOM 2591 C CA . LEU A 1 327 ? -47.120 -12.873 44.690 1.00 79.75 327 LEU A CA 1
ATOM 2592 C C . LEU A 1 327 ? -48.609 -12.685 44.979 1.00 79.75 327 LEU A C 1
ATOM 2594 O O . LEU A 1 327 ? -49.031 -11.636 45.468 1.00 79.75 327 LEU A O 1
ATOM 2598 N N . HIS A 1 328 ? -49.410 -13.712 44.700 1.00 70.31 328 HIS A N 1
ATOM 2599 C CA . HIS A 1 328 ? -50.801 -13.765 45.142 1.00 70.31 328 HIS A CA 1
ATOM 2600 C C . HIS A 1 328 ? -50.895 -13.936 46.661 1.00 70.31 328 HIS A C 1
ATOM 2602 O O . HIS A 1 328 ? -50.719 -15.031 47.192 1.00 70.31 328 HIS A O 1
ATOM 2608 N N . THR A 1 329 ? -51.248 -12.864 47.365 1.00 55.25 329 THR A N 1
ATOM 2609 C CA . THR A 1 329 ? -51.543 -12.922 48.798 1.00 55.25 329 THR A CA 1
ATOM 2610 C C . THR A 1 329 ? -52.867 -13.655 49.038 1.00 55.25 329 THR A C 1
ATOM 2612 O O . THR A 1 329 ? -53.925 -13.158 48.659 1.00 55.25 329 THR A O 1
ATOM 2615 N N . SER A 1 330 ? -52.846 -14.817 49.698 1.00 44.75 330 SER A N 1
ATOM 2616 C CA . SER A 1 330 ? -54.070 -15.394 50.275 1.00 44.75 330 SER A CA 1
ATOM 2617 C C . SER A 1 330 ? -54.451 -14.627 51.540 1.00 44.75 330 SER A C 1
ATOM 2619 O O . SER A 1 330 ? -53.729 -14.676 52.538 1.00 44.75 330 SER A O 1
ATOM 2621 N N . GLU A 1 331 ? -55.600 -13.954 51.533 1.00 41.91 331 GLU A N 1
ATOM 2622 C CA . GLU A 1 331 ? -56.207 -13.422 52.754 1.00 41.91 331 GLU A CA 1
ATOM 2623 C C . GLU A 1 331 ? -56.621 -14.579 53.675 1.00 41.91 331 GLU A C 1
ATOM 2625 O O . GLU A 1 331 ? -57.675 -15.194 53.514 1.00 41.91 331 GLU A O 1
ATOM 2630 N N . LYS A 1 332 ? -55.801 -14.889 54.681 1.00 39.50 332 LYS A N 1
ATOM 2631 C CA . LYS A 1 332 ? -56.267 -15.651 55.844 1.00 39.50 332 LYS A CA 1
ATOM 2632 C C . LYS A 1 332 ? -56.837 -14.653 56.851 1.00 39.50 332 LYS A C 1
ATOM 2634 O O . LYS A 1 332 ? -56.080 -13.902 57.462 1.00 39.50 332 LYS A O 1
ATOM 2639 N N . LYS A 1 333 ? -58.165 -14.651 57.037 1.00 35.31 333 LYS A N 1
ATOM 2640 C CA . LYS A 1 333 ? -58.828 -13.941 58.147 1.00 35.31 333 LYS A CA 1
ATOM 2641 C C . LYS A 1 333 ? -58.176 -14.361 59.469 1.00 35.31 333 LYS A C 1
ATOM 2643 O O . LYS A 1 333 ? -58.233 -15.527 59.856 1.00 35.31 333 LYS A O 1
ATOM 2648 N N . LEU A 1 334 ? -57.541 -13.407 60.143 1.00 37.50 334 LEU A N 1
ATOM 2649 C CA . LEU A 1 334 ? -56.813 -13.620 61.387 1.00 37.50 334 LEU A CA 1
ATOM 2650 C C . LEU A 1 334 ? -57.788 -13.548 62.576 1.00 37.50 334 LEU A C 1
ATOM 2652 O O . LEU A 1 334 ? -58.197 -12.462 62.982 1.00 37.50 334 LEU A O 1
ATOM 26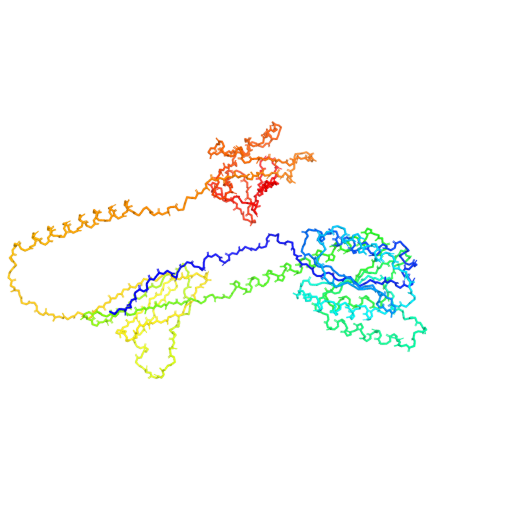56 N N . GLN A 1 335 ? -58.153 -14.694 63.157 1.00 36.84 335 GLN A N 1
ATOM 2657 C CA . GLN A 1 335 ? -58.647 -14.721 64.538 1.00 36.84 335 GLN A CA 1
ATOM 2658 C C . GLN A 1 335 ? -57.450 -14.552 65.483 1.00 36.84 335 GLN A C 1
ATOM 2660 O O . GLN A 1 335 ? -56.482 -15.310 65.416 1.00 36.84 335 GLN A O 1
ATOM 2665 N N . LYS A 1 336 ? -57.502 -13.534 66.348 1.00 41.31 336 LYS A N 1
ATOM 2666 C CA . LYS A 1 336 ? -56.469 -13.254 67.354 1.00 41.31 336 LYS A CA 1
ATOM 2667 C C . LYS A 1 336 ? -56.546 -14.259 68.511 1.00 41.31 336 LYS A C 1
ATOM 2669 O O . LYS A 1 336 ? -57.609 -14.440 69.098 1.00 41.31 336 LYS A O 1
ATOM 2674 N N . LYS A 1 337 ? -55.394 -14.807 68.907 1.00 31.58 337 LYS A N 1
ATOM 2675 C CA . LYS A 1 337 ? -55.127 -15.371 70.245 1.00 31.58 337 LYS A CA 1
ATOM 2676 C C . LYS A 1 337 ? -53.854 -14.705 70.798 1.00 31.58 337 LYS A C 1
ATOM 2678 O O . LYS A 1 337 ? -52.999 -14.334 69.991 1.00 31.58 337 LYS A O 1
ATOM 2683 N N . PRO A 1 338 ? -53.741 -14.464 72.116 1.00 40.56 338 PRO A N 1
ATOM 2684 C CA . PRO A 1 338 ? -52.722 -13.576 72.658 1.00 40.56 338 PRO A CA 1
ATOM 2685 C C . PRO A 1 338 ? -51.343 -14.245 72.689 1.00 40.56 338 PRO A C 1
ATOM 2687 O O . PRO A 1 338 ? -51.223 -15.462 72.805 1.00 40.56 338 PRO A O 1
ATOM 2690 N N . LEU A 1 339 ? -50.318 -13.407 72.547 1.00 37.91 339 LEU A N 1
ATOM 2691 C CA . LEU A 1 339 ? -48.915 -13.761 72.365 1.00 37.91 339 LEU A CA 1
ATOM 2692 C C . LEU A 1 339 ? -48.211 -13.939 73.720 1.00 37.91 339 LEU A C 1
ATOM 2694 O O . LEU A 1 339 ? -48.154 -13.005 74.521 1.00 37.91 339 LEU A O 1
ATOM 2698 N N . GLU A 1 340 ? -47.643 -15.121 73.947 1.00 45.56 340 GLU A N 1
ATOM 2699 C CA . GLU A 1 340 ? -46.865 -15.464 75.140 1.00 45.56 340 GLU A CA 1
ATOM 2700 C C . GLU A 1 340 ? -45.381 -15.090 74.934 1.00 45.56 340 GLU A C 1
ATOM 2702 O O . GLU A 1 340 ? -44.719 -15.552 74.005 1.00 45.56 340 GLU A O 1
ATOM 2707 N N . LYS A 1 341 ? -44.863 -14.189 75.782 1.00 47.25 341 LYS A N 1
ATOM 2708 C CA . LYS A 1 341 ? -43.594 -13.445 75.608 1.00 47.25 341 LYS A CA 1
ATOM 2709 C C . LYS A 1 341 ? -42.291 -14.265 75.736 1.00 47.25 341 LYS A C 1
ATOM 2711 O O . LYS A 1 341 ? -41.219 -13.690 75.564 1.00 47.25 341 LYS A O 1
ATOM 2716 N N . GLN A 1 342 ? -42.332 -15.569 76.016 1.00 48.66 342 GLN A N 1
ATOM 2717 C CA . GLN A 1 342 ? -41.121 -16.367 76.291 1.00 48.66 342 GLN A CA 1
ATOM 2718 C C . GLN A 1 342 ? -40.375 -16.882 75.042 1.00 48.66 342 GLN A C 1
ATOM 2720 O O . GLN A 1 342 ? -39.177 -17.146 75.119 1.00 48.66 342 GLN A O 1
ATOM 2725 N N . THR A 1 343 ? -41.021 -16.979 73.876 1.00 53.34 343 THR A N 1
ATOM 2726 C CA . THR A 1 343 ? -40.413 -17.583 72.667 1.00 53.34 343 THR A CA 1
ATOM 2727 C C . THR A 1 343 ? -39.552 -16.619 71.844 1.00 53.34 343 THR A C 1
ATOM 2729 O O . THR A 1 343 ? -38.642 -17.050 71.133 1.00 53.34 343 THR A O 1
ATOM 2732 N N . LEU A 1 344 ? -39.772 -15.307 71.975 1.00 51.88 344 LEU A N 1
ATOM 2733 C CA . LEU A 1 344 ? -39.046 -14.288 71.208 1.00 51.88 344 LEU A CA 1
ATOM 2734 C C . LEU A 1 344 ? -37.572 -14.176 71.636 1.00 51.88 344 LEU A C 1
ATOM 2736 O O . LEU A 1 344 ? -36.697 -14.068 70.780 1.00 51.88 344 LEU A O 1
ATOM 2740 N N . PHE A 1 345 ? -37.274 -14.309 72.932 1.00 52.25 345 PHE A N 1
ATOM 2741 C CA . PHE A 1 345 ? -35.901 -14.211 73.447 1.00 52.25 345 PHE A CA 1
ATOM 2742 C C . PHE A 1 345 ? -34.997 -15.365 72.987 1.00 52.25 345 PHE A C 1
ATOM 2744 O O . PHE A 1 345 ? -33.851 -15.132 72.601 1.00 52.25 345 PHE A O 1
ATOM 2751 N N . TYR A 1 346 ? -35.516 -16.596 72.949 1.00 58.06 346 TYR A N 1
ATOM 2752 C CA . TYR A 1 346 ? -34.746 -17.757 72.487 1.00 58.06 346 TYR A CA 1
ATOM 2753 C C . TYR A 1 346 ? -34.426 -17.687 70.990 1.00 58.06 346 TYR A C 1
ATOM 2755 O O . TYR A 1 346 ? -33.314 -18.019 70.585 1.00 58.06 346 TYR A O 1
ATOM 2763 N N . SER A 1 347 ? -35.357 -17.193 70.166 1.00 56.09 347 SER A N 1
ATOM 2764 C CA . SER A 1 347 ? -35.123 -17.050 68.722 1.00 56.09 347 SER A CA 1
ATOM 2765 C C . SER A 1 347 ? -34.036 -16.019 68.391 1.00 56.09 347 SER A C 1
ATOM 2767 O O . SER A 1 347 ? -33.227 -16.243 67.490 1.00 56.09 347 SER A O 1
ATOM 2769 N N . ILE A 1 348 ? -33.957 -14.934 69.169 1.00 60.56 348 ILE A N 1
ATOM 2770 C CA . ILE A 1 348 ? -32.941 -13.889 69.000 1.00 60.56 348 ILE A CA 1
ATOM 2771 C C . ILE A 1 348 ? -31.560 -14.405 69.429 1.00 60.56 348 ILE A C 1
ATOM 2773 O O . ILE A 1 348 ? -30.583 -14.187 68.716 1.00 60.56 348 ILE A O 1
ATOM 2777 N N . LEU A 1 349 ? -31.470 -15.156 70.533 1.00 62.53 349 LEU A N 1
ATOM 2778 C CA . LEU A 1 349 ? -30.206 -15.753 70.986 1.00 62.53 349 LEU A CA 1
ATOM 2779 C C . LEU A 1 349 ? -29.655 -16.795 69.999 1.00 62.53 349 LEU A C 1
ATOM 2781 O O . LEU A 1 349 ? -28.452 -16.814 69.738 1.00 62.53 349 LEU A O 1
ATOM 2785 N N . VAL A 1 350 ? -30.522 -17.612 69.392 1.00 67.94 350 VAL A N 1
ATOM 2786 C CA . VAL A 1 350 ? -30.115 -18.580 68.357 1.00 67.94 350 VAL A CA 1
ATOM 2787 C C . VAL A 1 350 ? -29.656 -17.867 67.081 1.00 67.94 350 VAL A C 1
ATOM 2789 O O . VAL A 1 350 ? -28.639 -18.249 66.502 1.00 67.94 350 VAL A O 1
ATOM 2792 N N . ALA A 1 351 ? -30.344 -16.800 66.665 1.00 64.06 351 ALA A N 1
ATOM 2793 C CA . ALA A 1 351 ? -29.948 -16.016 65.496 1.00 64.06 351 ALA A CA 1
ATOM 2794 C C . ALA A 1 351 ? -28.576 -15.346 65.685 1.00 64.06 351 ALA A C 1
ATOM 2796 O O . ALA A 1 351 ? -27.731 -15.413 64.793 1.00 64.06 351 ALA A O 1
ATOM 2797 N N . ILE A 1 352 ? -28.314 -14.773 66.865 1.00 70.25 352 ILE A N 1
ATOM 2798 C CA . ILE A 1 352 ? -27.013 -14.169 67.191 1.00 70.25 352 ILE A CA 1
ATOM 2799 C C . ILE A 1 352 ? -25.910 -15.239 67.219 1.00 70.25 352 ILE A C 1
ATOM 2801 O O . ILE A 1 352 ? -24.839 -15.027 66.652 1.00 70.25 352 ILE A O 1
ATOM 2805 N N . GLY A 1 353 ? -26.182 -16.417 67.793 1.00 75.62 353 GLY A N 1
ATOM 2806 C CA . GLY A 1 353 ? -25.240 -17.542 67.800 1.00 75.62 353 GLY A CA 1
ATOM 2807 C C . GLY A 1 353 ? -24.862 -18.030 66.397 1.00 75.62 353 GLY A C 1
ATOM 2808 O O . GLY A 1 353 ? -23.688 -18.294 66.133 1.00 75.62 353 GLY A O 1
ATOM 2809 N N . LEU A 1 354 ? -25.824 -18.081 65.469 1.00 74.69 354 LEU A N 1
ATOM 2810 C CA . LEU A 1 354 ? -25.575 -18.460 64.073 1.00 74.69 354 LEU A CA 1
ATOM 2811 C C . LEU A 1 354 ? -24.767 -17.405 63.310 1.00 74.69 354 LEU A C 1
ATOM 2813 O O . LEU A 1 354 ? -23.901 -17.766 62.514 1.00 74.69 354 LEU A O 1
ATOM 2817 N N . ILE A 1 355 ? -24.996 -16.116 63.575 1.00 71.88 355 ILE A N 1
ATOM 2818 C CA . ILE A 1 355 ? -24.237 -15.023 62.946 1.00 71.88 355 ILE A CA 1
ATOM 2819 C C . ILE A 1 355 ? -22.782 -15.036 63.427 1.00 71.88 355 ILE A C 1
ATOM 2821 O O . ILE A 1 355 ? -21.861 -14.926 62.615 1.00 71.88 355 ILE A O 1
ATOM 2825 N N . ILE A 1 356 ? -22.558 -15.232 64.729 1.00 76.25 356 ILE A N 1
ATOM 2826 C CA . ILE A 1 356 ? -21.210 -15.299 65.309 1.00 76.25 356 ILE A CA 1
ATOM 2827 C C . ILE A 1 356 ? -20.485 -16.564 64.830 1.00 76.25 356 ILE A C 1
ATOM 2829 O O . ILE A 1 356 ? -19.351 -16.478 64.361 1.00 76.25 356 ILE A O 1
ATOM 2833 N N . GLY A 1 357 ? -21.147 -17.725 64.859 1.00 77.38 357 GLY A N 1
ATOM 2834 C CA . GLY A 1 357 ? -20.582 -18.984 64.366 1.00 77.38 357 GLY A CA 1
ATOM 2835 C C . GLY A 1 357 ? -20.256 -18.946 62.870 1.00 77.38 357 GLY A C 1
ATOM 2836 O O . GLY A 1 357 ? -19.178 -19.379 62.466 1.00 77.38 357 GLY A O 1
ATOM 2837 N N . GLY A 1 358 ? -21.136 -18.356 62.055 1.00 74.81 358 GLY A N 1
ATOM 2838 C CA . GLY A 1 358 ? -20.907 -18.141 60.626 1.00 74.81 358 GLY A CA 1
ATOM 2839 C C . GLY A 1 358 ? -19.745 -17.186 60.354 1.00 74.81 358 GLY A C 1
ATOM 2840 O O . GLY A 1 358 ? -18.921 -17.457 59.485 1.00 74.81 358 GLY A O 1
ATOM 2841 N N . SER A 1 359 ? -19.617 -16.122 61.150 1.00 70.44 359 SER A N 1
ATOM 2842 C CA . SER A 1 359 ? -18.515 -15.158 61.038 1.00 70.44 359 SER A CA 1
ATOM 2843 C C . SER A 1 359 ? -17.172 -15.780 61.418 1.00 70.44 359 SER A C 1
ATOM 2845 O O . SER A 1 359 ? -16.181 -15.569 60.725 1.00 70.44 359 SER A O 1
ATOM 2847 N N . ILE A 1 360 ? -17.136 -16.610 62.466 1.00 78.06 360 ILE A N 1
ATOM 2848 C CA . ILE A 1 360 ? -15.937 -17.357 62.872 1.00 78.06 360 ILE A CA 1
ATOM 2849 C C . ILE A 1 360 ? -15.575 -18.403 61.812 1.00 78.06 360 ILE A C 1
ATOM 2851 O O . ILE A 1 360 ? -14.407 -18.519 61.446 1.00 78.06 360 ILE A O 1
ATOM 2855 N N . MET A 1 361 ? -16.557 -19.126 61.266 1.00 72.00 361 MET A N 1
ATOM 2856 C CA . MET A 1 361 ? -16.325 -20.106 60.202 1.00 72.00 361 MET A CA 1
ATOM 2857 C C . MET A 1 361 ? -15.815 -19.433 58.920 1.00 72.00 361 MET A C 1
ATOM 2859 O O . MET A 1 361 ? -14.869 -19.927 58.314 1.00 72.00 361 MET A O 1
ATOM 2863 N N . PHE A 1 362 ? -16.368 -18.274 58.551 1.00 72.75 362 PHE A N 1
ATOM 2864 C CA . PHE A 1 362 ? -15.895 -17.459 57.432 1.00 72.75 362 PHE A CA 1
ATOM 2865 C C . PHE A 1 362 ? -14.466 -16.958 57.664 1.00 72.75 362 PHE A C 1
ATOM 2867 O O . PHE A 1 362 ? -13.629 -17.046 56.768 1.00 72.75 362 PHE A O 1
ATOM 2874 N N . PHE A 1 363 ? -14.147 -16.505 58.879 1.00 70.25 363 PHE A N 1
ATOM 2875 C CA . PHE A 1 363 ? -12.804 -16.040 59.222 1.00 70.25 363 PHE A CA 1
ATOM 2876 C C . PHE A 1 363 ? -11.777 -17.182 59.206 1.00 70.25 363 PHE A C 1
ATOM 2878 O O . PHE A 1 363 ? -10.671 -17.015 58.696 1.00 70.25 363 PHE A O 1
ATOM 2885 N N . LEU A 1 364 ? -12.149 -18.372 59.691 1.00 71.06 364 LEU A N 1
ATOM 2886 C CA . LEU A 1 364 ? -11.317 -19.578 59.624 1.00 71.06 364 LEU A CA 1
ATOM 2887 C C . LEU A 1 364 ? -11.157 -20.095 58.188 1.00 71.06 364 LEU A C 1
ATOM 2889 O O . LEU A 1 364 ? -10.071 -20.546 57.830 1.00 71.06 364 LEU A O 1
ATOM 2893 N N . PHE A 1 365 ? -12.194 -19.984 57.353 1.00 65.62 365 PHE A N 1
ATOM 2894 C CA . PHE A 1 365 ? -12.143 -20.328 55.930 1.00 65.62 365 PHE A CA 1
ATOM 2895 C C . PHE A 1 365 ? -11.217 -19.377 55.159 1.00 65.62 365 PHE A C 1
ATOM 2897 O O . PHE A 1 365 ? -10.337 -19.835 54.431 1.00 65.62 365 PHE A O 1
ATOM 2904 N N . LYS A 1 366 ? -11.315 -18.066 55.415 1.00 56.56 366 LYS A N 1
ATOM 2905 C CA . LYS A 1 366 ? -10.419 -17.049 54.839 1.00 56.56 366 LYS A CA 1
ATOM 2906 C C . LYS A 1 366 ? -8.963 -17.221 55.292 1.00 56.56 366 LYS A C 1
ATOM 2908 O O . LYS A 1 366 ? -8.044 -16.900 54.549 1.00 56.56 366 LYS A O 1
ATOM 2913 N N . ARG A 1 367 ? -8.743 -17.762 56.497 1.00 60.62 367 ARG A N 1
ATOM 2914 C CA . ARG A 1 367 ? -7.405 -18.071 57.030 1.00 60.62 367 ARG A CA 1
ATOM 2915 C C . ARG A 1 367 ? -6.798 -19.349 56.434 1.00 60.62 367 ARG A C 1
ATOM 2917 O O . ARG A 1 367 ? -5.582 -19.502 56.480 1.00 60.62 367 ARG A O 1
ATOM 2924 N N . LYS A 1 368 ? -7.622 -20.258 55.894 1.00 59.16 368 LYS A N 1
ATOM 2925 C CA . LYS A 1 368 ? -7.191 -21.518 55.255 1.00 59.16 368 LYS A CA 1
ATOM 2926 C C . LYS A 1 368 ? -7.047 -21.419 53.731 1.00 59.16 368 LYS A C 1
ATOM 2928 O O . LYS A 1 368 ? -6.312 -22.213 53.157 1.00 59.16 368 LYS A O 1
ATOM 2933 N N . HIS A 1 369 ? -7.712 -20.448 53.105 1.00 49.44 369 HIS A N 1
ATOM 2934 C CA . HIS A 1 369 ? -7.637 -20.164 51.672 1.00 49.44 369 HIS A CA 1
ATOM 2935 C C . HIS A 1 369 ? -7.400 -18.662 51.446 1.00 49.44 369 HIS A C 1
ATOM 2937 O O . HIS A 1 369 ? -8.369 -17.915 51.282 1.00 49.44 369 HIS A O 1
ATOM 2943 N N . PRO A 1 370 ? -6.141 -18.186 51.469 1.00 43.25 370 PRO A N 1
ATOM 2944 C CA . PRO A 1 370 ? -5.840 -16.845 50.995 1.00 43.25 370 PRO A CA 1
ATOM 2945 C C . PRO A 1 370 ? -6.164 -16.786 49.498 1.00 43.25 370 PRO A C 1
ATOM 2947 O O . PRO A 1 370 ? -5.626 -17.551 48.703 1.00 43.25 370 PRO A O 1
ATOM 2950 N N . THR A 1 371 ? -7.101 -15.919 49.129 1.00 45.56 371 THR A N 1
ATOM 2951 C CA . THR A 1 371 ? -7.354 -15.527 47.740 1.00 45.56 371 THR A CA 1
ATOM 2952 C C . THR A 1 371 ? -6.041 -15.035 47.135 1.00 45.56 371 THR A C 1
ATOM 2954 O O . THR A 1 371 ? -5.414 -14.155 47.720 1.00 45.56 371 THR A O 1
ATOM 2957 N N . GLU A 1 372 ? -5.627 -15.586 45.993 1.00 47.44 372 GLU A N 1
ATOM 2958 C CA . GLU A 1 372 ? -4.523 -15.031 45.207 1.00 47.44 372 GLU A CA 1
ATOM 2959 C C . GLU A 1 372 ? -4.918 -13.622 44.739 1.00 47.44 372 GLU A C 1
ATOM 2961 O O . GLU A 1 372 ? -5.659 -13.442 43.772 1.00 47.44 372 GLU A O 1
ATOM 2966 N N . GLU A 1 373 ? -4.457 -12.600 45.459 1.00 44.06 373 GLU A N 1
ATOM 2967 C CA . GLU A 1 373 ? -4.346 -11.252 44.916 1.00 44.06 373 GLU A CA 1
ATOM 2968 C C . GLU A 1 373 ? -3.338 -11.325 43.767 1.00 44.06 373 GLU A C 1
ATOM 2970 O O . GLU A 1 373 ? -2.150 -11.550 43.998 1.00 44.06 373 GLU A O 1
ATOM 2975 N N . LYS A 1 374 ? -3.795 -11.148 42.520 1.00 45.28 374 LYS A N 1
ATOM 2976 C CA . LYS A 1 374 ? -2.885 -10.819 41.417 1.00 45.28 374 LYS A CA 1
ATOM 2977 C C . LYS A 1 374 ? -2.129 -9.559 41.831 1.00 45.28 374 LYS A C 1
ATOM 2979 O O . LYS A 1 374 ? -2.713 -8.476 41.863 1.00 45.28 374 LYS A O 1
ATOM 2984 N N . GLN A 1 375 ? -0.859 -9.709 42.196 1.00 46.06 375 GLN A N 1
ATOM 2985 C CA . GLN A 1 375 ? 0.005 -8.578 42.494 1.00 46.06 375 GLN A CA 1
ATOM 2986 C C . GLN A 1 375 ? 0.180 -7.783 41.202 1.00 46.06 375 GLN A C 1
ATOM 2988 O O . GLN A 1 375 ? 0.793 -8.254 40.250 1.00 46.06 375 GLN A O 1
ATOM 2993 N N . VAL A 1 376 ? -0.422 -6.598 41.144 1.00 57.59 376 VAL A N 1
ATOM 2994 C CA . VAL A 1 376 ? -0.175 -5.654 40.057 1.00 57.59 376 VAL A CA 1
ATOM 2995 C C . VAL A 1 376 ? 1.210 -5.067 40.298 1.00 57.59 376 VAL A C 1
ATOM 2997 O O . VAL A 1 376 ? 1.411 -4.324 41.261 1.00 57.59 376 VAL A O 1
ATOM 3000 N N . GLU A 1 377 ? 2.176 -5.434 39.462 1.00 62.91 377 GLU A N 1
ATOM 3001 C CA . GLU A 1 377 ? 3.537 -4.919 39.572 1.00 62.91 377 GLU A CA 1
ATOM 3002 C C . GLU A 1 377 ? 3.615 -3.493 39.005 1.00 62.91 377 GLU A C 1
ATOM 3004 O O . GLU A 1 377 ? 3.300 -3.233 37.840 1.00 62.91 377 GLU A O 1
ATOM 3009 N N . TYR A 1 378 ? 4.047 -2.555 39.850 1.00 76.06 378 TYR A N 1
ATOM 3010 C CA . TYR A 1 378 ? 4.335 -1.175 39.466 1.00 76.06 378 TYR A CA 1
ATOM 3011 C C . TYR A 1 378 ? 5.817 -1.060 39.132 1.00 76.06 378 TYR A C 1
ATOM 3013 O O . TYR A 1 378 ? 6.647 -0.823 40.011 1.00 76.06 378 TYR A O 1
ATOM 3021 N N . PHE A 1 379 ? 6.156 -1.255 37.864 1.00 80.81 379 PHE A N 1
ATOM 3022 C CA . PHE A 1 379 ? 7.524 -1.122 37.384 1.00 80.81 379 PHE A CA 1
ATOM 3023 C C . PHE A 1 379 ? 7.556 -0.432 36.025 1.00 80.81 379 PHE A C 1
ATOM 3025 O O . PHE A 1 379 ? 6.584 -0.449 35.274 1.00 80.81 379 PHE A O 1
ATOM 3032 N N . PHE A 1 380 ? 8.706 0.161 35.722 1.00 84.56 380 PHE A N 1
ATOM 3033 C CA . PHE A 1 380 ? 9.057 0.689 34.412 1.00 84.56 380 PHE A CA 1
ATOM 3034 C C . PHE A 1 380 ? 10.495 0.260 34.125 1.00 84.56 380 PHE A C 1
ATOM 3036 O O . PHE A 1 380 ? 11.370 0.480 34.964 1.00 84.56 380 PHE A O 1
ATOM 3043 N N . ALA A 1 381 ? 10.716 -0.418 33.004 1.00 83.31 381 ALA A N 1
ATOM 3044 C CA . ALA A 1 381 ? 11.987 -1.029 32.610 1.00 83.31 381 ALA A CA 1
ATOM 3045 C C . ALA A 1 381 ? 12.558 -0.446 31.303 1.00 83.31 381 ALA A C 1
ATOM 3047 O O . ALA A 1 381 ? 13.748 -0.622 31.030 1.00 83.31 381 ALA A O 1
ATOM 3048 N N . ASP A 1 382 ? 11.728 0.261 30.534 1.00 87.62 382 ASP A N 1
ATOM 3049 C CA . ASP A 1 382 ? 12.087 0.910 29.272 1.00 87.62 382 ASP A CA 1
ATOM 3050 C C . ASP A 1 382 ? 12.676 2.322 29.474 1.00 87.62 382 ASP A C 1
ATOM 3052 O O . ASP A 1 382 ? 13.022 2.721 30.588 1.00 87.62 382 ASP A O 1
ATOM 3056 N N . ALA A 1 383 ? 12.869 3.078 28.393 1.00 87.19 383 ALA A N 1
ATOM 3057 C CA . ALA A 1 383 ? 13.322 4.467 28.450 1.00 87.19 383 ALA A CA 1
ATOM 3058 C C . ALA A 1 383 ? 12.225 5.416 27.953 1.00 87.19 383 ALA A C 1
ATOM 3060 O O . ALA A 1 383 ? 11.461 5.067 27.055 1.00 87.19 383 ALA A O 1
ATOM 3061 N N . LEU A 1 384 ? 12.147 6.613 28.532 1.00 90.94 384 LEU A N 1
ATOM 3062 C CA . LEU A 1 384 ? 11.376 7.717 27.962 1.00 90.94 384 LEU A CA 1
ATOM 3063 C C . LEU A 1 384 ? 12.288 8.482 27.001 1.00 90.94 384 LEU A C 1
ATOM 3065 O O . LEU A 1 384 ? 13.421 8.797 27.354 1.00 90.94 384 LEU A O 1
ATOM 3069 N N . GLU A 1 385 ? 11.801 8.780 25.810 1.00 89.50 385 GLU A N 1
ATOM 3070 C CA . GLU A 1 385 ? 12.499 9.559 24.795 1.00 89.50 385 GLU A CA 1
ATOM 3071 C C . GLU A 1 385 ? 11.717 10.839 24.493 1.00 89.50 385 GLU A C 1
ATOM 3073 O O . GLU A 1 385 ? 10.485 10.819 24.495 1.00 89.50 385 GLU A O 1
ATOM 3078 N N . GLY A 1 386 ? 12.427 11.947 24.279 1.00 90.00 386 GLY A N 1
ATOM 3079 C CA . GLY A 1 386 ? 11.861 13.247 23.935 1.00 90.00 386 GLY A CA 1
ATOM 3080 C C . GLY A 1 386 ? 12.527 13.847 22.699 1.00 90.00 386 GLY A C 1
ATOM 3081 O O . GLY A 1 386 ? 13.725 14.130 22.727 1.00 90.00 386 GLY A O 1
ATOM 3082 N N . CYS A 1 387 ? 11.747 14.071 21.643 1.00 85.56 387 CYS A N 1
ATOM 3083 C CA . CYS A 1 387 ? 12.171 14.755 20.419 1.00 85.56 387 CYS A CA 1
ATOM 3084 C C . CYS A 1 387 ? 11.584 16.164 20.373 1.00 85.56 387 CYS A C 1
ATOM 3086 O O . CYS A 1 387 ? 10.366 16.324 20.411 1.00 85.56 387 CYS A O 1
ATOM 3088 N N . PHE A 1 388 ? 12.426 17.185 20.244 1.00 85.56 388 PHE A N 1
ATOM 3089 C CA . PHE A 1 388 ? 11.957 18.551 20.028 1.00 85.56 388 PHE A CA 1
ATOM 3090 C C . PHE A 1 388 ? 11.587 18.737 18.557 1.00 85.56 388 PHE A C 1
ATOM 3092 O O . PHE A 1 388 ? 12.427 18.572 17.679 1.00 85.56 388 PHE A O 1
ATOM 3099 N N . THR A 1 389 ? 10.325 19.057 18.279 1.00 77.38 389 THR A N 1
ATOM 3100 C CA . THR A 1 389 ? 9.832 19.271 16.903 1.00 77.38 389 THR A CA 1
ATOM 3101 C C . THR A 1 389 ? 9.945 20.726 16.470 1.00 77.38 389 THR A C 1
ATOM 3103 O O . THR A 1 389 ? 9.950 21.030 15.280 1.00 77.38 389 THR A O 1
ATOM 3106 N N . LYS A 1 390 ? 10.035 21.628 17.446 1.00 71.12 390 LYS A N 1
ATOM 3107 C CA . LYS A 1 390 ? 10.284 23.049 17.257 1.00 71.12 390 LYS A CA 1
ATOM 3108 C C . LYS A 1 390 ? 11.310 23.467 18.298 1.00 71.12 390 LYS A C 1
ATOM 3110 O O . LYS A 1 390 ? 11.047 23.311 19.487 1.00 71.12 390 LYS A O 1
ATOM 3115 N N . ALA A 1 391 ? 12.468 23.930 17.838 1.00 64.50 391 ALA A N 1
ATOM 3116 C CA . ALA A 1 391 ? 13.623 24.254 18.666 1.00 64.50 391 ALA A CA 1
ATOM 3117 C C . ALA A 1 391 ? 13.883 25.766 18.745 1.00 64.50 391 ALA A C 1
ATOM 3119 O O . ALA A 1 391 ? 13.328 26.550 17.969 1.00 64.50 391 ALA A O 1
ATOM 3120 N N . PHE A 1 392 ? 14.735 26.170 19.688 1.00 62.41 392 PHE A N 1
ATOM 3121 C CA . PHE A 1 392 ? 15.202 27.551 19.813 1.00 62.41 392 PHE A CA 1
ATOM 3122 C C . PHE A 1 392 ? 16.108 27.921 18.636 1.00 62.41 392 PHE A C 1
ATOM 3124 O O . PHE A 1 392 ? 16.935 27.113 18.228 1.00 62.41 392 PHE A O 1
ATOM 3131 N N . ASP A 1 393 ? 15.962 29.134 18.102 1.00 61.44 393 ASP A N 1
ATOM 3132 C CA . ASP A 1 393 ? 16.887 29.735 17.126 1.00 61.44 393 ASP A CA 1
ATOM 3133 C C . ASP A 1 393 ? 17.217 28.882 15.875 1.00 61.44 393 ASP A C 1
ATOM 3135 O O . ASP A 1 393 ? 18.210 29.136 15.202 1.00 61.44 393 ASP A O 1
ATOM 3139 N N . GLN A 1 394 ? 16.352 27.921 15.514 1.00 54.44 394 GLN A N 1
ATOM 3140 C CA . GLN A 1 394 ? 16.554 26.956 14.413 1.00 54.44 394 GLN A CA 1
ATOM 3141 C C . GLN A 1 394 ? 17.748 25.997 14.597 1.00 54.44 394 GLN A C 1
ATOM 3143 O O . GLN A 1 394 ? 18.155 25.352 13.631 1.00 54.44 394 GLN A O 1
ATOM 3148 N N . GLU A 1 395 ? 18.292 25.867 15.809 1.00 60.03 395 GLU A N 1
ATOM 3149 C CA . GLU A 1 395 ? 19.308 24.856 16.116 1.00 60.03 395 GLU A CA 1
ATOM 3150 C C . GLU A 1 395 ? 18.651 23.528 16.512 1.00 60.03 395 GLU A C 1
ATOM 3152 O O . GLU A 1 395 ? 17.741 23.490 17.340 1.00 60.03 395 GLU A O 1
ATOM 3157 N N . ASP A 1 396 ? 19.112 22.423 15.925 1.00 66.56 396 ASP A N 1
ATOM 3158 C CA . ASP A 1 396 ? 18.591 21.088 16.224 1.00 66.56 396 ASP A CA 1
ATOM 3159 C C . ASP A 1 396 ? 18.936 20.680 17.667 1.00 66.56 396 ASP A C 1
ATOM 3161 O O . ASP A 1 396 ? 20.091 20.397 17.994 1.00 66.56 396 ASP A O 1
ATOM 3165 N N . ILE A 1 397 ? 17.926 20.606 18.542 1.00 76.12 397 ILE A N 1
ATOM 3166 C CA . ILE A 1 397 ? 18.095 20.059 19.895 1.00 76.12 397 ILE A CA 1
ATOM 3167 C C . ILE A 1 397 ? 18.190 18.530 19.780 1.00 76.12 397 ILE A C 1
ATOM 3169 O O . ILE A 1 397 ? 17.263 17.900 19.258 1.00 76.12 397 ILE A O 1
ATOM 3173 N N . PRO A 1 398 ? 19.264 17.897 20.285 1.00 76.31 398 PRO A N 1
ATOM 3174 C CA . PRO A 1 398 ? 19.424 16.455 20.189 1.00 76.31 398 PRO A CA 1
ATOM 3175 C C . PRO A 1 398 ? 18.321 15.712 20.950 1.00 76.31 398 PRO A C 1
ATOM 3177 O O . PRO A 1 398 ? 17.823 16.167 21.985 1.00 76.31 398 PRO A O 1
ATOM 3180 N N . ILE A 1 399 ? 17.980 14.524 20.446 1.00 83.31 399 ILE A N 1
ATOM 3181 C CA . ILE A 1 399 ? 16.997 13.625 21.059 1.00 83.31 399 ILE A CA 1
ATOM 3182 C C . ILE A 1 399 ? 17.395 13.334 22.508 1.00 83.31 399 ILE A C 1
ATOM 3184 O O . ILE A 1 399 ? 18.501 12.867 22.790 1.00 83.31 399 ILE A O 1
ATOM 3188 N N . GLN A 1 400 ? 16.468 13.574 23.432 1.00 87.19 400 GLN A N 1
ATOM 3189 C CA . GLN A 1 400 ? 16.682 13.355 24.856 1.00 87.19 400 GLN A CA 1
ATOM 3190 C C . GLN A 1 400 ? 16.265 11.936 25.245 1.00 87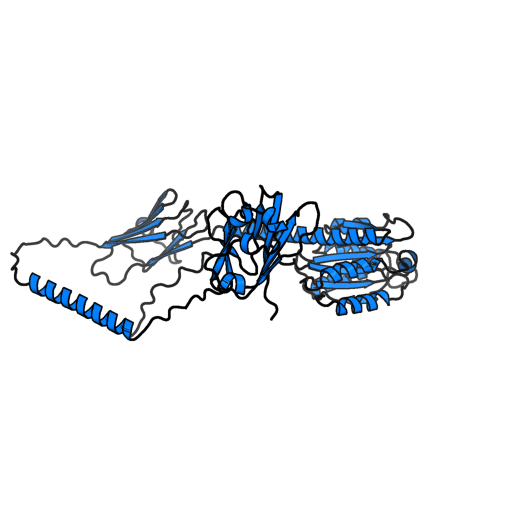.19 400 GLN A C 1
ATOM 3192 O O . GLN A 1 400 ? 15.177 11.487 24.890 1.00 87.19 400 GLN A O 1
ATOM 3197 N N . ASN A 1 401 ? 17.107 11.225 26.001 1.00 88.62 401 ASN A N 1
ATOM 3198 C CA . ASN A 1 401 ? 16.847 9.841 26.408 1.00 88.62 401 ASN A CA 1
ATOM 3199 C C . ASN A 1 401 ? 16.960 9.668 27.928 1.00 88.62 401 ASN A C 1
ATOM 3201 O O . ASN A 1 401 ? 18.017 9.901 28.517 1.00 88.62 401 ASN A O 1
ATOM 3205 N N . TRP A 1 402 ? 15.886 9.198 28.561 1.00 90.88 402 TRP A N 1
ATOM 3206 C CA . TRP A 1 402 ? 15.779 9.042 30.010 1.00 90.88 402 TRP A CA 1
ATOM 3207 C C . TRP A 1 402 ? 15.524 7.578 30.394 1.00 90.88 402 TRP A C 1
ATOM 3209 O O . TRP A 1 402 ? 14.400 7.083 30.263 1.00 90.88 402 TRP A O 1
ATOM 3219 N N . PRO A 1 403 ? 16.542 6.850 30.888 1.00 88.50 403 PRO A N 1
ATOM 3220 C CA . PRO A 1 403 ? 16.391 5.454 31.295 1.00 88.50 403 PRO A CA 1
ATOM 3221 C C . PRO A 1 403 ? 15.463 5.254 32.509 1.00 88.50 403 PRO A C 1
ATOM 3223 O O . PRO A 1 403 ? 15.363 6.098 33.401 1.00 88.50 403 PRO A O 1
ATOM 3226 N N . ALA A 1 404 ? 14.845 4.068 32.592 1.00 86.62 404 ALA A N 1
ATOM 3227 C CA . ALA A 1 404 ? 13.926 3.654 33.661 1.00 86.62 404 ALA A CA 1
ATOM 3228 C C . ALA A 1 404 ? 14.385 3.954 35.098 1.00 86.62 404 ALA A C 1
ATOM 3230 O O . ALA A 1 404 ? 13.573 4.297 35.960 1.00 86.62 404 ALA A O 1
ATOM 3231 N N . ASN A 1 405 ? 15.682 3.820 35.378 1.00 82.94 405 ASN A N 1
ATOM 3232 C CA . ASN A 1 405 ? 16.248 4.005 36.717 1.00 82.94 405 ASN A CA 1
ATOM 3233 C C . ASN A 1 405 ? 16.031 5.420 37.286 1.00 82.94 405 ASN A C 1
ATOM 3235 O O . ASN A 1 405 ? 16.025 5.576 38.509 1.00 82.94 405 ASN A O 1
ATOM 3239 N N . ILE A 1 406 ? 15.830 6.432 36.436 1.00 84.88 406 ILE A N 1
ATOM 3240 C CA . ILE A 1 406 ? 15.522 7.805 36.855 1.00 84.88 406 ILE A CA 1
ATOM 3241 C C . ILE A 1 406 ? 14.135 7.859 37.509 1.00 84.88 406 ILE A C 1
ATOM 3243 O O . ILE A 1 406 ? 13.966 8.468 38.565 1.00 84.88 406 ILE A O 1
ATOM 3247 N N . PHE A 1 407 ? 13.161 7.144 36.941 1.00 85.81 407 PHE A N 1
ATOM 3248 C CA . PHE A 1 407 ? 11.774 7.120 37.412 1.00 85.81 407 PHE A CA 1
ATOM 3249 C C . PHE A 1 407 ? 11.571 6.230 38.644 1.00 85.81 407 PHE A C 1
ATOM 3251 O O . PHE A 1 407 ? 10.688 6.491 39.454 1.00 85.81 407 PHE A O 1
ATOM 3258 N N . GLN A 1 408 ? 12.398 5.198 38.826 1.00 74.25 408 GLN A N 1
ATOM 3259 C CA . GLN A 1 408 ? 12.274 4.262 39.953 1.00 74.25 408 GLN A CA 1
ATOM 3260 C C . GLN A 1 408 ? 12.713 4.854 41.304 1.00 74.25 408 GLN A C 1
ATOM 3262 O O . GLN A 1 408 ? 12.327 4.352 42.358 1.00 74.25 408 GLN A O 1
ATOM 3267 N N . ARG A 1 409 ? 13.533 5.913 41.299 1.00 68.19 409 ARG A N 1
ATOM 3268 C CA . ARG A 1 409 ? 14.120 6.496 42.521 1.00 68.19 409 ARG A CA 1
ATOM 3269 C C . ARG A 1 409 ? 13.202 7.479 43.241 1.00 68.19 409 ARG A C 1
ATOM 3271 O O . ARG A 1 409 ? 13.425 7.765 44.416 1.00 68.19 409 ARG A O 1
ATOM 3278 N N . GLN A 1 410 ? 12.204 8.024 42.553 1.00 70.81 410 GLN A N 1
ATOM 3279 C CA . GLN A 1 410 ? 11.367 9.104 43.065 1.00 70.81 410 GLN A CA 1
ATOM 3280 C C . GLN A 1 410 ? 9.889 8.782 42.865 1.00 70.81 410 GLN A C 1
ATOM 3282 O O . GLN A 1 410 ? 9.490 8.203 41.862 1.00 70.81 410 GLN A O 1
ATOM 3287 N N . LYS A 1 411 ? 9.043 9.204 43.814 1.00 79.62 411 LYS A N 1
ATOM 3288 C CA . LYS A 1 411 ? 7.586 9.033 43.688 1.00 79.62 411 LYS A CA 1
ATOM 3289 C C . LYS A 1 411 ? 7.007 9.815 42.511 1.00 79.62 411 LYS A C 1
ATOM 3291 O O . LYS A 1 411 ? 5.924 9.485 42.045 1.00 79.62 411 LYS A O 1
ATOM 3296 N N . THR A 1 412 ? 7.652 10.903 42.095 1.00 88.94 412 THR A N 1
ATOM 3297 C CA . THR A 1 412 ? 7.254 11.748 40.963 1.00 88.94 412 THR A CA 1
ATOM 3298 C C . THR A 1 412 ? 8.483 12.487 40.454 1.00 88.94 412 THR A C 1
ATOM 3300 O O . THR A 1 412 ? 9.216 13.028 41.276 1.00 88.94 412 THR A O 1
ATOM 3303 N N . VAL A 1 413 ? 8.675 12.528 39.137 1.00 92.38 413 VAL A N 1
ATOM 3304 C CA . VAL A 1 413 ? 9.768 13.246 38.456 1.00 92.38 413 VAL A CA 1
ATOM 3305 C C . VAL A 1 413 ? 9.147 14.277 37.516 1.00 92.38 413 VAL A C 1
ATOM 3307 O O . VAL A 1 413 ? 8.137 13.966 36.886 1.00 92.38 413 VAL A O 1
ATOM 3310 N N . THR A 1 414 ? 9.674 15.498 37.421 1.00 94.44 414 THR A N 1
ATOM 3311 C CA . THR A 1 414 ? 9.170 16.483 36.443 1.00 94.44 414 THR A CA 1
ATOM 3312 C C . THR A 1 414 ? 9.988 16.473 35.157 1.00 94.44 414 THR A C 1
ATOM 3314 O O . THR A 1 414 ? 11.146 16.069 35.180 1.00 94.44 414 THR A O 1
ATOM 3317 N N . LEU A 1 415 ? 9.426 16.942 34.035 1.00 93.69 415 LEU A N 1
ATOM 3318 C CA . LEU A 1 415 ? 10.204 17.080 32.793 1.00 93.69 415 LEU A CA 1
ATOM 3319 C C . LEU A 1 415 ? 11.411 18.012 32.996 1.00 93.69 415 LEU A C 1
ATOM 3321 O O . LEU A 1 415 ? 12.497 17.728 32.510 1.00 93.69 415 LEU A O 1
ATOM 3325 N N . TYR A 1 416 ? 11.256 19.055 33.812 1.00 92.38 416 TYR A N 1
ATOM 3326 C CA . TYR A 1 416 ? 12.350 19.954 34.198 1.00 92.38 416 TYR A CA 1
ATOM 3327 C C . TYR A 1 416 ? 13.515 19.258 34.922 1.00 92.38 416 TYR A C 1
ATOM 3329 O O . TYR A 1 416 ? 14.648 19.736 34.867 1.00 92.38 416 TYR A O 1
ATOM 3337 N N . ASP A 1 417 ? 13.244 18.161 35.638 1.00 90.00 417 ASP A N 1
ATOM 3338 C CA . ASP A 1 417 ? 14.271 17.364 36.321 1.00 90.00 417 ASP A CA 1
ATOM 3339 C C . ASP A 1 417 ? 14.960 16.373 35.372 1.00 90.00 417 ASP A C 1
ATOM 3341 O O . ASP A 1 417 ? 16.057 15.903 35.666 1.00 90.00 417 ASP A O 1
ATOM 3345 N N . LEU A 1 418 ? 14.301 16.038 34.259 1.00 91.06 418 LEU A N 1
ATOM 3346 C CA . LEU A 1 418 ? 14.820 15.146 33.225 1.00 91.06 418 LEU A CA 1
ATOM 3347 C C . LEU A 1 418 ? 15.774 15.877 32.268 1.00 91.06 418 LEU A C 1
ATOM 3349 O O . LEU A 1 418 ? 16.734 15.284 31.784 1.00 91.06 418 LEU A O 1
ATOM 3353 N N . LEU A 1 419 ? 15.538 17.160 32.005 1.00 87.94 419 LEU A N 1
ATOM 3354 C CA . LEU A 1 419 ? 16.413 17.985 31.171 1.00 87.94 419 LEU A CA 1
ATOM 3355 C C . LEU A 1 419 ? 17.750 18.218 31.895 1.00 87.94 419 LEU A C 1
ATOM 3357 O O . LEU A 1 419 ? 17.786 18.887 32.925 1.00 87.94 419 LEU A O 1
ATOM 3361 N N . TYR A 1 420 ? 18.841 17.644 31.380 1.00 76.19 420 TYR A N 1
ATOM 3362 C CA . TYR A 1 420 ? 20.169 17.734 32.005 1.00 76.19 420 TYR A CA 1
ATOM 3363 C C . TYR A 1 420 ? 20.930 19.007 31.632 1.00 76.19 420 TYR A C 1
ATOM 3365 O O . TYR A 1 420 ? 21.746 19.485 32.419 1.00 76.19 420 TYR A O 1
ATOM 3373 N N . GLU A 1 421 ? 20.665 19.551 30.449 1.00 81.81 421 GLU A N 1
ATOM 3374 C CA . GLU A 1 421 ? 21.336 20.740 29.934 1.00 81.81 421 GLU A CA 1
ATOM 3375 C C . GLU A 1 421 ? 20.727 22.000 30.556 1.00 81.81 421 GLU A C 1
ATOM 3377 O O . GLU A 1 421 ? 19.524 22.248 30.437 1.00 81.81 421 GLU A O 1
ATOM 3382 N N . GLU A 1 422 ? 21.552 22.795 31.247 1.00 79.88 422 GLU A N 1
ATOM 3383 C CA . GLU A 1 422 ? 21.094 24.017 31.924 1.00 79.88 422 GLU A CA 1
ATOM 3384 C C . GLU A 1 422 ? 20.462 25.008 30.943 1.00 79.88 422 GLU A C 1
ATOM 3386 O O . GLU A 1 422 ? 19.423 25.586 31.258 1.00 79.88 422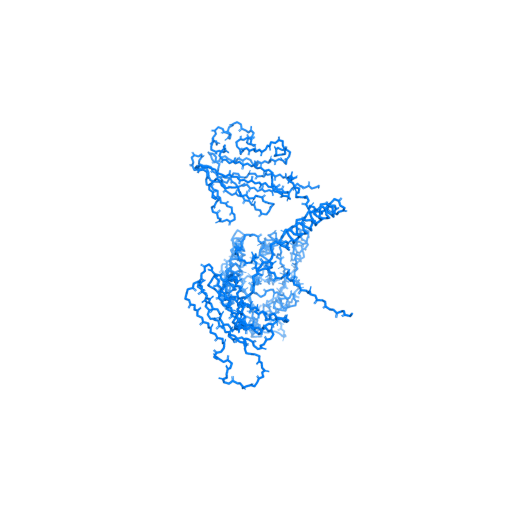 GLU A O 1
ATOM 3391 N N . GLU A 1 423 ? 21.004 25.114 29.729 1.00 79.69 423 GLU A N 1
ATOM 3392 C CA . GLU A 1 423 ? 20.475 25.992 28.686 1.00 79.69 423 GLU A CA 1
ATOM 3393 C C . GLU A 1 423 ? 19.028 25.643 28.297 1.00 79.69 423 GLU A C 1
ATOM 3395 O O . GLU A 1 423 ? 18.174 26.527 28.209 1.00 79.69 423 GLU A O 1
ATOM 3400 N N . ILE A 1 424 ? 18.710 24.353 28.132 1.00 80.12 424 ILE A N 1
ATOM 3401 C CA . ILE A 1 424 ? 17.346 23.913 27.803 1.00 80.12 424 ILE A CA 1
ATOM 3402 C C . ILE A 1 424 ? 16.406 24.161 28.992 1.00 80.12 424 ILE A C 1
ATOM 3404 O O . ILE A 1 424 ? 15.263 24.586 28.813 1.00 80.12 424 ILE A O 1
ATOM 3408 N N . ARG A 1 425 ? 16.875 23.943 30.228 1.00 85.81 425 ARG A N 1
ATOM 3409 C CA . ARG A 1 425 ? 16.067 24.164 31.441 1.00 85.81 425 ARG A CA 1
ATOM 3410 C C . ARG A 1 425 ? 15.692 25.625 31.637 1.00 85.81 425 ARG A C 1
ATOM 3412 O O . ARG A 1 425 ? 14.550 25.900 32.006 1.00 85.81 425 ARG A O 1
ATOM 3419 N N . GLU A 1 426 ? 16.631 26.543 31.427 1.00 84.06 426 GLU A N 1
ATOM 3420 C CA . GLU A 1 426 ? 16.385 27.982 31.575 1.00 84.06 426 GLU A CA 1
ATOM 3421 C C . GLU A 1 426 ? 15.324 28.475 30.595 1.00 84.06 426 GLU A C 1
ATOM 3423 O O . GLU A 1 426 ? 14.471 29.284 30.965 1.00 84.06 426 GLU A O 1
ATOM 3428 N N . LYS A 1 427 ? 15.333 27.929 29.378 1.00 82.56 427 LYS A N 1
ATOM 3429 C CA . LYS A 1 427 ? 14.374 28.279 28.335 1.00 82.56 427 LYS A CA 1
ATOM 3430 C C . LYS A 1 427 ? 13.039 27.515 28.435 1.00 82.56 427 LYS A C 1
ATOM 3432 O O . LYS A 1 427 ? 12.085 27.900 27.773 1.00 82.56 427 LYS A O 1
ATOM 3437 N N . MET A 1 428 ? 12.936 26.480 29.281 1.00 87.12 428 MET A N 1
ATOM 3438 C CA . MET A 1 428 ? 11.707 25.696 29.520 1.00 87.12 428 MET A CA 1
ATOM 3439 C C . MET A 1 428 ? 11.227 25.711 30.983 1.00 87.12 428 MET A C 1
ATOM 3441 O O . MET A 1 428 ? 11.083 24.646 31.606 1.00 87.12 428 MET A O 1
ATOM 3445 N N . PRO A 1 429 ? 10.943 26.872 31.595 1.00 88.25 429 PRO A N 1
ATOM 3446 C CA . PRO A 1 429 ? 10.485 26.929 32.983 1.00 88.25 429 PRO A CA 1
ATOM 3447 C C . PRO A 1 429 ? 9.163 26.176 33.213 1.00 88.25 429 PRO A C 1
ATOM 3449 O O . PRO A 1 429 ? 8.948 25.623 34.303 1.00 88.25 429 PRO A O 1
ATOM 3452 N N . ASP A 1 430 ? 8.298 26.094 32.196 1.00 92.06 430 ASP A N 1
ATOM 3453 C CA . ASP A 1 430 ? 7.001 25.426 32.285 1.00 92.06 430 ASP A CA 1
ATOM 3454 C C . ASP A 1 430 ? 7.086 23.896 32.232 1.00 92.06 430 ASP A C 1
ATOM 3456 O O . ASP A 1 430 ? 6.132 23.219 32.631 1.00 92.06 430 ASP A O 1
ATOM 3460 N N . SER A 1 431 ? 8.244 23.323 31.890 1.00 91.50 431 SER A N 1
ATOM 3461 C CA . SER A 1 431 ? 8.490 21.873 31.988 1.00 91.50 431 SER A CA 1
ATOM 3462 C C . SER A 1 431 ? 8.319 21.325 33.418 1.00 91.50 431 SER A C 1
ATOM 3464 O O . SER A 1 431 ? 7.990 20.151 33.601 1.00 91.50 431 SER A O 1
ATOM 3466 N N . LYS A 1 432 ? 8.381 22.175 34.457 1.00 93.12 432 LYS A N 1
ATOM 3467 C CA . LYS A 1 432 ? 8.042 21.814 35.855 1.00 93.12 432 LYS A CA 1
ATOM 3468 C C . LYS A 1 432 ? 6.578 21.398 36.032 1.00 93.12 432 LYS A C 1
ATOM 3470 O O . LYS A 1 432 ? 6.223 20.723 37.003 1.00 93.12 432 LYS A O 1
ATOM 3475 N N . LYS A 1 433 ? 5.702 21.833 35.121 1.00 94.38 433 LYS A N 1
ATOM 3476 C CA . LYS A 1 433 ? 4.260 21.554 35.145 1.00 94.38 433 LYS A CA 1
ATOM 3477 C C . LYS A 1 433 ? 3.913 20.191 34.537 1.00 94.38 433 LYS A C 1
ATOM 3479 O O . LYS A 1 433 ? 2.756 19.779 34.641 1.00 94.38 433 LYS A O 1
ATOM 3484 N N . VAL A 1 434 ? 4.890 19.490 33.959 1.00 95.56 434 VAL A N 1
ATOM 3485 C CA . VAL A 1 434 ? 4.760 18.129 33.426 1.00 95.56 434 VAL A CA 1
ATOM 3486 C C . VAL A 1 434 ? 5.391 17.156 34.415 1.00 95.56 434 VAL A C 1
ATOM 3488 O O . VAL A 1 434 ? 6.564 17.283 34.756 1.00 95.56 434 VAL A O 1
ATOM 3491 N N . GLN A 1 435 ? 4.602 16.209 34.915 1.00 95.56 435 GLN A N 1
ATOM 3492 C CA . GLN A 1 435 ? 5.004 15.269 35.963 1.00 95.56 435 GLN A CA 1
ATOM 3493 C C . GLN A 1 435 ? 4.861 13.825 35.493 1.00 95.56 435 GLN A C 1
ATOM 3495 O O . GLN A 1 435 ? 3.878 13.503 34.832 1.00 95.56 435 GLN A O 1
ATOM 3500 N N . PHE A 1 436 ? 5.775 12.957 35.925 1.00 94.44 436 PHE A N 1
ATOM 3501 C CA . PHE A 1 436 ? 5.817 11.532 35.613 1.00 94.44 436 PHE A CA 1
ATOM 3502 C C . PHE A 1 436 ? 5.825 10.668 36.877 1.00 94.44 436 PHE A C 1
ATOM 3504 O O . PHE A 1 436 ? 6.447 11.027 37.879 1.00 94.44 436 PHE A O 1
ATOM 3511 N N . GLN A 1 437 ? 5.163 9.512 36.823 1.00 91.62 437 GLN A N 1
ATOM 3512 C CA . GLN A 1 437 ? 5.184 8.467 37.852 1.00 91.62 437 GLN A CA 1
ATOM 3513 C C . GLN A 1 437 ? 5.257 7.082 37.209 1.00 91.62 437 GLN A C 1
ATOM 3515 O O . GLN A 1 437 ? 4.785 6.894 36.093 1.00 91.62 437 GLN A O 1
ATOM 3520 N N . VAL A 1 438 ? 5.785 6.091 37.925 1.00 88.50 438 VAL A N 1
ATOM 3521 C CA . VAL A 1 438 ? 5.745 4.696 37.465 1.00 88.50 438 VAL A CA 1
ATOM 3522 C C . VAL A 1 438 ? 4.301 4.181 37.495 1.00 88.50 438 VAL A C 1
ATOM 3524 O O . VAL A 1 438 ? 3.598 4.300 38.503 1.00 88.50 438 VAL A O 1
ATOM 3527 N N . GLY A 1 439 ? 3.846 3.658 36.358 1.00 83.06 439 GLY A N 1
ATOM 3528 C CA . GLY A 1 439 ? 2.535 3.047 36.179 1.00 83.06 439 GLY A CA 1
ATOM 3529 C C . GLY A 1 439 ? 2.539 1.542 36.450 1.00 83.06 439 GLY A C 1
ATOM 3530 O O . GLY A 1 439 ? 3.460 1.000 37.055 1.00 83.06 439 GLY A O 1
ATOM 3531 N N . VAL A 1 440 ? 1.469 0.872 36.027 1.00 80.50 440 VAL A N 1
ATOM 3532 C CA . VAL A 1 440 ? 1.334 -0.592 36.111 1.00 80.50 440 VAL A CA 1
ATOM 3533 C C . VAL A 1 440 ? 1.932 -1.227 34.857 1.00 80.50 440 VAL A C 1
ATOM 3535 O O . VAL A 1 440 ? 1.841 -0.624 33.790 1.00 80.50 440 VAL A O 1
ATOM 3538 N N . G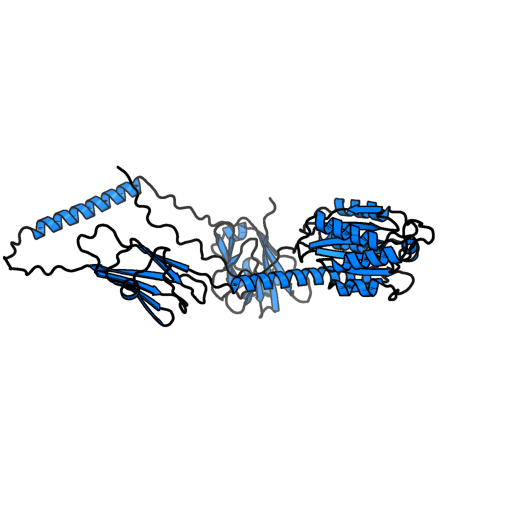LU A 1 441 ? 2.523 -2.417 34.968 1.00 80.44 441 GLU A N 1
ATOM 3539 C CA . GLU A 1 441 ? 2.924 -3.230 33.803 1.00 80.44 441 GLU A CA 1
ATOM 3540 C C . GLU A 1 441 ? 3.802 -2.484 32.768 1.00 80.44 441 GLU A C 1
ATOM 3542 O O . GLU A 1 441 ? 3.466 -2.401 31.588 1.00 80.44 441 GLU A O 1
ATOM 3547 N N . ASN A 1 442 ? 4.952 -1.946 33.194 1.00 84.12 442 ASN A N 1
ATOM 3548 C CA . ASN A 1 442 ? 5.928 -1.274 32.321 1.00 84.12 442 ASN A CA 1
ATOM 3549 C C . ASN A 1 442 ? 5.408 -0.003 31.616 1.00 84.12 442 ASN A C 1
ATOM 3551 O O . ASN A 1 442 ? 5.661 0.229 30.433 1.00 84.12 442 ASN A O 1
ATOM 3555 N N . THR A 1 443 ? 4.693 0.847 32.353 1.00 87.69 443 THR A N 1
ATOM 3556 C CA . THR A 1 443 ? 4.160 2.123 31.846 1.00 87.69 443 THR A CA 1
ATOM 3557 C C . THR A 1 443 ? 4.633 3.314 32.677 1.00 87.69 443 THR A C 1
ATOM 3559 O O . THR A 1 443 ? 5.053 3.167 33.829 1.00 87.69 443 THR A O 1
ATOM 3562 N N . LEU A 1 444 ? 4.532 4.519 32.112 1.00 89.75 444 LEU A N 1
ATOM 3563 C CA . LEU A 1 444 ? 4.688 5.775 32.847 1.00 89.75 444 LEU A CA 1
ATOM 3564 C C . LEU A 1 444 ? 3.349 6.500 32.899 1.00 89.75 444 LEU A C 1
ATOM 3566 O O . LEU A 1 444 ? 2.642 6.581 31.910 1.00 89.75 444 LEU A O 1
ATOM 3570 N N . LYS A 1 445 ? 2.982 7.071 34.039 1.00 92.75 445 LYS A N 1
ATOM 3571 C CA . LYS A 1 445 ? 1.862 8.008 34.138 1.00 92.75 445 LYS A CA 1
ATOM 3572 C C . LYS A 1 445 ? 2.388 9.420 33.982 1.00 92.75 445 LYS A C 1
ATOM 3574 O O . LYS A 1 445 ? 3.309 9.790 34.700 1.00 92.75 445 LYS A O 1
ATOM 3579 N N . MET A 1 446 ? 1.781 10.211 33.111 1.00 94.25 446 MET A N 1
ATOM 3580 C CA . MET A 1 446 ? 2.096 11.615 32.897 1.00 94.25 446 MET A CA 1
ATOM 3581 C C . MET A 1 446 ? 0.929 12.499 33.337 1.00 94.25 446 MET A C 1
ATOM 3583 O O . MET A 1 446 ? -0.236 12.133 33.205 1.00 94.25 446 MET A O 1
ATOM 3587 N N . ARG A 1 447 ? 1.229 13.682 33.860 1.00 94.69 447 ARG A N 1
ATOM 3588 C CA . ARG A 1 447 ? 0.238 14.705 34.189 1.00 94.69 447 ARG A CA 1
ATOM 3589 C C . ARG A 1 447 ? 0.761 16.074 33.800 1.00 94.69 447 ARG A C 1
ATOM 3591 O O . ARG A 1 447 ? 1.837 16.466 34.244 1.00 94.69 447 ARG A O 1
ATOM 3598 N N . ILE A 1 448 ? -0.051 16.824 33.066 1.00 94.62 448 ILE A N 1
ATOM 3599 C CA . ILE A 1 448 ? 0.236 18.212 32.691 1.00 94.62 448 ILE A CA 1
ATOM 3600 C C . ILE A 1 448 ? -0.608 19.189 33.518 1.00 94.62 448 ILE A C 1
ATOM 3602 O O . ILE A 1 448 ? -1.726 18.873 33.942 1.00 94.62 448 ILE A O 1
ATOM 3606 N N . ARG A 1 449 ? -0.079 20.384 33.786 1.00 91.25 449 ARG A N 1
ATOM 3607 C CA . ARG A 1 449 ? -0.773 21.467 34.502 1.00 91.25 449 ARG A CA 1
ATOM 3608 C C . ARG A 1 449 ? -0.519 22.821 33.833 1.00 91.25 449 ARG A C 1
ATOM 3610 O O . ARG A 1 449 ? 0.443 22.997 33.096 1.00 91.25 449 ARG A O 1
ATOM 3617 N N . GLY A 1 450 ? -1.363 23.799 34.158 1.00 88.88 450 GLY A N 1
ATOM 3618 C CA . GLY A 1 450 ? -1.198 25.185 33.718 1.00 88.88 450 GLY A CA 1
ATOM 3619 C C . GLY A 1 450 ? -1.250 25.351 32.196 1.00 88.88 450 GLY A C 1
ATOM 3620 O O . GLY A 1 450 ? -2.089 24.754 31.520 1.00 88.88 450 GLY A O 1
ATOM 3621 N N . SER A 1 451 ? -0.344 26.178 31.683 1.00 86.31 451 SER A N 1
ATOM 3622 C CA . SER A 1 451 ? -0.223 26.611 30.284 1.00 86.31 451 SER A CA 1
ATOM 3623 C C . SER A 1 451 ? 0.262 25.533 29.311 1.00 86.31 451 SER A C 1
ATOM 3625 O O . SER A 1 451 ? 0.093 25.719 28.114 1.00 86.31 451 SER A O 1
ATOM 3627 N N . VAL A 1 452 ? 0.811 24.411 29.791 1.00 91.19 452 VAL A N 1
ATOM 3628 C CA . VAL A 1 452 ? 1.332 23.336 28.926 1.00 91.19 452 VAL A CA 1
ATOM 3629 C C . VAL A 1 452 ? 0.185 22.556 28.315 1.00 91.19 452 VAL A C 1
ATOM 3631 O O . VAL A 1 452 ? -0.552 21.894 29.048 1.00 91.19 452 VAL A O 1
ATOM 3634 N N . GLU A 1 453 ? 0.005 22.636 27.005 1.00 91.88 453 GLU A N 1
ATOM 3635 C CA . GLU A 1 453 ? -0.969 21.831 26.266 1.00 91.88 453 GLU A CA 1
ATOM 3636 C C . GLU A 1 453 ? -0.352 20.490 25.898 1.00 91.88 453 GLU A C 1
ATOM 3638 O O . GLU A 1 453 ? 0.845 20.391 25.656 1.00 91.88 453 GLU A O 1
ATOM 3643 N N . GLY A 1 454 ? -1.160 19.438 25.927 1.00 90.38 454 GLY A N 1
ATOM 3644 C CA . GLY A 1 454 ? -0.695 18.105 25.595 1.00 90.38 454 GLY A CA 1
ATOM 3645 C C . GLY A 1 454 ? -1.727 17.406 24.747 1.00 90.38 454 GLY A C 1
ATOM 3646 O O . GLY A 1 454 ? -2.922 17.530 25.000 1.00 90.38 454 GLY A O 1
ATOM 3647 N N . ILE A 1 455 ? -1.255 16.675 23.754 1.00 87.62 455 ILE A N 1
ATOM 3648 C CA . ILE A 1 455 ? -2.060 15.880 22.845 1.00 87.62 455 ILE A CA 1
ATOM 3649 C C . ILE A 1 455 ? -1.532 14.454 22.938 1.00 87.62 455 ILE A C 1
ATOM 3651 O O . ILE A 1 455 ? -0.351 14.197 22.718 1.00 87.62 455 ILE A O 1
ATOM 3655 N N . GLN A 1 456 ? -2.407 13.517 23.276 1.00 86.75 456 GLN A N 1
ATOM 3656 C CA . GLN A 1 456 ? -2.101 12.093 23.274 1.00 86.75 456 GLN A CA 1
ATOM 3657 C C . GLN A 1 456 ? -3.123 11.396 22.384 1.00 86.75 456 GLN A C 1
ATOM 3659 O O . GLN A 1 456 ? -4.326 11.561 22.579 1.00 86.75 456 GLN A O 1
ATOM 3664 N N . GLN A 1 457 ? -2.646 10.642 21.387 1.00 81.56 457 GLN A N 1
ATOM 3665 C CA . GLN A 1 457 ? -3.502 9.933 20.422 1.00 81.56 457 GLN A CA 1
ATOM 3666 C C . GLN A 1 457 ? -4.587 10.842 19.793 1.00 81.56 457 GLN A C 1
ATOM 3668 O O . GLN A 1 457 ? -5.756 10.472 19.698 1.00 81.56 457 GLN A O 1
ATOM 3673 N N . GLY A 1 458 ? -4.218 12.074 19.420 1.00 77.88 458 GLY A N 1
ATOM 3674 C CA . GLY A 1 458 ? -5.127 13.042 18.789 1.00 77.88 458 GLY A CA 1
ATOM 3675 C C . GLY A 1 458 ? -6.160 13.693 19.720 1.00 77.88 458 GLY A C 1
ATOM 3676 O O . GLY A 1 458 ? -6.999 14.455 19.246 1.00 77.88 458 GLY A O 1
ATOM 3677 N N . ARG A 1 459 ? -6.116 13.430 21.034 1.00 83.31 459 ARG A N 1
ATOM 3678 C CA . ARG A 1 459 ? -6.992 14.061 22.034 1.00 83.31 459 ARG A CA 1
ATOM 3679 C C . ARG A 1 459 ? -6.196 14.954 22.972 1.00 83.31 459 ARG A C 1
ATOM 3681 O O . ARG A 1 459 ? -5.093 14.601 23.384 1.00 83.31 459 ARG A O 1
ATOM 3688 N N . GLU A 1 460 ? -6.778 16.091 23.343 1.00 89.19 460 GLU A N 1
ATOM 3689 C CA . GLU A 1 460 ? -6.191 16.964 24.357 1.00 89.19 460 GLU A CA 1
ATOM 3690 C C . GLU A 1 460 ? -6.149 16.241 25.711 1.00 89.19 460 GLU A C 1
ATOM 3692 O O . GLU A 1 460 ? -7.140 15.664 26.166 1.00 89.19 460 GLU A O 1
ATOM 3697 N N . ILE A 1 461 ? -4.991 16.272 26.362 1.00 89.94 461 ILE A N 1
ATOM 3698 C CA . ILE A 1 461 ? -4.770 15.725 27.695 1.00 89.94 461 ILE A CA 1
ATOM 3699 C C . ILE A 1 461 ? -5.414 16.685 28.706 1.00 89.94 461 ILE A C 1
ATOM 3701 O O . ILE A 1 461 ? -4.960 17.827 28.844 1.00 89.94 461 ILE A O 1
ATOM 3705 N N . PRO A 1 462 ? -6.431 16.254 29.474 1.00 88.19 462 PRO A N 1
ATOM 3706 C CA . PRO A 1 462 ? -7.073 17.125 30.446 1.00 88.19 462 PRO A CA 1
ATOM 3707 C C . PRO A 1 462 ? -6.088 17.583 31.525 1.00 88.19 462 PRO A C 1
ATOM 3709 O O . PRO A 1 462 ? -5.361 16.787 32.130 1.00 88.19 462 PRO A O 1
ATOM 3712 N N . LYS A 1 463 ? -6.094 18.885 31.818 1.00 90.94 463 LYS A N 1
ATOM 3713 C CA . LYS A 1 463 ? -5.199 19.470 32.821 1.00 90.94 463 LYS A CA 1
ATOM 3714 C C . LYS A 1 463 ? -5.444 18.830 34.186 1.00 90.94 463 LYS A C 1
ATOM 3716 O O . LYS A 1 463 ? -6.564 18.762 34.684 1.00 90.94 463 LYS A O 1
ATOM 3721 N N . GLY A 1 464 ? -4.369 18.412 34.840 1.00 88.62 464 GLY A N 1
ATOM 3722 C CA . GLY A 1 464 ? -4.420 17.875 36.193 1.00 88.62 464 GLY A CA 1
ATOM 3723 C C . GLY A 1 464 ? -4.817 16.400 36.309 1.00 88.62 464 GLY A C 1
ATOM 3724 O O . GLY A 1 464 ? -4.791 15.891 37.433 1.00 88.62 464 GLY A O 1
ATOM 3725 N N . VAL A 1 465 ? -5.117 15.723 35.200 1.00 89.50 465 VAL A N 1
ATOM 3726 C CA . VAL A 1 465 ? -5.435 14.289 35.156 1.00 89.50 465 VAL A CA 1
ATOM 3727 C C . VAL A 1 465 ? -4.167 13.485 34.852 1.00 89.50 465 VAL A C 1
ATOM 3729 O O . VAL A 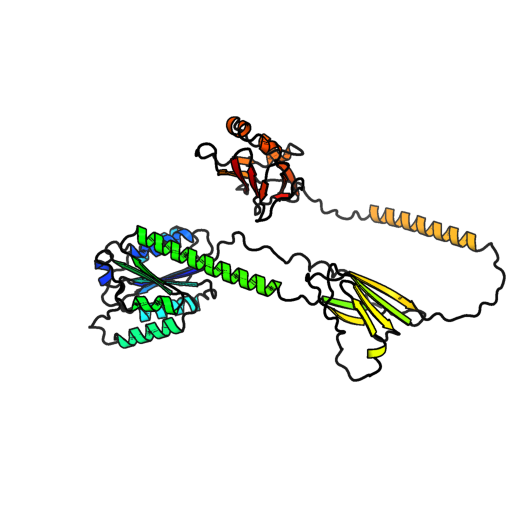1 465 ? -3.306 13.935 34.100 1.00 89.50 465 VAL A O 1
ATOM 3732 N N . TRP A 1 466 ? -4.028 12.315 35.481 1.00 88.31 466 TRP A N 1
ATOM 3733 C CA . TRP A 1 466 ? -2.967 11.363 35.147 1.00 88.31 466 TRP A CA 1
ATOM 3734 C C . TRP A 1 466 ? -3.385 10.548 33.929 1.00 88.31 466 TRP A C 1
ATOM 3736 O O . TRP A 1 466 ? -4.402 9.859 33.976 1.00 88.31 466 TRP A O 1
ATOM 3746 N N . VAL A 1 467 ? -2.579 10.600 32.879 1.00 89.31 467 VAL A N 1
ATOM 3747 C CA . VAL A 1 467 ? -2.710 9.765 31.685 1.00 89.31 467 VAL A CA 1
ATOM 3748 C C . VAL A 1 467 ? -1.571 8.759 31.628 1.00 89.31 467 VAL A C 1
ATOM 3750 O O . VAL A 1 467 ? -0.510 8.993 32.201 1.00 89.31 467 VAL A O 1
ATOM 3753 N N . THR A 1 468 ? -1.783 7.622 30.979 1.00 90.75 468 THR A N 1
ATOM 3754 C CA . THR A 1 468 ? -0.765 6.573 30.866 1.00 90.75 468 THR A CA 1
ATOM 3755 C C . THR A 1 468 ? -0.031 6.700 29.536 1.00 90.75 468 THR A C 1
ATOM 3757 O O . THR A 1 468 ? -0.658 6.745 28.487 1.00 90.75 468 THR A O 1
ATOM 3760 N N . LEU A 1 469 ? 1.293 6.721 29.588 1.00 86.50 469 LEU A N 1
ATOM 3761 C CA . LEU A 1 469 ? 2.217 6.517 28.483 1.00 86.50 469 LEU A CA 1
ATOM 3762 C C . LEU A 1 469 ? 2.626 5.041 28.471 1.00 86.50 469 LEU A C 1
ATOM 3764 O O . LEU A 1 469 ? 3.106 4.502 29.473 1.00 86.50 469 LEU A O 1
ATOM 3768 N N . SER A 1 470 ? 2.436 4.391 27.330 1.00 84.19 470 SER A N 1
ATOM 3769 C CA . SER A 1 470 ? 2.874 3.019 27.055 1.00 84.19 470 SER A CA 1
ATOM 3770 C C . SER A 1 470 ? 3.757 3.016 25.803 1.00 84.19 470 SER A C 1
ATOM 3772 O O . SER A 1 470 ? 3.812 4.009 25.086 1.00 84.19 470 SER A O 1
ATOM 3774 N N . VAL A 1 471 ? 4.449 1.911 25.508 1.00 74.56 471 VAL A N 1
ATOM 3775 C CA . VAL A 1 471 ? 5.372 1.803 24.353 1.00 74.56 471 VAL A CA 1
ATOM 3776 C C . VAL A 1 471 ? 4.753 2.254 23.021 1.00 74.56 471 VAL A C 1
ATOM 3778 O O . VAL A 1 471 ? 5.450 2.756 22.150 1.00 74.56 471 VAL A O 1
ATOM 3781 N N . ARG A 1 472 ? 3.440 2.078 22.843 1.00 66.00 472 ARG A N 1
ATOM 3782 C CA . ARG A 1 472 ? 2.727 2.439 21.606 1.00 66.00 472 ARG A CA 1
ATOM 3783 C C . ARG A 1 472 ? 2.043 3.808 21.670 1.00 66.00 472 ARG A C 1
ATOM 3785 O O . ARG A 1 472 ? 1.342 4.178 20.736 1.00 66.00 472 ARG A O 1
ATOM 3792 N N . GLN A 1 473 ? 2.183 4.526 22.783 1.00 73.00 473 GLN A N 1
ATOM 3793 C CA . GLN A 1 473 ? 1.450 5.753 23.078 1.00 73.00 473 GLN A CA 1
ATOM 3794 C C . GLN A 1 473 ? 2.429 6.857 23.472 1.00 73.00 473 GLN A C 1
ATOM 3796 O O . GLN A 1 473 ? 2.862 6.931 24.623 1.00 73.00 473 GLN A O 1
ATOM 3801 N N . GLY A 1 474 ? 2.750 7.713 22.503 1.00 80.06 474 GLY A N 1
ATOM 3802 C CA . GLY A 1 474 ? 3.457 8.964 22.749 1.00 80.06 474 GLY A CA 1
ATOM 3803 C C . GLY A 1 474 ? 2.518 10.092 23.179 1.00 80.06 474 GLY A C 1
ATOM 3804 O O . GLY A 1 474 ? 1.292 9.978 23.067 1.00 80.06 474 GLY A O 1
ATOM 3805 N N . ALA A 1 475 ? 3.088 11.179 23.681 1.00 90.00 475 ALA A N 1
ATOM 3806 C CA . ALA A 1 475 ? 2.383 12.412 23.973 1.00 90.00 475 ALA A CA 1
ATOM 3807 C C . ALA A 1 475 ? 3.174 13.606 23.450 1.00 90.00 475 ALA A C 1
ATOM 3809 O O . ALA A 1 475 ? 4.327 13.817 23.816 1.00 90.00 475 ALA A O 1
ATOM 3810 N N . TYR A 1 476 ? 2.497 14.419 22.656 1.00 91.44 476 TYR A N 1
ATOM 3811 C CA . TYR A 1 476 ? 3.029 15.645 22.101 1.00 91.44 476 TYR A CA 1
ATOM 3812 C C . TYR A 1 476 ? 2.643 16.820 22.996 1.00 91.44 476 TYR A C 1
ATOM 3814 O O . TYR A 1 476 ? 1.463 17.013 23.299 1.00 91.44 476 TYR A O 1
ATOM 3822 N N . LEU A 1 477 ? 3.625 17.584 23.461 1.00 93.12 477 LEU A N 1
ATOM 3823 C CA . LEU A 1 477 ? 3.438 18.682 24.400 1.00 93.12 477 LEU A CA 1
ATOM 3824 C C . LEU A 1 477 ? 3.838 20.010 23.763 1.00 93.12 477 LEU A C 1
ATOM 3826 O O . LEU A 1 477 ? 4.922 20.141 23.203 1.00 93.12 477 LEU A O 1
ATOM 3830 N N . ILE A 1 478 ? 2.972 21.007 23.927 1.00 89.94 478 ILE A N 1
ATOM 3831 C CA . ILE A 1 478 ? 3.148 22.369 23.430 1.00 89.94 478 ILE A CA 1
ATOM 3832 C C . ILE A 1 478 ? 3.331 23.301 24.627 1.00 89.94 478 ILE A C 1
ATOM 3834 O O . ILE A 1 478 ? 2.437 23.473 25.469 1.00 89.94 478 ILE A O 1
ATOM 3838 N N . PHE A 1 479 ? 4.487 23.948 24.678 1.00 90.25 479 PHE A N 1
ATOM 3839 C CA . PHE A 1 479 ? 4.851 24.933 25.685 1.00 90.25 479 PHE A CA 1
ATOM 3840 C C . PHE A 1 479 ? 4.666 26.329 25.100 1.00 90.25 479 PHE A C 1
ATOM 3842 O O . PHE A 1 479 ? 5.616 26.972 24.674 1.00 90.25 479 PHE A O 1
ATOM 3849 N N . LYS A 1 480 ? 3.420 26.820 25.081 1.00 81.06 480 LYS A N 1
ATOM 3850 C CA . LYS A 1 480 ? 3.071 28.103 24.437 1.00 81.06 480 LYS A CA 1
ATOM 3851 C C . LYS A 1 480 ? 3.882 29.306 24.924 1.00 81.06 480 LYS A C 1
ATOM 3853 O O . LYS A 1 480 ? 4.103 30.223 24.149 1.00 81.06 480 LYS A O 1
ATOM 3858 N N . GLN A 1 481 ? 4.268 29.326 26.200 1.00 78.94 481 GLN A N 1
ATOM 3859 C CA . GLN A 1 481 ? 5.065 30.416 26.776 1.00 78.94 481 GLN A CA 1
ATOM 3860 C C . GLN A 1 481 ? 6.555 30.292 26.453 1.00 78.94 481 GLN A C 1
ATOM 3862 O O . GLN A 1 481 ? 7.234 31.308 26.377 1.00 78.94 481 GLN A O 1
ATOM 3867 N N . ASP A 1 482 ? 7.022 29.065 26.232 1.00 77.69 482 ASP A N 1
ATOM 3868 C CA . ASP A 1 482 ? 8.423 28.755 25.947 1.00 77.69 482 ASP A CA 1
ATOM 3869 C C . ASP A 1 482 ? 8.666 28.651 24.423 1.00 77.69 482 ASP A C 1
ATOM 3871 O O . ASP A 1 482 ? 9.779 28.394 23.989 1.00 77.69 482 ASP A O 1
ATOM 3875 N N . GLU A 1 483 ? 7.611 28.819 23.610 1.00 78.62 483 GLU A N 1
ATOM 3876 C CA . GLU A 1 483 ? 7.568 28.662 22.145 1.00 78.62 483 GLU A CA 1
ATOM 3877 C C . GLU A 1 483 ? 8.102 27.322 21.604 1.00 78.62 483 GLU A C 1
ATOM 3879 O O . GLU A 1 483 ? 8.457 27.211 20.428 1.00 78.62 483 GLU A O 1
ATOM 3884 N N . LEU A 1 484 ? 8.074 26.283 22.440 1.00 84.06 484 LEU A N 1
ATOM 3885 C CA . LEU A 1 484 ? 8.605 24.961 22.132 1.00 84.06 484 LEU A CA 1
ATOM 3886 C C . LEU A 1 484 ? 7.549 23.871 22.051 1.00 84.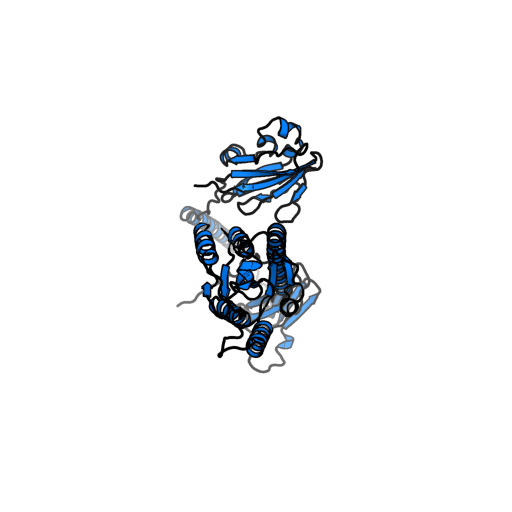06 484 LEU A C 1
ATOM 3888 O O . LEU A 1 484 ? 6.485 23.927 22.676 1.00 84.06 484 LEU A O 1
ATOM 3892 N N . GLU A 1 485 ? 7.928 22.811 21.348 1.00 88.38 485 GLU A N 1
ATOM 3893 C CA . GLU A 1 485 ? 7.130 21.611 21.164 1.00 88.38 485 GLU A CA 1
ATOM 3894 C C . GLU A 1 485 ? 8.019 20.372 21.304 1.00 88.38 485 GLU A C 1
ATOM 3896 O O . GLU A 1 485 ? 9.121 20.318 20.750 1.00 88.38 485 GLU A O 1
ATOM 3901 N N . ILE A 1 486 ? 7.546 19.382 22.060 1.00 89.31 486 ILE A N 1
ATOM 3902 C CA . ILE A 1 486 ? 8.264 18.128 22.313 1.00 89.31 486 ILE A CA 1
ATOM 3903 C C . ILE A 1 486 ? 7.326 16.937 22.140 1.00 89.31 486 ILE A C 1
ATOM 3905 O O . ILE A 1 486 ? 6.221 16.917 22.682 1.00 89.31 486 ILE A O 1
ATOM 3909 N N . ASP A 1 487 ? 7.786 15.924 21.419 1.00 90.69 487 ASP A N 1
ATOM 3910 C CA . ASP A 1 487 ? 7.136 14.625 21.308 1.00 90.69 487 ASP A CA 1
ATOM 3911 C C . ASP A 1 487 ? 7.799 13.628 22.263 1.00 90.69 487 ASP A C 1
ATOM 3913 O O . ASP A 1 487 ? 9.005 13.379 22.186 1.00 90.69 487 ASP A O 1
ATOM 3917 N N . LEU A 1 488 ? 7.018 13.082 23.193 1.00 90.88 488 LEU A N 1
ATOM 3918 C CA . LEU A 1 488 ? 7.464 12.124 24.198 1.00 90.88 488 LEU A CA 1
ATOM 3919 C C . LEU A 1 488 ? 6.972 10.724 23.855 1.00 90.88 488 LEU A C 1
ATOM 3921 O O . LEU A 1 488 ? 5.770 10.516 23.730 1.00 90.88 488 LEU A O 1
ATOM 3925 N N . HIS A 1 489 ? 7.848 9.726 23.838 1.00 89.75 489 HIS A N 1
ATOM 3926 C CA . HIS A 1 489 ? 7.441 8.335 23.632 1.00 89.75 489 HIS A CA 1
ATOM 3927 C C . HIS A 1 489 ? 8.285 7.360 24.457 1.00 89.75 489 HIS A C 1
ATOM 3929 O O . HIS A 1 489 ? 9.401 7.661 24.874 1.00 89.75 489 HIS A O 1
ATOM 3935 N N . ILE A 1 490 ? 7.741 6.173 24.739 1.00 87.88 490 ILE A N 1
ATOM 3936 C CA . ILE A 1 490 ? 8.496 5.127 25.435 1.00 87.88 490 ILE A CA 1
ATOM 3937 C C . ILE A 1 490 ? 9.257 4.306 24.398 1.00 87.88 490 ILE A C 1
ATOM 3939 O O . ILE A 1 490 ? 8.663 3.590 23.590 1.00 87.88 490 ILE A O 1
ATOM 3943 N N . ARG A 1 491 ? 10.585 4.363 24.463 1.00 83.88 491 ARG A N 1
ATOM 3944 C CA . ARG A 1 491 ? 11.476 3.539 23.653 1.00 83.88 491 ARG A CA 1
ATOM 3945 C C . ARG A 1 491 ? 11.754 2.228 24.375 1.00 83.88 491 ARG A C 1
ATOM 3947 O O . ARG A 1 491 ? 12.257 2.225 25.503 1.00 83.88 491 ARG A O 1
ATOM 3954 N N . LYS A 1 492 ? 11.497 1.105 23.699 1.00 80.25 492 LYS A N 1
ATOM 3955 C CA . LYS A 1 492 ? 11.898 -0.210 24.209 1.00 80.25 492 LYS A CA 1
ATOM 3956 C C . LYS A 1 492 ? 13.405 -0.260 24.393 1.00 80.25 492 LYS A C 1
ATOM 3958 O O . LYS A 1 492 ? 14.163 0.075 23.481 1.00 80.25 492 LYS A O 1
ATOM 3963 N N . LYS A 1 493 ? 13.843 -0.728 25.555 1.00 66.62 493 LYS A N 1
ATOM 3964 C CA . LYS A 1 493 ? 15.252 -1.045 25.756 1.00 66.62 493 LYS A CA 1
ATOM 3965 C C . LYS A 1 493 ? 15.605 -2.226 24.845 1.00 66.62 493 LYS A C 1
ATOM 3967 O O . LYS A 1 493 ? 15.038 -3.304 25.009 1.00 66.62 493 LYS A O 1
ATOM 3972 N N . SER A 1 494 ? 16.507 -2.031 23.880 1.00 47.19 494 SER A N 1
ATOM 3973 C CA . SER A 1 494 ? 17.099 -3.155 23.145 1.00 47.19 494 SER A CA 1
ATOM 3974 C C . SER A 1 494 ? 17.752 -4.089 24.164 1.00 47.19 494 SER A C 1
ATOM 3976 O O . SER A 1 494 ? 18.577 -3.634 24.961 1.00 47.19 494 SER A O 1
ATOM 3978 N N . ILE A 1 495 ? 17.296 -5.343 24.198 1.00 39.94 495 ILE A N 1
ATOM 3979 C CA . ILE A 1 495 ? 17.866 -6.401 25.043 1.00 39.94 495 ILE A CA 1
ATOM 3980 C C . ILE A 1 495 ? 19.241 -6.777 24.511 1.00 39.94 495 ILE A C 1
ATOM 3982 O O . ILE A 1 495 ? 19.356 -6.917 23.271 1.00 39.94 495 ILE A O 1
#

InterPro domains:
  IPR002035 von Willebrand factor, type A [PF13519] (31-139)
  IPR002035 von Willebrand factor, type A [PS50234] (30-213)
  IPR002035 von Willebrand factor, type A [SM00327] (28-218)
  IPR036465 von Willebrand factor A-like domain superfamily [G3DSA:3.40.50.410] (28-218)
  IPR036465 von Willebrand factor A-like domain superfamily [SSF53300] (27-215)

Secondary structure (DSSP, 8-state):
-----------SSSSS-S-----------EEEEEEE-BTTHHHH-TT-GGGHHHHHHHHHHTTS--EEEEEEESSSEEEEEEEEE---HHHHHHHHHHHHTPPPBS---HHHHHHHHHHHHHHTTPPTTTEEEEEEESS-----TT-TT--HHHHHHHHHHHHHT--SPEEEEEE-SS---TTSGGGGTGGGGT--EEEE-SHHHHHHHHHHHHHHHHHHHHHHHHHHHHHHHTSPPEEEEEEE--S--SS-EEEEEEEEE-SS-EEEEEE---S----TTHHHHEEEEEETTEEEEEEES--SSEEEEEEEETTS-PPEEEEEEEE----------PPPTTHHHHHHHHHHHHHHHHHHHHHHHHHHS------------SEEEEEEEE-GGG--PPPEEEEHHHHHTSS-EEHHHH---HHHHHH-GGGGGEEEEE-SSS-EEEEE-TTEEEEETTEEPPTT--EEEBTTB-EEEEETTTTEEEEEEEEPPP-

Radius of gyration: 36.55 Å; chains: 1; bounding box: 80×67×114 Å

pLDDT: mean 77.83, std 18.17, range [28.11, 98.38]

Sequence (495 aa):
MKKAIIVLLFLISGLIFGNEWAYGEEKEQDILFVADVSYSMASHDPEKHIFEAIQLLGSKSINGKNRLGYVLYNDSIVKDQNLTELNKPELLDQWMEEIKAVTPIKGTDVGLGLKTAQRIMKVSQAKTGQGMIILLSDGDTEVDSGNPNRNQEAINLDVRQALDTLECPLYVIQYSELEYRDKGPMNQWAGQTGGRTYSVQTTEELQRVVNEIYELQTKKIAEKYQQEVEQLEQKKKVFTLAVPVPKNQKQPIKEIVVTLKADDEISEIKQTAEASEQNTQEEKDVSIDGKGNQLVITLRNPTKTEYVFNYQTESNNPAEATTKIKLHTSEKKLQKKPLEKQTLFYSILVAIGLIIGGSIMFFLFKRKHPTEEKQVEYFFADALEGCFTKAFDQEDIPIQNWPANIFQRQKTVTLYDLLYEEEIREKMPDSKKVQFQVGVENTLKMRIRGSVEGIQQGREIPKGVWVTLSVRQGAYLIFKQDELEIDLHIRKKSI